Protein AF-A0A9D5KCS6-F1 (afdb_monomer)

Mean predicted aligned error: 9.79 Å

Radius of gyration: 29.75 Å; Cα contacts (8 Å, |Δi|>4): 1281; chains: 1; bounding box: 69×56×108 Å

Foldseek 3Di:
DDQDPPPRDDDDDDPCVQADLAAFHWDWDWDDPPPDIWIDTPTDKHKHFFWDKDKADALDKFKDAGQFAAPFQFPLQQCVQFDDDDRDDDDVQFKWKWFQDQDPPPPDPQGRIDTDDPVCRVVRGHDHFAIMIMHGNHIGIGTRGIGMGDDQPFWDWDKDAEQDKGKTAHNHQAKAQLVLQLVQLPPQSLQKWKWWWAWWDDPPDSDIWIAIGGCAHCPAFPRSWSQDMQGNDHRRRMMMMGRHHNHMRIGTGHSDHPVDFDRTPPPGRDHRDDDGDDKKWKWKWKDFPTTYQIEIEIEHQADADKDFAADDDTGDQKHKFWADLVQRDGGRYMYGGNDDQFWDKTKMKIFGQAQAKTKMFIDIDMDDCQDPQKDKFKAALQQLGTADADVGGIDIAGHRFMGMIMTIIGHPVSVVCVSVVRHQWDWDFPDWPPFQDAFKIKTKTAHGRTFWPWKKKFKADPVRHTFDMDTDDRDDRGTIDIDMDGCHGPVRHRDDFAKMKIKIWTDGPPDPDIDIDIDIGGYHD

Nearest PDB structures (foldseek):
  8jmw-assembly1_A  TM=3.642E-01  e=7.645E-06  Bacillus amyloliquefaciens
  6z2o-assembly1_A  TM=6.376E-01  e=2.045E-02  Akkermansia muciniphila ATCC BAA-835
  6byg-assembly1_A  TM=3.959E-01  e=8.910E-03  Xanthomonas citri pv. citri str. 306
  8u01-assembly1_A  TM=2.953E-01  e=1.060E-03  Phocaeicola plebeius
  4kkq-assembly1_B  TM=3.156E-01  e=3.098E-02  Vibrio cholerae MJ-1236

Secondary structure (DSSP, 8-state):
----TTT-----PPPGGGSBTTTBB--EEEEE-SS-EEEEE--B--EESS---EEEPBT-EEEE---EEES---HHHHTTTS--SSS----TTTEEEEEE---TT-SSTT--EEE--GGGGGG----TTB-EEEEESS-EEE----EEEPPSSSPEEEEEPTTEEEEE--SSSS-EEHHHHHHHH-TTGGG-EEEEEEEE--TT-S--EEEEEEEE-TTSTTTSS---EE---TTT--EEEEE-SSS-EEEEE---BTTS--SSSSS-PPP------S-EEEEEEEESSSBPPPEEEEEESSSSEEEEEPPPP-S-SEEEEEEPTTT--EESEEEEES--TTEEEEEEEEEE-SSS-EEEEEEEEEESS--TT-EEEEEETTTTEEPP-SSSEEEEE-TTEEEEEEEEEE-HHHHHHHHHHT----SEEEEEESSSBSS-EEEEEEE-SS-EEEEEEEEEETTS-EEEEEE--S-PPSEEEEEEE-SB-TTSPBPPSEEEEEEEEEEETT-SS-EEEEEEEEE--

Solvent-accessible surface area (backbone atoms only — not comparable to full-atom values): 28736 Å² total; per-residue (Å²): 131,75,67,37,91,85,79,70,49,74,86,82,90,76,65,66,90,70,46,44,69,67,63,18,31,86,45,68,49,76,49,68,80,89,87,56,72,50,59,46,81,64,44,43,67,33,70,23,76,67,35,64,82,43,74,46,53,56,48,30,73,34,51,43,67,28,45,33,53,45,78,55,34,46,58,69,64,29,47,59,65,53,84,46,88,74,69,85,53,95,42,74,83,45,36,43,46,37,37,66,46,92,51,94,84,50,91,46,92,89,55,37,74,39,67,73,44,86,92,47,46,88,79,58,52,56,40,52,29,39,46,40,37,37,31,27,62,53,65,47,65,41,44,40,36,42,30,31,21,44,68,69,84,52,57,49,75,42,83,32,51,41,69,30,67,34,52,29,28,57,38,48,96,50,31,29,42,39,33,47,29,28,62,63,35,36,87,66,28,73,59,37,30,37,28,35,50,38,83,28,75,68,100,86,58,80,65,54,38,43,25,44,44,80,52,24,35,57,87,39,52,91,27,55,31,39,61,45,62,50,50,55,45,92,67,64,40,39,31,38,35,37,30,79,41,92,52,71,45,62,45,22,45,53,70,52,42,72,93,48,84,48,76,42,95,83,54,61,65,63,66,57,51,82,68,89,64,74,32,18,25,30,41,38,42,33,33,59,101,43,66,42,50,54,26,43,46,25,38,32,71,60,73,72,60,68,52,72,38,75,60,72,79,71,57,67,57,60,49,59,26,32,44,40,90,88,80,65,49,69,18,24,27,40,30,34,18,42,59,61,96,45,43,53,74,43,45,30,39,36,41,24,67,39,90,53,63,47,64,35,40,36,42,80,45,77,38,68,74,57,62,86,72,44,49,78,47,48,30,30,41,66,76,37,41,70,58,68,75,68,104,34,35,76,46,74,22,46,42,64,32,59,31,51,35,27,48,36,39,20,28,67,67,43,52,53,50,50,43,66,75,45,52,43,32,43,81,43,74,73,47,62,46,53,66,67,22,60,58,52,33,36,38,33,31,30,29,30,57,56,62,67,70,41,40,35,41,35,32,21,42,88,86,68,49,74,43,30,72,48,75,60,67,97,82,70,64,57,34,79,46,78,47,79,46,65,53,45,28,78,84,71,44,75,51,78,52,44,62,30,42,39,35,41,39,37,24,46,60,95,54,93,65,68,48,77,41,76,49,82,41,38,35,70,88

Sequence (525 aa):
SVLDSTTGDVKRTIPASYVSASSGLRAALVVCDGGKCDTVNVSRRVAIDQADDFATPVRRWIPLRVTAELHDTTVDSCLAGLPSSGDWKYDPLQFRMFRWYPYDGNKDTSSKWVEYSKSSADLFSFVPGRVVWLKTAVSRKFHLGEGVSMSLKEPHAIKLKPEEWTDIAVPFRFSIRLADILAATGPEGDSLQFCKWEKTGGDKRDSVSYYVEDIYVPGVPGYDTASDTIAYSALNDAYCVWNPFDTTVVLQVPPNSVDLPPLAPDTGPMAKKRGGAGGWVVDMVSECAGRINTVKLGAAPSGSGVSYYPKRPHFGALDVGVVDPSTRAIHGHAVARAPGQNGVGYEVVFANDHERPREVTVRLTPAGPFPDEYGVQLFNPETGRYEHRGAGYTVGVPARGRAYRFVVAGNEDYRNDFKTSRFAYRFALVGVYPNPFDSRVIVHYSLPYREVAELHFSIFDLRGRRVWSAELGKTMRPGYSRLA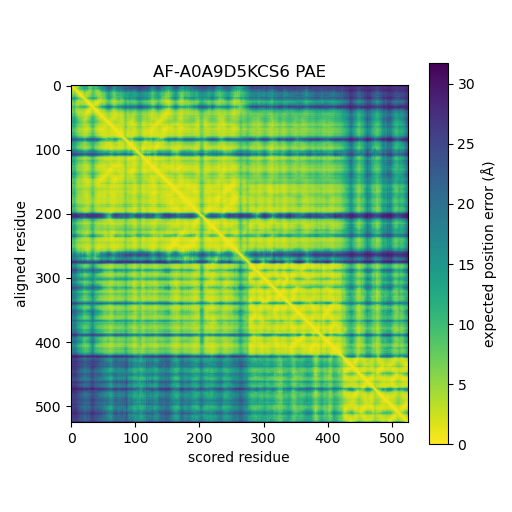WDGRDSRGRVVAAGVYLLRMRARAVGSSKPVMFETRLTRLQ

pLDDT: mean 86.95, std 10.51, range [47.09, 98.12]

Structure (mmCIF, N/CA/C/O backbone):
data_AF-A0A9D5KCS6-F1
#
_entry.id   AF-A0A9D5KCS6-F1
#
loop_
_atom_site.group_PDB
_atom_site.id
_atom_site.type_symbol
_atom_site.label_atom_id
_atom_site.label_alt_id
_atom_site.label_comp_id
_atom_site.label_asym_id
_atom_site.label_entity_id
_atom_site.label_seq_id
_atom_site.pdbx_PDB_ins_code
_atom_site.Cartn_x
_atom_site.Cartn_y
_atom_site.Cartn_z
_atom_site.occupancy
_atom_site.B_iso_or_equiv
_atom_site.auth_seq_id
_atom_site.auth_comp_id
_atom_site.auth_asym_id
_atom_site.auth_atom_id
_atom_site.pdbx_PDB_model_num
ATOM 1 N N . SER A 1 1 ? 9.068 12.763 -48.844 1.00 55.72 1 SER A N 1
ATOM 2 C CA . SER A 1 1 ? 9.671 12.133 -50.031 1.00 55.72 1 SER A CA 1
ATOM 3 C C . SER A 1 1 ? 8.599 12.014 -51.087 1.00 55.72 1 SER A C 1
ATOM 5 O O . SER A 1 1 ? 7.446 11.871 -50.701 1.00 55.72 1 SER A O 1
ATOM 7 N N . VAL A 1 2 ? 8.952 12.112 -52.367 1.00 60.00 2 VAL A N 1
ATOM 8 C CA . VAL A 1 2 ? 8.009 11.888 -53.473 1.00 60.00 2 VAL A CA 1
ATOM 9 C C . VAL A 1 2 ? 7.960 10.384 -53.744 1.00 60.00 2 VAL A C 1
ATOM 11 O O . VAL A 1 2 ? 9.009 9.740 -53.726 1.00 60.00 2 VAL A O 1
ATOM 14 N N . LEU A 1 3 ? 6.757 9.832 -53.898 1.00 65.56 3 LEU A N 1
ATOM 15 C CA . LEU A 1 3 ? 6.544 8.436 -54.274 1.00 65.56 3 LEU A CA 1
ATOM 16 C C . LEU A 1 3 ? 7.034 8.246 -55.714 1.00 65.56 3 LEU A C 1
ATOM 18 O O . LEU A 1 3 ? 6.656 9.032 -56.584 1.00 65.56 3 LEU A O 1
ATOM 22 N N . ASP A 1 4 ? 7.883 7.253 -55.973 1.00 72.31 4 ASP A N 1
ATOM 23 C CA . ASP A 1 4 ? 8.232 6.905 -57.350 1.00 72.31 4 ASP A CA 1
ATOM 24 C C . ASP A 1 4 ? 6.977 6.362 -58.047 1.00 72.31 4 ASP A C 1
ATOM 26 O O . ASP A 1 4 ? 6.445 5.318 -57.676 1.00 72.31 4 ASP A O 1
ATOM 30 N N . SER A 1 5 ? 6.486 7.087 -59.051 1.00 67.38 5 SER A N 1
ATOM 31 C CA . SER A 1 5 ? 5.257 6.757 -59.779 1.00 67.38 5 SER A CA 1
ATOM 32 C C . SER A 1 5 ? 5.357 5.490 -60.635 1.00 67.38 5 SER A C 1
ATOM 34 O O . SER A 1 5 ? 4.345 5.027 -61.151 1.00 67.38 5 SER A O 1
ATOM 36 N N . THR A 1 6 ? 6.560 4.948 -60.816 1.00 73.12 6 THR A N 1
ATOM 37 C CA . THR A 1 6 ? 6.842 3.789 -61.674 1.00 73.12 6 THR A CA 1
ATOM 38 C C . THR A 1 6 ? 7.010 2.522 -60.846 1.00 73.12 6 THR A C 1
ATOM 40 O O . THR A 1 6 ? 6.536 1.459 -61.236 1.00 73.12 6 THR A O 1
ATOM 43 N N . THR A 1 7 ? 7.689 2.632 -59.703 1.00 81.12 7 THR A N 1
ATOM 44 C CA . THR A 1 7 ? 7.997 1.489 -58.827 1.00 81.12 7 THR A CA 1
ATOM 45 C C . THR A 1 7 ? 7.096 1.410 -57.597 1.00 81.12 7 THR A C 1
ATOM 47 O O . THR A 1 7 ? 6.973 0.343 -57.005 1.00 81.12 7 THR A O 1
ATOM 50 N N . GLY A 1 8 ? 6.461 2.519 -57.205 1.00 73.25 8 GLY A N 1
ATOM 51 C CA . GLY A 1 8 ? 5.731 2.645 -55.941 1.00 73.25 8 GLY A CA 1
ATOM 52 C C . GLY A 1 8 ? 6.638 2.802 -54.714 1.00 73.25 8 GLY A C 1
ATOM 53 O O . GLY A 1 8 ? 6.135 2.891 -53.594 1.00 73.25 8 GLY A O 1
ATOM 54 N N . ASP A 1 9 ? 7.961 2.860 -54.897 1.00 77.44 9 ASP A N 1
ATOM 55 C CA . ASP A 1 9 ? 8.916 2.909 -53.793 1.00 77.44 9 ASP A CA 1
ATOM 56 C C . ASP A 1 9 ? 9.071 4.320 -53.207 1.00 77.44 9 ASP A C 1
ATOM 58 O O . ASP A 1 9 ? 9.114 5.339 -53.903 1.00 77.44 9 ASP A O 1
ATOM 62 N N . VAL A 1 10 ? 9.280 4.364 -51.889 1.00 73.75 10 VAL A N 1
ATOM 63 C CA . VAL A 1 10 ? 9.772 5.546 -51.174 1.00 73.75 10 VAL A CA 1
ATOM 64 C C . VAL A 1 10 ? 11.053 5.176 -50.441 1.00 73.75 10 VAL A C 1
ATOM 66 O O . VAL A 1 10 ? 11.031 4.467 -49.436 1.00 73.75 10 VAL A O 1
ATOM 69 N N . LYS A 1 11 ? 12.189 5.700 -50.908 1.00 77.62 11 LYS A N 1
ATOM 70 C CA . LYS A 1 11 ? 13.489 5.538 -50.240 1.00 77.62 11 LYS A CA 1
ATOM 71 C C . LYS A 1 11 ? 13.862 6.814 -49.496 1.00 77.62 11 LYS A C 1
ATOM 73 O O . LYS A 1 11 ? 13.731 7.922 -50.016 1.00 77.62 11 LYS A O 1
ATOM 78 N N . ARG A 1 12 ? 14.330 6.668 -48.255 1.00 76.88 12 ARG A N 1
ATOM 79 C CA . ARG A 1 12 ? 14.857 7.780 -47.461 1.00 76.88 12 ARG A CA 1
ATOM 80 C C . ARG A 1 12 ? 15.999 7.304 -46.578 1.00 76.88 12 ARG A C 1
ATOM 82 O O . ARG A 1 12 ? 15.826 6.392 -45.777 1.00 76.88 12 ARG A O 1
ATOM 89 N N . THR A 1 13 ? 17.142 7.964 -46.701 1.00 81.81 13 THR A N 1
ATOM 90 C CA . THR A 1 13 ? 18.279 7.768 -45.801 1.00 81.81 13 THR A CA 1
ATOM 91 C C . THR A 1 13 ? 18.064 8.611 -44.553 1.00 81.81 13 THR A C 1
ATOM 93 O O . THR A 1 13 ? 17.830 9.818 -44.651 1.00 81.81 13 THR A O 1
ATOM 96 N N . ILE A 1 14 ? 18.123 7.982 -43.381 1.00 78.81 14 ILE A N 1
ATOM 97 C CA . ILE A 1 14 ? 18.059 8.687 -42.101 1.00 78.81 14 ILE A CA 1
ATOM 98 C C . ILE A 1 14 ? 19.490 8.923 -41.613 1.00 78.81 14 ILE A C 1
ATOM 100 O O . ILE A 1 14 ? 20.258 7.962 -41.551 1.00 78.81 14 ILE A O 1
ATOM 104 N N . PRO A 1 15 ? 19.876 10.171 -41.288 1.00 81.19 15 PRO A N 1
ATOM 105 C CA . PRO A 1 15 ? 21.200 10.443 -40.745 1.00 81.19 15 PRO A CA 1
ATOM 106 C C . PRO A 1 15 ? 21.444 9.649 -39.460 1.00 81.19 15 PRO A C 1
ATOM 108 O O . PRO A 1 15 ? 20.567 9.573 -38.599 1.00 81.19 15 PRO A O 1
ATOM 111 N N . ALA A 1 16 ? 22.652 9.102 -39.314 1.00 78.19 16 ALA A N 1
ATOM 112 C CA . ALA A 1 16 ? 23.024 8.283 -38.160 1.00 78.19 16 ALA A CA 1
ATOM 113 C C . ALA A 1 16 ? 22.851 9.019 -36.819 1.00 78.19 16 ALA A C 1
ATOM 115 O O . ALA A 1 16 ? 22.561 8.387 -35.813 1.00 78.19 16 ALA A O 1
ATOM 116 N N . SER A 1 17 ? 22.935 10.354 -36.807 1.00 79.88 17 SER A N 1
ATOM 117 C CA . SER A 1 17 ? 22.697 11.182 -35.618 1.00 79.88 17 SER A CA 1
ATOM 118 C C . SER A 1 17 ? 21.277 11.080 -35.043 1.00 79.88 17 SER A C 1
ATOM 120 O O . SER A 1 17 ? 21.078 11.409 -33.878 1.00 79.88 17 SER A O 1
ATOM 122 N N . TYR A 1 18 ? 20.294 10.623 -35.828 1.00 74.31 18 TYR A N 1
ATOM 123 C CA . TYR A 1 18 ? 18.924 10.374 -35.360 1.00 74.31 18 TYR A CA 1
ATOM 124 C C . TYR A 1 18 ? 18.706 8.944 -34.851 1.00 74.31 18 TYR A C 1
ATOM 126 O O . TYR A 1 18 ? 17.627 8.634 -34.347 1.00 74.31 18 TYR A O 1
ATOM 134 N N . VAL A 1 19 ? 19.703 8.067 -34.990 1.00 74.25 19 VAL A N 1
ATOM 135 C CA . VAL A 1 19 ? 19.651 6.687 -34.510 1.00 74.25 19 VAL A CA 1
ATOM 136 C C . VAL A 1 19 ? 20.501 6.599 -33.251 1.00 74.25 19 VAL A C 1
ATOM 138 O O . VAL A 1 19 ? 21.726 6.659 -33.298 1.00 74.25 19 VAL A O 1
ATOM 141 N N . SER A 1 20 ? 19.846 6.470 -32.101 1.00 72.88 20 SER A N 1
ATOM 142 C CA . SER A 1 20 ? 20.564 6.245 -30.849 1.00 72.88 20 SER A CA 1
ATOM 143 C C . SER A 1 20 ? 21.053 4.803 -30.795 1.00 72.88 20 SER A C 1
ATOM 145 O O . SER A 1 20 ? 20.254 3.883 -30.971 1.00 72.88 20 SER A O 1
ATOM 147 N N . ALA A 1 21 ? 22.328 4.609 -30.447 1.00 70.56 21 ALA A N 1
ATOM 148 C CA . ALA A 1 21 ? 22.911 3.287 -30.214 1.00 70.56 21 ALA A CA 1
ATOM 149 C C . ALA A 1 21 ? 22.230 2.504 -29.073 1.00 70.56 21 ALA A C 1
ATOM 151 O O . ALA A 1 21 ? 22.430 1.305 -28.966 1.00 70.56 21 ALA A O 1
ATOM 152 N N . SER A 1 22 ? 21.415 3.154 -28.230 1.00 71.62 22 SER A N 1
ATOM 153 C CA . SER A 1 22 ? 20.760 2.518 -27.073 1.00 71.62 22 SER A CA 1
ATOM 154 C C . SER A 1 22 ? 19.230 2.524 -27.114 1.00 71.62 22 SER A C 1
ATOM 156 O O . SER A 1 22 ? 18.601 1.849 -26.306 1.00 71.62 22 SER A O 1
ATOM 158 N N . SER A 1 23 ? 18.603 3.285 -28.018 1.00 73.44 23 SER A N 1
ATOM 159 C CA . SER A 1 23 ? 17.132 3.450 -28.048 1.00 73.44 23 SER A CA 1
ATOM 160 C C . SER A 1 23 ? 16.488 3.084 -29.387 1.00 73.44 23 SER A C 1
ATOM 162 O O . SER A 1 23 ? 15.263 3.068 -29.490 1.00 73.44 23 SER A O 1
ATOM 164 N N . GLY A 1 24 ? 17.291 2.795 -30.412 1.00 84.31 24 GLY A N 1
ATOM 165 C CA . GLY A 1 24 ? 16.805 2.540 -31.763 1.00 84.31 24 GLY A CA 1
ATOM 166 C C . GLY A 1 24 ? 16.321 3.803 -32.476 1.00 84.31 24 GLY A C 1
ATOM 167 O O . GLY A 1 24 ? 16.767 4.917 -32.193 1.00 84.31 24 GLY A O 1
ATOM 168 N N . LEU A 1 25 ? 15.418 3.609 -33.436 1.00 85.44 25 LEU A N 1
ATOM 169 C CA . LEU A 1 25 ? 14.834 4.649 -34.278 1.00 85.44 25 LEU A CA 1
ATOM 170 C C . LEU A 1 25 ? 13.309 4.572 -34.208 1.00 85.44 25 LEU A C 1
ATOM 172 O O . LEU A 1 25 ? 12.716 3.578 -34.636 1.00 85.44 25 LEU A O 1
ATOM 176 N N . ARG A 1 26 ? 12.672 5.659 -33.763 1.00 83.38 26 ARG A N 1
ATOM 177 C CA . ARG A 1 26 ? 11.225 5.848 -33.908 1.00 83.38 26 ARG A CA 1
ATOM 178 C C . ARG A 1 26 ? 10.934 6.557 -35.227 1.00 83.38 26 ARG A C 1
ATOM 180 O O . ARG A 1 26 ? 11.432 7.657 -35.445 1.00 83.38 26 ARG A O 1
ATOM 187 N N . ALA A 1 27 ? 10.133 5.948 -36.096 1.00 82.38 27 ALA A N 1
ATOM 188 C CA . ALA A 1 27 ? 9.784 6.531 -37.389 1.00 82.38 27 ALA A CA 1
ATOM 189 C C . ALA A 1 27 ? 8.383 6.109 -37.855 1.00 82.38 27 ALA A C 1
ATOM 191 O O . ALA A 1 27 ? 7.984 4.955 -37.695 1.00 82.38 27 ALA A O 1
ATOM 192 N N . ALA A 1 28 ? 7.662 7.045 -38.474 1.00 81.12 28 ALA A N 1
ATOM 193 C CA . ALA A 1 28 ? 6.378 6.822 -39.132 1.00 81.12 28 ALA A CA 1
ATOM 194 C C . ALA A 1 28 ? 6.425 7.312 -40.581 1.00 81.12 28 ALA A C 1
ATOM 196 O O . ALA A 1 28 ? 7.043 8.334 -40.885 1.00 81.12 28 ALA A O 1
ATOM 197 N N . LEU A 1 29 ? 5.744 6.581 -41.459 1.00 81.94 29 LEU A N 1
ATOM 198 C CA . LEU A 1 29 ? 5.467 6.970 -42.833 1.00 81.94 29 LEU A CA 1
ATOM 199 C C . LEU A 1 29 ? 3.987 7.333 -42.934 1.00 81.94 29 LEU A C 1
ATOM 201 O O . LEU A 1 29 ? 3.143 6.457 -42.784 1.00 81.94 29 LEU A O 1
ATOM 205 N N . VAL A 1 30 ? 3.690 8.604 -43.194 1.00 79.69 30 VAL A N 1
ATOM 206 C CA . VAL A 1 30 ? 2.322 9.074 -43.447 1.00 79.69 30 VAL A CA 1
ATOM 207 C C . VAL A 1 30 ? 2.093 9.127 -44.955 1.00 79.69 30 VAL A C 1
ATOM 209 O O . VAL A 1 30 ? 2.878 9.758 -45.668 1.00 79.69 30 VAL A O 1
ATOM 212 N N . VAL A 1 31 ? 1.045 8.465 -45.438 1.00 78.56 31 VAL A N 1
ATOM 213 C CA . VAL A 1 31 ? 0.645 8.421 -46.851 1.00 78.56 31 VAL A CA 1
ATOM 214 C C . VAL A 1 31 ? -0.709 9.105 -46.982 1.00 78.56 31 VAL A C 1
ATOM 216 O O . VAL A 1 31 ? -1.638 8.722 -46.282 1.00 78.56 31 VAL A O 1
ATOM 219 N N . CYS A 1 32 ? -0.826 10.104 -47.860 1.00 79.88 32 CYS A N 1
ATOM 220 C CA . CYS A 1 32 ? -2.067 10.852 -48.071 1.00 79.88 32 CYS A CA 1
ATOM 221 C C . CYS A 1 32 ? -2.451 10.885 -49.557 1.00 79.88 32 CYS A C 1
ATOM 223 O O . CYS A 1 32 ? -1.580 11.096 -50.401 1.00 79.88 32 CYS A O 1
ATOM 225 N N . ASP A 1 33 ? -3.741 10.739 -49.867 1.00 79.06 33 ASP A N 1
ATOM 226 C CA . ASP A 1 33 ? -4.290 10.740 -51.238 1.00 79.06 33 ASP A CA 1
ATOM 227 C C . ASP A 1 33 ? -5.042 12.035 -51.615 1.00 79.06 33 ASP A C 1
ATOM 229 O O . ASP A 1 33 ? -5.721 12.100 -52.637 1.00 79.06 33 ASP A O 1
ATOM 233 N N . GLY A 1 34 ? -4.915 13.085 -50.796 1.00 73.00 34 GLY A N 1
ATOM 234 C CA . GLY A 1 34 ? -5.598 14.372 -50.983 1.00 73.00 34 GLY A CA 1
ATOM 235 C C . GLY A 1 34 ? -6.882 14.535 -50.162 1.00 73.00 34 GLY A C 1
ATOM 236 O O . GLY A 1 34 ? -7.375 15.655 -50.055 1.00 73.00 34 GLY A O 1
ATOM 237 N N . GLY A 1 35 ? -7.380 13.470 -49.520 1.00 74.94 35 GLY A N 1
ATOM 238 C CA . GLY A 1 35 ? -8.482 13.550 -48.549 1.00 74.94 35 GLY A CA 1
ATOM 239 C C . GLY A 1 35 ? -8.337 12.607 -47.353 1.00 74.94 35 GLY A C 1
ATOM 240 O O . GLY A 1 35 ? -8.774 12.940 -46.251 1.00 74.94 35 GLY A O 1
ATOM 241 N N . LYS A 1 36 ? -7.684 11.458 -47.538 1.00 78.69 36 LYS A N 1
ATOM 242 C CA . LYS A 1 36 ? -7.436 10.450 -46.511 1.00 78.69 36 LYS A CA 1
ATOM 243 C C . LYS A 1 36 ? -5.933 10.308 -46.288 1.00 78.69 36 LYS A C 1
ATOM 245 O O . LYS A 1 36 ? -5.159 10.280 -47.242 1.00 78.69 36 LYS A O 1
ATOM 250 N N . CYS A 1 37 ? -5.526 10.219 -45.027 1.00 79.69 37 CYS A N 1
ATOM 251 C CA . CYS A 1 37 ? -4.157 9.900 -44.643 1.00 79.69 37 CYS A CA 1
ATOM 252 C C . CYS A 1 37 ? -4.140 8.606 -43.829 1.00 79.69 37 CYS A C 1
ATOM 254 O O . CYS A 1 37 ? -5.040 8.374 -43.023 1.00 79.69 37 CYS A O 1
ATOM 256 N N . ASP A 1 38 ? -3.106 7.799 -44.024 1.00 80.06 38 ASP A N 1
ATOM 257 C CA . ASP A 1 38 ? -2.798 6.616 -43.224 1.00 80.06 38 ASP A CA 1
ATOM 258 C C . ASP A 1 38 ? -1.354 6.707 -42.712 1.00 80.06 38 ASP A C 1
ATOM 260 O O . ASP A 1 38 ? -0.507 7.331 -43.360 1.00 80.06 38 ASP A O 1
ATOM 264 N N . THR A 1 39 ? -1.059 6.096 -41.564 1.00 81.38 39 THR A N 1
ATOM 265 C CA . THR A 1 39 ? 0.286 6.102 -40.981 1.00 81.38 39 THR A CA 1
ATOM 266 C C . THR A 1 39 ? 0.808 4.697 -40.715 1.00 81.38 39 THR A C 1
ATOM 268 O O . THR A 1 39 ? 0.278 3.950 -39.899 1.00 81.38 39 THR A O 1
ATOM 271 N N . VAL A 1 40 ? 1.959 4.383 -41.308 1.00 82.88 40 VAL A N 1
ATOM 272 C CA . VAL A 1 40 ? 2.684 3.128 -41.103 1.00 82.88 40 VAL A CA 1
ATOM 273 C C . VAL A 1 40 ? 3.851 3.339 -40.136 1.00 82.88 40 VAL A C 1
ATOM 275 O O . VAL A 1 40 ? 4.753 4.140 -40.389 1.00 82.88 40 VAL A O 1
ATOM 278 N N . ASN A 1 41 ? 3.889 2.582 -39.036 1.00 85.06 41 ASN A N 1
ATOM 279 C CA . ASN A 1 41 ? 5.019 2.595 -38.104 1.00 85.06 41 ASN A CA 1
ATOM 280 C C . ASN A 1 41 ? 6.217 1.805 -38.673 1.00 85.06 41 ASN A C 1
ATOM 282 O O . ASN A 1 41 ? 6.246 0.570 -38.687 1.00 85.06 41 ASN A O 1
ATOM 286 N N . VAL A 1 42 ? 7.247 2.533 -39.103 1.00 87.44 42 VAL A N 1
ATOM 287 C CA . VAL A 1 42 ? 8.476 1.996 -39.712 1.00 87.44 42 VAL A CA 1
ATOM 288 C C . VAL A 1 42 ? 9.673 2.017 -38.755 1.00 87.44 42 VAL A C 1
ATOM 290 O O . VAL A 1 42 ? 10.816 1.900 -39.194 1.00 87.44 42 VAL A O 1
ATOM 293 N N . SER A 1 43 ? 9.422 2.123 -37.446 1.00 88.00 43 SER A N 1
ATOM 294 C CA . SER A 1 43 ? 10.459 2.123 -36.407 1.00 88.00 43 SER A CA 1
ATOM 295 C C . SER A 1 43 ? 11.393 0.906 -36.505 1.00 88.00 43 SER A C 1
ATOM 297 O O . SER A 1 43 ? 10.991 -0.188 -36.932 1.00 88.00 43 SER A O 1
ATOM 299 N N . ARG A 1 44 ? 12.657 1.096 -36.114 1.00 89.12 44 ARG A N 1
ATOM 300 C CA . ARG A 1 44 ? 13.722 0.085 -36.180 1.00 89.12 44 ARG A CA 1
ATOM 301 C C . ARG A 1 44 ? 14.431 -0.053 -34.840 1.00 89.12 44 ARG A C 1
ATOM 303 O O . ARG A 1 44 ? 14.690 0.937 -34.160 1.00 89.12 44 ARG A O 1
ATOM 310 N N . ARG A 1 45 ? 14.745 -1.299 -34.494 1.00 92.19 45 ARG A N 1
ATOM 311 C CA . ARG A 1 45 ? 15.543 -1.665 -33.321 1.00 92.19 45 ARG A CA 1
ATOM 312 C C . ARG A 1 45 ? 17.027 -1.662 -33.692 1.00 92.19 45 ARG A C 1
ATOM 314 O O . ARG A 1 45 ? 17.354 -1.783 -34.873 1.00 92.19 45 ARG A O 1
ATOM 321 N N . VAL A 1 46 ? 17.899 -1.537 -32.700 1.00 91.62 46 VAL A N 1
ATOM 322 C CA . VAL A 1 46 ? 19.360 -1.599 -32.872 1.00 91.62 46 VAL A CA 1
ATOM 323 C C . VAL A 1 46 ? 19.963 -2.618 -31.914 1.00 91.62 46 VAL A C 1
ATOM 325 O O . VAL A 1 46 ? 19.431 -2.816 -30.820 1.00 91.62 46 VAL A O 1
ATOM 328 N N . ALA A 1 47 ? 21.054 -3.258 -32.336 1.00 93.25 47 ALA A N 1
ATOM 329 C CA . ALA A 1 47 ? 21.896 -4.043 -31.442 1.00 93.25 47 ALA A CA 1
ATOM 330 C C . ALA A 1 47 ? 22.573 -3.114 -30.423 1.00 93.25 47 ALA A C 1
ATOM 332 O O . ALA A 1 47 ? 22.894 -1.967 -30.743 1.00 93.25 47 ALA A O 1
ATOM 333 N N . ILE A 1 48 ? 22.739 -3.610 -29.204 1.00 91.62 48 ILE A N 1
ATOM 334 C CA . ILE A 1 48 ? 23.318 -2.903 -28.068 1.00 91.62 48 ILE A CA 1
ATOM 335 C C . ILE A 1 48 ? 24.434 -3.777 -27.505 1.00 91.62 48 ILE A C 1
ATOM 337 O O . ILE A 1 48 ? 24.163 -4.872 -27.021 1.00 91.62 48 ILE A O 1
ATOM 341 N N . ASP A 1 49 ? 25.660 -3.265 -27.503 1.00 90.00 49 ASP A N 1
ATOM 342 C CA . ASP A 1 49 ? 26.806 -3.986 -26.934 1.00 90.00 49 ASP A CA 1
ATOM 343 C C . ASP A 1 49 ? 26.814 -3.910 -25.394 1.00 90.00 49 ASP A C 1
ATOM 345 O O . ASP A 1 49 ? 27.229 -4.835 -24.701 1.00 90.00 49 ASP A O 1
ATOM 349 N N . GLN A 1 50 ? 26.338 -2.790 -24.836 1.00 90.44 50 GLN A N 1
ATOM 350 C CA . GLN A 1 50 ? 26.283 -2.538 -23.394 1.00 90.44 50 GLN A CA 1
ATOM 351 C C . GLN A 1 50 ? 24.955 -1.881 -23.011 1.00 90.44 50 GLN A C 1
ATOM 353 O O . GLN A 1 50 ? 24.742 -0.680 -23.188 1.00 90.44 50 GLN A O 1
ATOM 358 N N . ALA A 1 51 ? 24.033 -2.690 -22.503 1.00 90.81 51 ALA A N 1
ATOM 359 C CA . ALA A 1 51 ? 22.747 -2.237 -22.012 1.00 90.81 51 ALA A CA 1
ATOM 360 C C . ALA A 1 51 ? 22.864 -1.690 -20.586 1.00 90.81 51 ALA A C 1
ATOM 362 O O . ALA A 1 51 ? 23.397 -2.353 -19.698 1.00 90.81 51 ALA A O 1
ATOM 363 N N . ASP A 1 52 ? 22.288 -0.502 -20.388 1.00 88.81 52 ASP A N 1
ATOM 364 C CA . ASP A 1 52 ? 22.065 0.144 -19.093 1.00 88.81 52 ASP A CA 1
ATOM 365 C C . ASP A 1 52 ? 23.314 0.294 -18.208 1.00 88.81 52 ASP A C 1
ATOM 367 O O . ASP A 1 52 ? 23.633 -0.556 -17.380 1.00 88.81 52 ASP A O 1
ATOM 371 N N . ASP A 1 53 ? 23.984 1.442 -18.326 1.00 88.62 53 ASP A N 1
ATOM 372 C CA . ASP A 1 53 ? 25.085 1.808 -17.437 1.00 88.62 53 ASP A CA 1
ATOM 373 C C . ASP A 1 53 ? 24.591 2.228 -16.050 1.00 88.62 53 ASP A C 1
ATOM 375 O O . ASP A 1 53 ? 23.792 3.160 -15.891 1.00 88.62 53 ASP A O 1
ATOM 379 N N . PHE A 1 54 ? 25.158 1.605 -15.023 1.00 88.94 54 PHE A N 1
ATOM 380 C CA . PHE A 1 54 ? 24.881 1.919 -13.630 1.00 88.94 54 PHE A CA 1
ATOM 381 C C . PHE A 1 54 ? 26.126 2.391 -12.896 1.00 88.94 54 PHE A C 1
ATOM 383 O O . PHE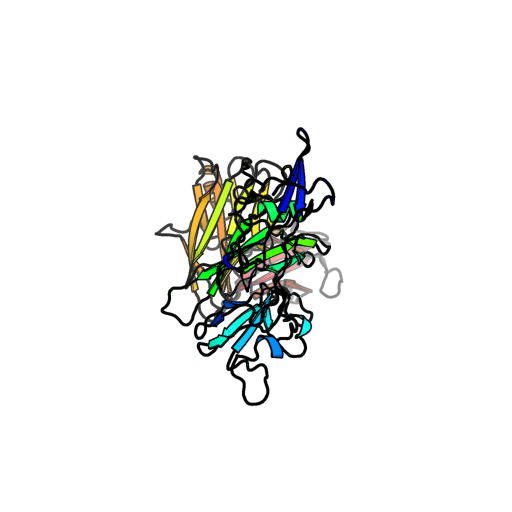 A 1 54 ? 27.232 1.911 -13.125 1.00 88.94 54 PHE A O 1
ATOM 390 N N . ALA A 1 55 ? 25.924 3.301 -11.944 1.00 89.62 55 ALA A N 1
ATOM 391 C CA . ALA A 1 55 ? 26.914 3.677 -10.943 1.00 89.62 55 ALA A CA 1
ATOM 392 C C . ALA A 1 55 ? 26.295 3.493 -9.553 1.00 89.62 55 ALA A C 1
ATOM 394 O O . ALA A 1 55 ? 25.455 4.287 -9.127 1.00 89.62 55 ALA A O 1
ATOM 395 N N . THR A 1 56 ? 26.678 2.429 -8.845 1.00 88.75 56 THR A N 1
ATOM 396 C CA . THR A 1 56 ? 26.094 2.121 -7.538 1.00 88.75 56 THR A CA 1
ATOM 397 C C . THR A 1 56 ? 26.696 3.017 -6.464 1.00 88.75 56 THR A C 1
ATOM 399 O O . THR A 1 56 ? 27.913 3.006 -6.285 1.00 88.75 56 THR A O 1
ATOM 402 N N . PRO A 1 57 ? 25.896 3.734 -5.674 1.00 86.25 57 PRO A N 1
ATOM 403 C CA . PRO A 1 57 ? 26.390 4.359 -4.457 1.00 86.25 57 PRO A CA 1
ATOM 404 C C . PRO A 1 57 ? 26.745 3.324 -3.374 1.00 86.25 57 PRO A C 1
ATOM 406 O O . PRO A 1 57 ? 26.093 2.291 -3.239 1.00 86.25 57 PRO A O 1
ATOM 409 N N . VAL A 1 58 ? 27.737 3.646 -2.538 1.00 87.25 58 VAL A N 1
ATOM 410 C CA . VAL A 1 58 ? 28.140 2.822 -1.384 1.00 87.25 58 VAL A CA 1
ATOM 411 C C . VAL A 1 58 ? 26.972 2.665 -0.410 1.00 87.25 58 VAL A C 1
ATOM 413 O O . VAL A 1 58 ? 26.435 3.661 0.073 1.00 87.25 58 VAL A O 1
ATOM 416 N N . ARG A 1 59 ? 26.606 1.420 -0.084 1.00 86.00 59 ARG A N 1
ATOM 417 C CA . ARG A 1 59 ? 25.643 1.047 0.967 1.00 86.00 59 ARG A CA 1
ATOM 418 C C . ARG A 1 59 ? 24.291 1.754 0.865 1.00 86.00 59 ARG A C 1
ATOM 420 O O . ARG A 1 59 ? 23.628 1.974 1.881 1.00 86.00 59 ARG A O 1
ATOM 427 N N . ARG A 1 60 ? 23.816 2.031 -0.347 1.00 84.88 60 ARG A N 1
ATOM 428 C CA . ARG A 1 60 ? 22.463 2.555 -0.580 1.00 84.88 60 ARG A CA 1
ATOM 429 C C . ARG A 1 60 ? 21.695 1.613 -1.496 1.00 84.88 60 ARG A C 1
ATOM 431 O O . ARG A 1 60 ? 22.266 1.058 -2.429 1.00 84.88 60 ARG A O 1
ATOM 438 N N . TRP A 1 61 ? 20.414 1.431 -1.193 1.00 87.94 61 TRP A N 1
ATOM 439 C CA . TRP A 1 61 ? 19.502 0.720 -2.081 1.00 87.94 61 TRP A CA 1
ATOM 440 C C . TRP A 1 61 ? 19.297 1.536 -3.355 1.00 87.94 61 TRP A C 1
ATOM 442 O O . TRP A 1 61 ? 19.115 2.756 -3.283 1.00 87.94 61 TRP A O 1
ATOM 452 N N . ILE A 1 62 ? 19.320 0.866 -4.499 1.00 89.50 62 ILE A N 1
ATOM 453 C CA . ILE A 1 62 ? 18.943 1.421 -5.796 1.00 89.50 62 ILE A CA 1
ATOM 454 C C . ILE A 1 62 ? 17.990 0.452 -6.502 1.00 89.50 62 ILE A C 1
ATOM 456 O O . ILE A 1 62 ? 18.197 -0.763 -6.421 1.00 89.50 62 ILE A O 1
ATOM 460 N N . PRO A 1 63 ? 16.965 0.956 -7.198 1.00 92.44 63 PRO A N 1
ATOM 461 C CA . PRO A 1 63 ? 16.196 0.149 -8.124 1.00 92.44 63 PRO A CA 1
ATOM 462 C C . PRO A 1 63 ? 16.996 -0.043 -9.417 1.00 92.44 63 PRO A C 1
ATOM 464 O O . PRO A 1 63 ? 17.270 0.911 -10.148 1.00 92.44 63 PRO A O 1
ATOM 467 N N . LEU A 1 64 ? 17.381 -1.284 -9.702 1.00 92.94 64 LEU A N 1
ATOM 468 C CA . LEU A 1 64 ? 17.842 -1.677 -11.027 1.00 92.94 64 LEU A CA 1
ATOM 469 C C . LEU A 1 64 ? 16.645 -1.959 -11.923 1.00 92.94 64 LEU A C 1
ATOM 471 O O . LEU A 1 64 ? 15.635 -2.513 -11.485 1.00 92.94 64 LEU A O 1
ATOM 475 N N . ARG A 1 65 ? 16.804 -1.603 -13.192 1.00 90.81 65 ARG A N 1
ATOM 476 C CA . ARG A 1 65 ? 15.832 -1.810 -14.264 1.00 90.81 65 ARG A CA 1
ATOM 477 C C . ARG A 1 65 ? 16.562 -2.207 -15.537 1.00 90.81 65 ARG A C 1
ATOM 479 O O . ARG A 1 65 ? 17.778 -2.077 -15.602 1.00 90.81 65 ARG A O 1
ATOM 486 N N . VAL A 1 66 ? 15.809 -2.616 -16.547 1.00 92.25 66 VAL A N 1
ATOM 487 C CA . VAL A 1 66 ? 16.347 -2.956 -17.866 1.00 92.25 66 VAL A CA 1
ATOM 488 C C . VAL A 1 66 ? 15.560 -2.201 -18.929 1.00 92.25 66 VAL A C 1
ATOM 490 O O . VAL A 1 66 ? 14.329 -2.164 -18.861 1.00 92.25 66 VAL A O 1
ATOM 493 N N . THR A 1 67 ? 16.254 -1.596 -19.893 1.00 92.50 67 THR A N 1
ATOM 494 C CA . THR A 1 67 ? 15.655 -0.873 -21.030 1.00 92.50 67 THR A CA 1
ATOM 495 C C . THR A 1 67 ? 16.026 -1.463 -22.394 1.00 92.50 67 THR A C 1
ATOM 497 O O . THR A 1 67 ? 15.925 -0.798 -23.428 1.00 92.50 67 THR A O 1
ATOM 500 N N . ALA A 1 68 ? 16.435 -2.733 -22.400 1.00 94.06 68 ALA A N 1
ATOM 501 C CA . ALA A 1 68 ? 16.771 -3.522 -23.578 1.00 94.06 68 ALA A CA 1
ATOM 502 C C . ALA A 1 68 ? 16.343 -4.989 -23.407 1.00 94.06 68 ALA A C 1
ATOM 504 O O . ALA A 1 68 ? 16.254 -5.504 -22.293 1.00 94.06 68 ALA A O 1
ATOM 505 N N . GLU A 1 69 ? 16.117 -5.684 -24.517 1.00 95.38 69 GLU A N 1
ATOM 506 C CA . GLU A 1 69 ? 15.985 -7.141 -24.519 1.00 95.38 69 GLU A CA 1
ATOM 507 C C . GLU A 1 69 ? 17.392 -7.748 -24.526 1.00 95.38 69 GLU A C 1
ATOM 509 O O . GLU A 1 69 ? 18.051 -7.781 -25.565 1.00 95.38 69 GLU A O 1
ATOM 514 N N . LEU A 1 70 ? 17.869 -8.157 -23.347 1.00 96.50 70 LEU A N 1
ATOM 515 C CA . LEU A 1 70 ? 19.198 -8.746 -23.170 1.00 96.50 70 LEU A CA 1
ATOM 516 C C . LEU A 1 70 ? 19.272 -10.143 -23.793 1.00 96.50 70 LEU A C 1
ATOM 518 O O . LEU A 1 70 ? 18.303 -10.903 -23.732 1.00 96.50 70 LEU A O 1
ATOM 522 N N . HIS A 1 71 ? 20.436 -10.499 -24.339 1.00 96.75 71 HIS A N 1
ATOM 523 C CA . HIS A 1 71 ? 20.689 -11.855 -24.844 1.00 96.75 71 HIS A CA 1
ATOM 524 C C . HIS A 1 71 ? 20.728 -12.893 -23.714 1.00 96.75 71 HIS A C 1
ATOM 526 O O . HIS A 1 71 ? 20.257 -14.016 -23.886 1.00 96.75 71 HIS A O 1
ATOM 532 N N . ASP A 1 72 ? 21.247 -12.501 -22.550 1.00 96.19 72 ASP A N 1
ATOM 533 C CA . ASP A 1 72 ? 21.246 -13.290 -21.323 1.00 96.19 72 ASP A CA 1
ATOM 534 C C . ASP A 1 72 ? 20.683 -12.433 -20.184 1.00 96.19 72 ASP A C 1
ATOM 536 O O . ASP A 1 72 ? 21.114 -11.305 -19.961 1.00 96.19 72 ASP A O 1
ATOM 540 N N . THR A 1 73 ? 19.674 -12.962 -19.495 1.00 96.31 73 THR A N 1
ATOM 541 C CA . THR A 1 73 ? 18.937 -12.254 -18.435 1.00 96.31 73 THR A CA 1
ATOM 542 C C . THR A 1 73 ? 19.267 -12.789 -17.043 1.00 96.31 73 THR A C 1
ATOM 544 O O . THR A 1 73 ? 18.650 -12.373 -16.057 1.00 96.31 73 THR A O 1
ATOM 547 N N . THR A 1 74 ? 20.189 -13.749 -16.943 1.00 94.88 74 THR A N 1
ATOM 548 C CA . THR A 1 74 ? 20.570 -14.375 -15.677 1.00 94.88 74 THR A CA 1
ATOM 549 C C . THR A 1 74 ? 21.347 -13.407 -14.793 1.00 94.88 74 THR A C 1
ATOM 551 O O . THR A 1 74 ? 22.028 -12.495 -15.259 1.00 94.88 74 THR A O 1
ATOM 554 N N . VAL A 1 75 ? 21.248 -13.606 -13.478 1.00 93.38 75 VAL A N 1
ATOM 555 C CA . VAL A 1 75 ? 21.931 -12.740 -12.510 1.00 93.38 75 VAL A CA 1
ATOM 556 C C . VAL A 1 75 ? 23.447 -12.790 -12.691 1.00 93.38 75 VAL A C 1
ATOM 558 O O . VAL A 1 75 ? 24.090 -11.744 -12.663 1.00 93.38 75 VAL A O 1
ATOM 561 N N . ASP A 1 76 ? 23.992 -13.985 -12.910 1.00 91.12 76 ASP A N 1
ATOM 562 C CA . ASP A 1 76 ? 25.428 -14.221 -13.043 1.00 91.12 76 ASP A CA 1
ATOM 563 C C . ASP A 1 76 ? 26.012 -13.448 -14.239 1.00 91.12 76 ASP A C 1
ATOM 565 O O . ASP A 1 76 ? 27.074 -12.836 -14.126 1.00 91.12 76 ASP A O 1
ATOM 569 N N . SER A 1 77 ? 25.278 -13.407 -15.355 1.00 92.31 77 SER A N 1
ATOM 570 C CA . SER A 1 77 ? 25.656 -12.670 -16.563 1.00 92.31 77 SER A CA 1
ATOM 571 C C . SER A 1 77 ? 25.500 -11.158 -16.383 1.00 92.31 77 SER A C 1
ATOM 573 O O . SER A 1 77 ? 26.460 -10.398 -16.529 1.00 92.31 77 SER A O 1
ATOM 575 N N . CYS A 1 78 ? 24.319 -10.706 -15.951 1.00 93.44 78 CYS A N 1
ATOM 576 C CA . CYS A 1 78 ? 24.012 -9.278 -15.849 1.00 93.44 78 CYS A CA 1
ATOM 577 C C . CYS A 1 78 ? 24.788 -8.545 -14.748 1.00 93.44 78 CYS A C 1
ATOM 579 O O . CYS A 1 78 ? 24.948 -7.327 -14.811 1.00 93.44 78 CYS A O 1
ATOM 581 N N . LEU A 1 79 ? 25.252 -9.256 -13.717 1.00 92.25 79 LEU A N 1
ATOM 582 C CA . LEU A 1 79 ? 26.020 -8.681 -12.611 1.00 92.25 79 LEU A CA 1
ATOM 583 C C . LEU A 1 79 ? 27.489 -9.116 -12.613 1.00 92.25 79 LEU A C 1
ATOM 585 O O . LEU A 1 79 ? 28.173 -8.918 -11.605 1.00 92.25 79 LEU A O 1
ATOM 589 N N . ALA A 1 80 ? 28.003 -9.637 -13.731 1.00 87.94 80 ALA A N 1
ATOM 590 C CA . ALA A 1 80 ? 29.399 -10.055 -13.873 1.00 87.94 80 ALA A CA 1
ATOM 591 C C . ALA A 1 80 ? 30.409 -8.940 -13.524 1.00 87.94 80 ALA A C 1
ATOM 593 O O . ALA A 1 80 ? 31.506 -9.214 -13.041 1.00 87.94 80 ALA A O 1
ATOM 594 N N . GLY A 1 81 ? 30.026 -7.669 -13.710 1.00 85.00 81 GLY A N 1
ATOM 595 C CA . GLY A 1 81 ? 30.838 -6.500 -13.348 1.00 85.00 81 GLY A CA 1
ATOM 596 C C . GLY A 1 81 ? 30.921 -6.193 -11.844 1.00 85.00 81 GLY A C 1
ATOM 597 O O . GLY A 1 81 ? 31.687 -5.313 -11.439 1.00 85.00 81 GLY A O 1
ATOM 598 N N . LEU A 1 82 ? 30.147 -6.879 -10.996 1.00 86.44 82 LEU A N 1
ATOM 599 C CA . LEU A 1 82 ? 30.232 -6.745 -9.541 1.00 86.44 82 LEU A CA 1
ATOM 600 C C . LEU A 1 82 ? 31.292 -7.698 -8.959 1.00 86.44 82 LEU A C 1
ATOM 602 O O . LEU A 1 82 ? 31.433 -8.830 -9.418 1.00 86.44 82 LEU A O 1
ATOM 606 N N . PRO A 1 83 ? 32.051 -7.264 -7.934 1.00 73.50 83 PRO A N 1
ATOM 607 C CA . PRO A 1 83 ? 33.118 -8.074 -7.362 1.00 73.50 83 PRO A CA 1
ATOM 608 C C . PRO A 1 83 ? 32.566 -9.344 -6.708 1.00 73.50 83 PRO A C 1
ATOM 610 O O . PRO A 1 83 ? 31.627 -9.289 -5.913 1.00 73.50 83 PRO A O 1
ATOM 613 N N . SER A 1 84 ? 33.220 -10.467 -6.984 1.00 66.88 84 SER A N 1
ATOM 614 C CA . SER A 1 84 ? 33.000 -11.751 -6.323 1.00 66.88 84 SER A CA 1
ATOM 615 C C . SER A 1 84 ? 34.350 -12.401 -6.000 1.00 66.88 84 SER A C 1
ATOM 617 O O . SER A 1 84 ? 35.388 -12.028 -6.550 1.00 66.88 84 SER A O 1
ATOM 619 N N . SER A 1 85 ? 34.370 -13.334 -5.047 1.00 58.84 85 SER A N 1
ATOM 620 C CA . SER A 1 85 ? 35.581 -14.092 -4.718 1.00 58.84 85 SER A CA 1
ATOM 621 C C . SER A 1 85 ? 35.699 -15.338 -5.605 1.00 58.84 85 SER A C 1
ATOM 623 O O . SER A 1 85 ? 35.099 -16.370 -5.285 1.00 58.84 85 SER A O 1
ATOM 625 N N . GLY A 1 86 ? 36.502 -15.238 -6.672 1.00 69.69 86 GLY A N 1
ATOM 626 C CA . GLY A 1 86 ? 36.754 -16.312 -7.643 1.00 69.69 86 GLY A CA 1
ATOM 627 C C . GLY A 1 86 ? 35.789 -16.262 -8.829 1.00 69.69 86 GLY A C 1
ATOM 628 O O . GLY A 1 86 ? 35.549 -15.182 -9.365 1.00 69.69 86 GLY A O 1
ATOM 629 N N . ASP A 1 87 ? 35.243 -17.418 -9.216 1.00 77.31 87 ASP A N 1
ATOM 630 C CA . ASP A 1 87 ? 34.112 -17.489 -10.148 1.00 77.31 87 ASP A CA 1
ATOM 631 C C . ASP A 1 87 ? 32.933 -16.670 -9.618 1.00 77.31 87 ASP A C 1
ATOM 633 O O . ASP A 1 87 ? 32.721 -16.578 -8.398 1.00 77.31 87 ASP A O 1
ATOM 637 N N . TRP A 1 88 ? 32.149 -16.097 -10.536 1.00 83.12 88 TRP A N 1
ATOM 638 C CA . TRP A 1 88 ? 31.032 -15.255 -10.140 1.00 83.12 88 TRP A CA 1
ATOM 639 C C . TRP A 1 88 ? 30.071 -16.018 -9.229 1.00 83.12 88 TRP A C 1
ATOM 641 O O . TRP A 1 88 ? 29.590 -17.110 -9.541 1.00 83.12 88 TRP A O 1
ATOM 651 N N . LYS A 1 89 ? 29.788 -15.426 -8.069 1.00 86.50 89 LYS A N 1
ATOM 652 C CA . LYS A 1 89 ? 28.801 -15.927 -7.118 1.00 86.50 89 LYS A CA 1
ATOM 653 C C . LYS A 1 89 ? 28.148 -14.771 -6.387 1.00 86.50 89 LYS A C 1
ATOM 655 O O . LYS A 1 89 ? 28.783 -13.752 -6.112 1.00 86.50 89 LYS A O 1
ATOM 660 N N . TYR A 1 90 ? 26.900 -14.985 -5.990 1.00 90.00 90 TYR A N 1
ATOM 661 C CA . TYR A 1 90 ? 26.219 -14.078 -5.082 1.00 90.00 90 TYR A CA 1
ATOM 662 C C . TYR A 1 90 ? 26.943 -14.024 -3.736 1.00 90.00 90 TYR A C 1
ATOM 664 O O . TYR A 1 90 ? 27.066 -15.039 -3.045 1.00 90.00 90 TYR A O 1
ATOM 672 N N . ASP A 1 91 ? 27.418 -12.833 -3.380 1.00 89.38 91 ASP A N 1
ATOM 673 C CA . ASP A 1 91 ? 28.120 -12.564 -2.131 1.00 89.38 91 ASP A CA 1
ATOM 674 C C . ASP A 1 91 ? 27.363 -11.481 -1.342 1.00 89.38 91 ASP A C 1
ATOM 676 O O . ASP A 1 91 ? 27.557 -10.289 -1.605 1.00 89.38 91 ASP A O 1
ATOM 680 N N . PRO A 1 92 ? 26.530 -11.861 -0.350 1.00 90.19 92 PRO A N 1
ATOM 681 C CA . PRO A 1 92 ? 25.727 -10.916 0.425 1.00 90.19 92 PRO A CA 1
ATOM 682 C C . PRO A 1 92 ? 26.564 -9.933 1.259 1.00 90.19 92 PRO A C 1
AT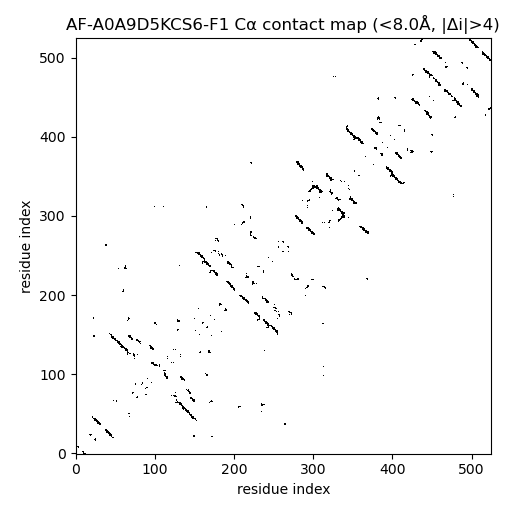OM 684 O O . PRO A 1 92 ? 26.018 -8.946 1.762 1.00 90.19 92 PRO A O 1
ATOM 687 N N . LEU A 1 93 ? 27.876 -10.171 1.416 1.00 89.44 93 LEU A N 1
ATOM 688 C CA . LEU A 1 93 ? 28.795 -9.225 2.052 1.00 89.44 93 LEU A CA 1
ATOM 689 C C . LEU A 1 93 ? 29.236 -8.115 1.089 1.00 89.44 93 LEU A C 1
ATOM 691 O O . LEU A 1 93 ? 29.538 -7.011 1.543 1.00 89.44 93 LEU A O 1
ATOM 695 N N . GLN A 1 94 ? 29.261 -8.383 -0.221 1.00 88.94 94 GLN A N 1
ATOM 696 C CA . GLN A 1 94 ? 29.627 -7.408 -1.253 1.00 88.94 94 GLN A CA 1
ATOM 697 C C . GLN A 1 94 ? 28.412 -6.724 -1.870 1.00 88.94 94 GLN A C 1
ATOM 699 O O . GLN A 1 94 ? 28.463 -5.525 -2.150 1.00 88.94 94 GLN A O 1
ATOM 704 N N . PHE A 1 95 ? 27.319 -7.448 -2.086 1.00 91.38 95 PHE A N 1
ATOM 705 C CA . PHE A 1 95 ? 26.087 -6.881 -2.610 1.00 91.38 95 PHE A CA 1
ATOM 706 C C . PHE A 1 95 ? 24.876 -7.731 -2.246 1.00 91.38 95 PHE A C 1
ATOM 708 O O . PHE A 1 95 ? 24.963 -8.943 -2.105 1.00 91.38 95 PHE A O 1
ATOM 715 N N . ARG A 1 96 ? 23.721 -7.085 -2.100 1.00 92.81 96 ARG A N 1
ATOM 716 C CA . ARG A 1 96 ? 22.459 -7.751 -1.778 1.00 92.81 96 ARG A CA 1
ATOM 717 C C . ARG A 1 96 ? 21.383 -7.384 -2.774 1.00 92.81 96 ARG A C 1
ATOM 719 O O . ARG A 1 96 ? 21.309 -6.227 -3.192 1.00 92.81 96 ARG A O 1
ATOM 726 N N . MET A 1 97 ? 20.547 -8.359 -3.107 1.00 94.12 97 MET A N 1
ATOM 727 C CA . MET A 1 97 ? 19.480 -8.219 -4.091 1.00 94.12 97 MET A CA 1
ATOM 728 C C . MET A 1 97 ? 18.135 -8.605 -3.501 1.00 94.12 97 MET A C 1
ATOM 730 O O . MET A 1 97 ? 18.004 -9.677 -2.914 1.00 94.12 97 MET A O 1
ATOM 734 N N . PHE A 1 98 ? 17.135 -7.751 -3.698 1.00 93.50 98 PHE A N 1
ATOM 735 C CA . PHE A 1 98 ? 15.786 -7.953 -3.187 1.00 93.50 98 PHE A CA 1
ATOM 736 C C . PHE A 1 98 ? 14.719 -7.694 -4.245 1.00 93.50 98 PHE A C 1
ATOM 738 O O . PHE A 1 98 ? 14.876 -6.845 -5.124 1.00 93.50 98 PHE A O 1
ATOM 745 N N . ARG A 1 99 ? 13.597 -8.401 -4.126 1.00 92.88 99 ARG A N 1
ATOM 746 C CA . ARG A 1 99 ? 12.359 -8.109 -4.854 1.00 92.88 99 ARG A CA 1
ATOM 747 C C . ARG A 1 99 ? 11.167 -8.228 -3.923 1.00 92.88 99 ARG A C 1
ATOM 749 O O . ARG A 1 99 ? 11.164 -9.080 -3.037 1.00 92.88 99 ARG A O 1
ATOM 756 N N . TRP A 1 100 ? 10.146 -7.413 -4.160 1.00 89.19 100 TRP A N 1
ATOM 757 C CA . TRP A 1 100 ? 8.824 -7.682 -3.621 1.00 89.19 100 TRP A CA 1
ATOM 758 C C . TRP A 1 100 ? 8.150 -8.736 -4.500 1.00 89.19 100 TRP A C 1
ATOM 760 O O . TRP A 1 100 ? 7.865 -8.483 -5.674 1.00 89.19 100 TRP A O 1
ATOM 770 N N . TYR A 1 101 ? 7.954 -9.939 -3.966 1.00 87.94 101 TYR A N 1
ATOM 771 C CA . TYR A 1 101 ? 7.330 -11.026 -4.708 1.00 87.94 101 TYR A CA 1
ATOM 772 C C . TYR A 1 101 ? 6.718 -12.061 -3.755 1.00 87.94 101 TYR A C 1
ATOM 774 O O . TYR A 1 101 ? 7.444 -12.601 -2.922 1.00 87.94 101 TYR A O 1
ATOM 782 N N . PRO A 1 102 ? 5.420 -12.393 -3.876 1.00 81.19 102 PRO A N 1
ATOM 783 C CA . PRO A 1 102 ? 4.842 -13.504 -3.127 1.00 81.19 102 PRO A CA 1
ATOM 784 C C . PRO A 1 102 ? 5.490 -14.814 -3.575 1.00 81.19 102 PRO A C 1
ATOM 786 O O . PRO A 1 102 ? 5.399 -15.198 -4.749 1.00 81.19 102 PRO A O 1
ATOM 789 N N . TYR A 1 103 ? 6.159 -15.466 -2.633 1.00 78.75 103 TYR A N 1
ATOM 790 C CA . TYR A 1 103 ? 6.901 -16.704 -2.808 1.00 78.75 103 TYR A CA 1
ATOM 791 C C . TYR A 1 103 ? 6.617 -17.641 -1.625 1.00 78.75 103 TYR A C 1
ATOM 793 O O . TYR A 1 103 ? 6.473 -17.190 -0.490 1.00 78.75 103 TYR A O 1
ATOM 801 N N . ASP A 1 104 ? 6.576 -18.953 -1.863 1.00 73.62 104 ASP A N 1
ATOM 802 C CA . ASP A 1 104 ? 6.209 -19.952 -0.840 1.00 73.62 104 ASP A CA 1
ATOM 803 C C . ASP A 1 104 ? 7.134 -19.937 0.392 1.00 73.62 104 ASP A C 1
ATOM 805 O O . ASP A 1 104 ? 6.760 -20.368 1.481 1.00 73.62 104 ASP A O 1
ATOM 809 N N . GLY A 1 105 ? 8.350 -19.400 0.252 1.00 71.12 105 GLY A N 1
ATOM 810 C CA . GLY A 1 105 ? 9.285 -19.208 1.362 1.00 71.12 105 GLY A CA 1
ATOM 811 C C . GLY A 1 105 ? 8.974 -18.023 2.288 1.00 71.12 105 GLY A C 1
ATOM 812 O O . GLY A 1 105 ? 9.646 -17.877 3.314 1.00 71.12 105 GLY A O 1
ATOM 813 N N . ASN A 1 106 ? 8.002 -17.162 1.969 1.00 74.88 106 ASN A N 1
ATOM 814 C CA . ASN A 1 106 ? 7.607 -16.054 2.839 1.00 74.88 106 ASN A CA 1
ATOM 815 C C . ASN A 1 106 ? 6.864 -16.593 4.075 1.00 74.88 106 ASN A C 1
ATOM 817 O O . ASN A 1 106 ? 5.719 -17.024 3.998 1.00 74.88 106 ASN A O 1
ATOM 821 N N . LYS A 1 107 ? 7.517 -16.549 5.247 1.00 55.78 107 LYS A N 1
ATOM 822 C CA . LYS A 1 107 ? 6.950 -17.040 6.522 1.00 55.78 107 LYS A CA 1
ATOM 823 C C . LYS A 1 107 ? 5.808 -16.177 7.076 1.00 55.78 107 LYS A C 1
ATOM 825 O O . LYS A 1 107 ? 5.036 -16.658 7.899 1.00 55.78 107 LYS A O 1
ATOM 830 N N . ASP A 1 108 ? 5.740 -14.911 6.670 1.00 56.53 108 ASP A N 1
ATOM 831 C CA . ASP A 1 108 ? 4.689 -13.961 7.033 1.00 56.53 108 ASP A CA 1
ATOM 832 C C . ASP A 1 108 ? 4.090 -13.379 5.749 1.00 56.53 108 ASP A C 1
ATOM 834 O O . ASP A 1 108 ? 4.809 -12.884 4.884 1.00 56.53 108 ASP A O 1
ATOM 838 N N . THR A 1 109 ? 2.765 -13.416 5.640 1.00 55.31 109 THR A N 1
ATOM 839 C CA . THR A 1 109 ? 2.013 -12.829 4.525 1.00 55.31 109 THR A CA 1
ATOM 840 C C . THR A 1 109 ? 2.136 -11.304 4.439 1.00 55.31 109 THR A C 1
ATOM 842 O O . THR A 1 109 ? 1.831 -10.733 3.393 1.00 55.31 109 THR A O 1
ATOM 845 N N . SER A 1 110 ? 2.565 -10.631 5.517 1.00 61.41 110 SER A N 1
ATOM 846 C CA . SER A 1 110 ? 2.635 -9.167 5.584 1.00 61.41 110 SER A CA 1
ATOM 847 C C . SER A 1 110 ? 3.878 -8.563 4.911 1.00 61.41 110 SER A C 1
ATOM 849 O O . SER A 1 110 ? 3.820 -7.426 4.441 1.00 61.41 110 SER A O 1
ATOM 851 N N . SER A 1 111 ? 4.977 -9.324 4.812 1.00 74.38 111 SER A N 1
ATOM 852 C CA . SER A 1 111 ? 6.234 -8.896 4.185 1.00 74.38 111 SER A CA 1
ATOM 853 C C . SER A 1 111 ? 6.675 -9.897 3.121 1.00 74.38 111 SER A C 1
ATOM 855 O O . SER A 1 111 ? 7.104 -11.013 3.420 1.00 74.38 111 SER A O 1
ATOM 857 N N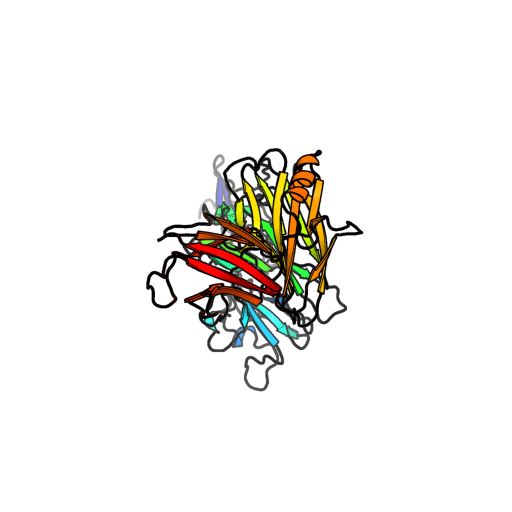 . LYS A 1 112 ? 6.592 -9.474 1.856 1.00 86.50 112 LYS A N 1
ATOM 858 C CA . LYS A 1 112 ? 6.862 -10.318 0.680 1.00 86.50 112 LYS A CA 1
ATOM 859 C C . LYS A 1 112 ? 8.217 -10.011 0.042 1.00 86.50 112 LYS A C 1
ATOM 861 O O . LYS A 1 112 ? 8.430 -10.245 -1.142 1.00 86.50 112 LYS A O 1
ATOM 866 N N . TRP A 1 113 ? 9.142 -9.460 0.826 1.00 88.62 113 TRP A N 1
ATOM 867 C CA . TRP A 1 113 ? 10.518 -9.259 0.392 1.00 88.62 113 TRP A CA 1
ATOM 868 C C . TRP A 1 113 ? 11.233 -10.605 0.274 1.00 88.62 113 TRP A C 1
ATOM 870 O O . TRP A 1 113 ? 11.322 -11.361 1.241 1.00 88.62 113 TRP A O 1
ATOM 880 N N . VAL A 1 114 ? 11.764 -10.883 -0.911 1.00 91.62 114 VAL A N 1
ATOM 881 C CA . VAL A 1 114 ? 12.582 -12.059 -1.205 1.00 91.62 114 VAL A CA 1
ATOM 882 C C . VAL A 1 114 ? 14.003 -11.582 -1.464 1.00 91.62 114 VAL A C 1
ATOM 884 O O . VAL A 1 114 ? 14.206 -10.682 -2.278 1.00 91.62 114 VAL A O 1
ATOM 887 N N . GLU A 1 115 ? 14.975 -12.170 -0.769 1.00 93.38 115 GLU A N 1
ATOM 888 C CA . GLU A 1 115 ? 16.397 -12.004 -1.080 1.00 93.38 115 GLU A CA 1
ATOM 889 C C . GLU A 1 115 ? 16.819 -13.026 -2.144 1.00 93.38 115 GLU A C 1
ATOM 891 O O . GLU A 1 115 ? 16.315 -14.155 -2.171 1.00 93.38 115 GLU A O 1
ATOM 896 N N . TYR A 1 116 ? 17.737 -12.638 -3.030 1.00 93.25 116 TYR A N 1
ATOM 897 C CA . TYR A 1 116 ? 18.260 -13.554 -4.039 1.00 93.25 116 TYR A CA 1
ATOM 898 C C . TYR A 1 116 ? 18.968 -14.753 -3.403 1.00 93.25 116 TYR A C 1
ATOM 900 O O . TYR A 1 116 ? 19.743 -14.640 -2.452 1.00 93.25 116 TYR A O 1
ATOM 908 N N . SER A 1 117 ? 18.729 -15.912 -3.999 1.00 90.44 117 SER A N 1
ATOM 909 C CA . SER A 1 117 ? 19.448 -17.154 -3.769 1.00 90.44 117 SER A CA 1
ATOM 910 C C . SER A 1 117 ? 19.363 -17.993 -5.044 1.00 90.44 117 SER A C 1
ATOM 912 O O . SER A 1 117 ? 18.496 -17.754 -5.884 1.00 90.44 117 SER A O 1
ATOM 914 N N . LYS A 1 118 ? 20.208 -19.019 -5.185 1.00 87.31 118 LYS A N 1
ATOM 915 C CA . LYS A 1 118 ? 20.145 -19.911 -6.356 1.00 87.31 118 LYS A CA 1
ATOM 916 C C . LYS A 1 118 ? 18.782 -20.596 -6.517 1.00 87.31 118 LYS A C 1
ATOM 918 O O . LYS A 1 118 ? 18.361 -20.829 -7.640 1.00 87.31 118 LYS A O 1
ATOM 923 N N . SER A 1 119 ? 18.073 -20.883 -5.423 1.00 87.25 119 SER A N 1
ATOM 924 C CA . SER A 1 119 ? 16.733 -21.482 -5.483 1.00 87.25 119 SER A CA 1
ATOM 925 C C . SER A 1 119 ? 15.632 -20.488 -5.860 1.00 87.25 119 SER A C 1
ATOM 927 O O . SER A 1 119 ? 14.548 -20.912 -6.240 1.00 87.25 119 SER A O 1
ATOM 929 N N . SER A 1 120 ? 15.891 -19.180 -5.771 1.00 90.44 120 SER A N 1
ATOM 930 C CA . SER A 1 120 ? 14.964 -18.122 -6.184 1.00 90.44 120 SER A CA 1
ATOM 931 C C . SER A 1 120 ? 15.386 -17.433 -7.487 1.00 90.44 120 SER A C 1
ATOM 933 O O . SER A 1 120 ? 14.839 -16.382 -7.814 1.00 90.44 120 SER A O 1
ATOM 935 N N . ALA A 1 121 ? 16.330 -18.007 -8.245 1.00 90.50 121 ALA A N 1
ATOM 936 C CA . ALA A 1 121 ? 16.957 -17.363 -9.401 1.00 90.50 121 ALA A CA 1
ATOM 937 C C . ALA A 1 121 ? 15.964 -16.927 -10.492 1.00 90.50 121 ALA A C 1
ATOM 939 O O . ALA A 1 121 ? 16.085 -15.820 -11.018 1.00 90.50 121 ALA A O 1
ATOM 940 N N . ASP A 1 122 ? 14.920 -17.721 -10.744 1.00 89.25 122 ASP A N 1
ATOM 941 C CA . ASP A 1 122 ? 13.871 -17.412 -11.729 1.00 89.25 122 ASP A CA 1
ATOM 942 C C . ASP A 1 122 ? 13.105 -16.119 -11.407 1.00 89.25 122 ASP A C 1
ATOM 944 O O . ASP A 1 122 ? 12.539 -15.465 -12.288 1.00 89.25 122 ASP A O 1
ATOM 948 N N . LEU A 1 123 ? 13.115 -15.702 -10.137 1.00 91.00 123 LEU A N 1
ATOM 949 C CA . LEU A 1 123 ? 12.513 -14.448 -9.712 1.00 91.00 123 LEU A CA 1
ATOM 950 C C . LEU A 1 123 ? 13.398 -13.244 -10.050 1.00 91.00 123 LEU A C 1
ATOM 952 O O . LEU A 1 123 ? 12.900 -12.129 -10.049 1.00 91.00 123 LEU A O 1
ATOM 956 N N . PHE A 1 124 ? 14.687 -13.398 -10.332 1.00 94.44 124 PHE A N 1
ATOM 957 C CA . PHE A 1 124 ? 15.618 -12.267 -10.429 1.00 94.44 124 PHE A CA 1
ATOM 958 C C . PHE A 1 124 ? 16.151 -12.006 -11.836 1.00 94.44 124 PHE A C 1
ATOM 960 O O . PHE A 1 124 ? 17.062 -11.196 -11.979 1.00 94.44 124 PHE A O 1
ATOM 967 N N . SER A 1 125 ? 15.567 -12.613 -12.876 1.00 93.69 125 SER A N 1
ATOM 968 C CA . SER A 1 125 ? 16.005 -12.318 -14.243 1.00 93.69 125 SER A CA 1
ATOM 969 C C . SER A 1 125 ? 15.833 -10.838 -14.605 1.00 93.69 125 SER A C 1
ATOM 971 O O . SER A 1 125 ? 14.843 -10.197 -14.232 1.00 93.69 125 SER A O 1
ATOM 973 N N . PHE A 1 126 ? 16.812 -10.297 -15.321 1.00 95.00 126 PHE A N 1
ATOM 974 C CA . PHE A 1 126 ? 16.877 -8.905 -15.747 1.00 95.00 126 PHE A CA 1
ATOM 975 C C . PHE A 1 126 ? 16.116 -8.741 -17.062 1.00 95.00 126 PHE A C 1
ATOM 977 O O . PHE A 1 126 ? 16.655 -8.935 -18.145 1.00 95.00 126 PHE A O 1
ATOM 984 N N . VAL A 1 127 ? 14.835 -8.387 -16.956 1.00 95.25 127 VAL A N 1
ATOM 985 C CA . VAL A 1 127 ? 13.944 -8.176 -18.106 1.00 95.25 127 VAL A CA 1
ATOM 986 C C . VAL A 1 127 ? 13.294 -6.792 -18.056 1.00 95.25 127 VAL A C 1
ATOM 988 O O . VAL A 1 127 ? 13.049 -6.279 -16.956 1.00 95.25 127 VAL A O 1
ATOM 991 N N . PRO A 1 128 ? 12.967 -6.185 -19.212 1.00 95.31 128 PRO A N 1
ATOM 992 C CA . PRO A 1 128 ? 12.321 -4.881 -19.252 1.00 95.31 128 PRO A CA 1
ATOM 993 C C . PRO A 1 128 ? 11.033 -4.825 -18.433 1.00 95.31 128 PRO A C 1
ATOM 995 O O . PRO A 1 128 ? 10.214 -5.748 -18.444 1.00 95.31 128 PRO A O 1
ATOM 998 N N . GLY A 1 129 ? 10.859 -3.725 -17.705 1.00 93.06 129 GLY A N 1
ATOM 999 C CA . GLY A 1 129 ? 9.698 -3.496 -16.848 1.00 93.06 129 GLY A CA 1
ATOM 1000 C C . GLY A 1 129 ? 9.810 -4.071 -15.435 1.00 93.06 129 GLY A C 1
ATOM 1001 O O . GLY A 1 129 ? 9.023 -3.692 -14.572 1.00 93.06 129 GLY A O 1
ATOM 1002 N N . ARG A 1 130 ? 10.789 -4.940 -15.157 1.00 93.75 130 ARG A N 1
ATOM 1003 C CA . ARG A 1 130 ? 11.015 -5.506 -13.822 1.00 93.75 130 ARG A CA 1
ATOM 1004 C C . ARG A 1 130 ? 11.999 -4.666 -13.013 1.00 93.75 130 ARG A C 1
ATOM 1006 O O . ARG A 1 130 ? 13.032 -4.250 -13.529 1.00 93.75 130 ARG A O 1
ATOM 1013 N N . VAL A 1 131 ? 11.712 -4.514 -11.721 1.00 94.56 131 VAL A N 1
ATOM 1014 C CA . VAL A 1 131 ? 12.639 -3.918 -10.749 1.00 94.56 131 VAL A CA 1
ATOM 1015 C C . VAL A 1 131 ? 13.321 -4.993 -9.908 1.00 94.56 131 VAL A C 1
ATOM 1017 O O . VAL A 1 131 ? 12.681 -5.942 -9.434 1.00 94.56 131 VAL A O 1
ATOM 1020 N N . VAL A 1 132 ? 14.625 -4.807 -9.704 1.00 94.56 132 VAL A N 1
ATOM 1021 C CA . VAL A 1 132 ? 15.440 -5.531 -8.722 1.00 94.56 132 VAL A CA 1
ATOM 1022 C C . VAL A 1 132 ? 16.136 -4.515 -7.827 1.00 94.56 132 VAL A C 1
ATOM 1024 O O . VAL A 1 132 ? 16.854 -3.643 -8.305 1.00 94.56 132 VAL A O 1
ATOM 1027 N N . TRP A 1 133 ? 15.953 -4.622 -6.517 1.00 94.06 133 TRP A N 1
ATOM 1028 C CA . TRP A 1 133 ? 16.601 -3.736 -5.557 1.00 94.06 133 TRP A CA 1
ATOM 1029 C C . TRP A 1 133 ? 18.015 -4.223 -5.272 1.00 94.06 133 TRP A C 1
ATOM 1031 O O . TRP A 1 133 ? 18.185 -5.311 -4.730 1.00 94.06 133 TRP A O 1
ATOM 1041 N N . LEU A 1 134 ? 19.023 -3.420 -5.608 1.00 93.19 134 LEU A N 1
ATOM 1042 C CA . LEU A 1 134 ? 20.433 -3.723 -5.367 1.00 93.19 134 LEU A CA 1
ATOM 1043 C C . LEU A 1 134 ? 20.993 -2.810 -4.274 1.00 93.19 134 LEU A C 1
ATOM 1045 O O . LEU A 1 134 ? 20.708 -1.614 -4.232 1.00 93.19 134 LEU A O 1
ATOM 1049 N N . LYS A 1 135 ? 21.847 -3.358 -3.413 1.00 90.81 135 LYS A N 1
ATOM 1050 C CA . LYS A 1 135 ? 22.694 -2.589 -2.496 1.00 90.81 135 LYS A CA 1
ATOM 1051 C C . LYS A 1 135 ? 24.102 -3.146 -2.533 1.00 90.81 135 LYS A C 1
ATOM 1053 O O . LYS A 1 135 ? 24.280 -4.326 -2.265 1.00 90.81 135 LYS A O 1
ATOM 1058 N N . THR A 1 136 ? 25.094 -2.307 -2.802 1.00 90.88 136 THR A N 1
ATOM 1059 C CA . THR A 1 136 ? 26.502 -2.718 -2.858 1.00 90.88 136 THR A CA 1
ATOM 1060 C C . THR A 1 136 ? 27.281 -2.207 -1.646 1.00 90.88 136 THR A C 1
ATOM 1062 O O . THR A 1 136 ? 26.974 -1.163 -1.068 1.00 90.88 136 THR A O 1
ATOM 1065 N N . ALA A 1 137 ? 28.308 -2.945 -1.234 1.00 89.81 137 ALA A N 1
ATOM 1066 C CA . ALA A 1 137 ? 29.208 -2.571 -0.150 1.00 89.81 137 ALA A CA 1
ATOM 1067 C C . ALA A 1 137 ? 30.185 -1.461 -0.561 1.00 89.81 137 ALA A C 1
ATOM 1069 O O . ALA A 1 137 ? 30.644 -0.710 0.298 1.00 89.81 137 ALA A O 1
ATOM 1070 N N . VAL A 1 138 ? 30.477 -1.345 -1.861 1.00 87.38 138 VAL A N 1
ATOM 1071 C CA . VAL A 1 138 ? 31.382 -0.355 -2.457 1.00 87.38 138 VAL A CA 1
ATOM 1072 C C . VAL A 1 138 ? 30.777 0.241 -3.727 1.00 87.38 138 VAL A C 1
ATOM 1074 O O . VAL A 1 138 ? 29.928 -0.375 -4.370 1.00 87.38 138 VAL A O 1
ATOM 1077 N N . SER A 1 139 ? 31.235 1.435 -4.105 1.00 89.50 139 SER A N 1
ATOM 1078 C CA . SER A 1 139 ? 30.819 2.055 -5.361 1.00 89.50 139 SER A CA 1
ATOM 1079 C C . SER A 1 139 ? 31.386 1.285 -6.548 1.00 89.50 139 SER A C 1
ATOM 1081 O O . SER A 1 139 ? 32.565 0.920 -6.543 1.00 89.50 139 SER A O 1
ATOM 1083 N N . ARG A 1 140 ? 30.551 1.021 -7.553 1.00 89.25 140 ARG A N 1
ATOM 1084 C CA . ARG A 1 140 ? 30.900 0.263 -8.755 1.00 89.25 140 ARG A CA 1
ATOM 1085 C C . ARG A 1 140 ? 30.159 0.820 -9.954 1.00 89.25 140 ARG A C 1
ATOM 1087 O O . ARG A 1 140 ? 29.006 1.227 -9.837 1.00 89.25 140 ARG A O 1
ATOM 1094 N N . LYS A 1 141 ? 30.835 0.811 -11.100 1.00 91.19 141 LYS A N 1
ATOM 1095 C CA . LYS A 1 141 ? 30.203 0.998 -12.401 1.00 91.19 141 LYS A CA 1
ATOM 1096 C C . LYS A 1 141 ? 30.098 -0.352 -13.092 1.00 91.19 141 LYS A C 1
ATOM 1098 O O . LYS A 1 141 ? 31.055 -1.119 -13.015 1.00 91.19 141 LYS A O 1
ATOM 1103 N N . PHE A 1 142 ? 28.965 -0.633 -13.717 1.00 91.94 142 PHE A N 1
ATOM 1104 C CA . PHE A 1 142 ? 28.737 -1.857 -14.485 1.00 91.94 142 PHE A CA 1
ATOM 1105 C C . PHE A 1 142 ? 27.594 -1.646 -15.489 1.00 91.94 142 PHE A C 1
ATOM 1107 O O . PHE A 1 142 ? 26.846 -0.676 -15.362 1.00 91.94 142 PHE A O 1
ATOM 1114 N N . HIS A 1 143 ? 27.471 -2.558 -16.451 1.00 92.44 143 HIS A N 1
ATOM 1115 C CA . HIS A 1 143 ? 26.370 -2.656 -17.414 1.00 92.44 143 HIS A CA 1
ATOM 1116 C C . HIS A 1 143 ? 25.758 -4.065 -17.349 1.00 92.44 143 HIS A C 1
ATOM 1118 O O . HIS A 1 143 ? 26.385 -4.972 -16.798 1.00 92.44 143 HIS A O 1
ATOM 1124 N N . LEU A 1 144 ? 24.563 -4.265 -17.910 1.00 92.56 144 LEU A N 1
ATOM 1125 C CA . LEU A 1 144 ? 23.841 -5.549 -17.842 1.00 92.56 144 LEU A CA 1
ATOM 1126 C C . LEU A 1 144 ? 24.188 -6.536 -18.963 1.00 92.56 144 LEU A C 1
ATOM 1128 O O . LEU A 1 144 ? 23.791 -7.693 -18.877 1.00 92.56 144 LEU A O 1
ATOM 1132 N N . GLY A 1 145 ? 24.921 -6.094 -19.989 1.00 92.38 145 GLY A N 1
ATOM 1133 C CA . GLY A 1 145 ? 25.419 -6.952 -21.073 1.00 92.38 145 GLY A CA 1
ATOM 1134 C C . GLY A 1 145 ? 24.892 -6.557 -22.450 1.00 92.38 145 GLY A C 1
ATOM 1135 O O . GLY A 1 145 ? 24.393 -5.447 -22.627 1.00 92.38 145 GLY A O 1
ATOM 1136 N N . GLU A 1 146 ? 25.024 -7.463 -23.414 1.00 94.94 146 GLU A N 1
ATOM 1137 C CA . GLU A 1 146 ? 24.582 -7.267 -24.797 1.00 94.94 146 GLU A CA 1
ATOM 1138 C C . GLU A 1 146 ? 23.076 -7.519 -24.966 1.00 94.94 146 GLU A C 1
ATOM 1140 O O . GLU A 1 146 ? 22.455 -8.295 -24.230 1.00 94.94 146 GLU A O 1
ATOM 1145 N N . GLY A 1 147 ? 22.476 -6.895 -25.977 1.00 95.31 147 GLY A N 1
ATOM 1146 C CA . GLY A 1 147 ? 21.069 -7.088 -26.297 1.00 95.31 147 GLY A CA 1
ATOM 1147 C C . GLY A 1 147 ? 20.593 -6.298 -27.508 1.00 95.31 147 GLY A C 1
ATOM 1148 O O . GLY A 1 147 ? 21.364 -5.875 -28.368 1.00 95.31 147 GLY A O 1
ATOM 1149 N N . VAL A 1 148 ? 19.284 -6.068 -27.559 1.00 95.19 148 VAL A N 1
ATOM 1150 C CA . VAL A 1 148 ? 18.623 -5.290 -28.611 1.00 95.19 148 VAL A CA 1
ATOM 1151 C C . VAL A 1 148 ? 17.691 -4.259 -27.975 1.00 95.19 148 VAL A C 1
ATOM 1153 O O . VAL A 1 148 ? 16.956 -4.566 -27.036 1.00 95.19 148 VAL A O 1
ATOM 1156 N N . SER A 1 149 ? 17.669 -3.030 -28.499 1.00 93.94 149 SER A N 1
ATOM 1157 C CA . SER A 1 149 ? 16.787 -1.959 -28.004 1.00 93.94 149 SER A CA 1
ATOM 1158 C C . SER A 1 149 ? 15.318 -2.392 -27.980 1.00 93.94 149 SER A C 1
ATOM 1160 O O . SER A 1 149 ? 14.910 -3.184 -28.829 1.00 93.94 149 SER A O 1
ATOM 1162 N N . MET A 1 150 ? 14.494 -1.838 -27.087 1.00 93.62 150 MET A N 1
ATOM 1163 C CA . MET A 1 150 ? 13.055 -2.143 -27.048 1.00 93.62 150 MET A CA 1
ATOM 1164 C C . MET A 1 150 ? 12.350 -1.919 -28.394 1.00 93.62 150 MET A C 1
ATOM 1166 O O . MET A 1 150 ? 12.723 -1.043 -29.181 1.00 93.62 150 MET A O 1
ATOM 1170 N N . SER A 1 151 ? 11.289 -2.691 -28.647 1.00 91.31 151 SER A N 1
ATOM 1171 C CA . SER A 1 151 ? 10.374 -2.416 -29.757 1.00 91.31 151 SER A CA 1
ATOM 1172 C C . SER A 1 151 ? 9.642 -1.091 -29.535 1.00 91.31 151 SER A C 1
ATOM 1174 O O . SER A 1 151 ? 9.037 -0.874 -28.492 1.00 91.31 151 SER A O 1
ATOM 1176 N N . LEU A 1 152 ? 9.654 -0.212 -30.539 1.00 90.06 152 LEU A N 1
ATOM 1177 C CA . LEU A 1 152 ? 8.856 1.026 -30.557 1.00 90.06 152 LEU A CA 1
ATOM 1178 C C . LEU A 1 152 ? 7.598 0.892 -31.430 1.00 90.06 152 LEU A C 1
ATOM 1180 O O . LEU A 1 152 ? 7.004 1.889 -31.853 1.00 90.06 152 LEU A O 1
ATOM 1184 N N . LYS A 1 153 ? 7.230 -0.352 -31.755 1.00 87.75 153 LYS A N 1
ATOM 1185 C CA . LYS A 1 153 ? 6.050 -0.681 -32.558 1.00 87.75 153 LYS A CA 1
ATOM 1186 C C . LYS A 1 153 ? 4.862 -1.115 -31.723 1.00 87.75 153 LYS A C 1
ATOM 1188 O O . LYS A 1 153 ? 3.741 -0.747 -32.047 1.00 87.75 153 LYS A O 1
ATOM 1193 N N . GLU A 1 154 ? 5.130 -1.867 -30.667 1.00 87.38 154 GLU A N 1
ATOM 1194 C CA . GLU A 1 154 ? 4.120 -2.543 -29.865 1.00 87.38 154 GLU A CA 1
ATOM 1195 C C . GLU A 1 154 ? 4.291 -2.161 -28.392 1.00 87.38 154 GLU A C 1
ATOM 1197 O O . GLU A 1 154 ? 5.415 -1.870 -27.965 1.00 87.38 154 GLU A O 1
ATOM 1202 N N . PRO A 1 155 ? 3.200 -2.131 -27.610 1.00 92.81 155 PRO A N 1
ATOM 1203 C CA . PRO A 1 155 ? 3.288 -2.011 -26.163 1.00 92.81 155 PRO A CA 1
ATOM 1204 C C . PRO A 1 155 ? 4.107 -3.143 -25.536 1.00 92.81 155 PRO A C 1
ATOM 1206 O O . PRO A 1 155 ? 4.059 -4.289 -25.981 1.00 92.81 155 PRO A O 1
ATOM 1209 N N . HIS A 1 156 ? 4.837 -2.822 -24.469 1.00 96.44 156 HIS A N 1
ATOM 1210 C CA . HIS A 1 156 ? 5.529 -3.817 -23.655 1.00 96.44 156 HIS A CA 1
ATOM 1211 C C . HIS A 1 156 ? 4.606 -4.347 -22.559 1.00 96.44 156 HIS A C 1
ATOM 1213 O O . HIS A 1 156 ? 4.036 -3.565 -21.796 1.00 96.44 156 HIS A O 1
ATOM 1219 N N . ALA A 1 157 ? 4.500 -5.668 -22.455 1.00 97.56 157 ALA A N 1
ATOM 1220 C CA . ALA A 1 157 ? 3.623 -6.339 -21.505 1.00 97.56 157 ALA A CA 1
ATOM 1221 C C . ALA A 1 157 ? 4.334 -6.636 -20.172 1.00 97.56 157 ALA A C 1
ATOM 1223 O O . ALA A 1 157 ? 5.379 -7.288 -20.139 1.00 97.56 157 ALA A O 1
ATOM 1224 N N . ILE A 1 158 ? 3.726 -6.236 -19.052 1.00 97.06 158 ILE A N 1
ATOM 1225 C CA . ILE A 1 158 ? 4.178 -6.576 -17.695 1.00 97.06 158 ILE A CA 1
ATOM 1226 C C . ILE A 1 158 ? 3.060 -7.338 -16.978 1.00 97.06 158 ILE A C 1
ATOM 1228 O O . ILE A 1 158 ? 1.950 -6.839 -16.823 1.00 97.06 158 ILE A O 1
ATOM 1232 N N . LYS A 1 159 ? 3.342 -8.563 -16.522 1.00 96.06 159 LYS A N 1
ATOM 1233 C CA . LYS A 1 159 ? 2.364 -9.383 -15.789 1.00 96.06 159 LYS A CA 1
ATOM 1234 C C . LYS A 1 159 ? 2.269 -8.932 -14.332 1.00 96.06 159 LYS A C 1
ATOM 1236 O O . LYS A 1 159 ? 3.266 -8.988 -13.612 1.00 96.06 159 LYS A O 1
ATOM 1241 N N . LEU A 1 160 ? 1.070 -8.557 -13.902 1.00 96.56 160 LEU A N 1
ATOM 1242 C CA . LEU A 1 160 ? 0.736 -8.209 -12.525 1.00 96.56 160 LEU A CA 1
ATOM 1243 C C . LEU A 1 160 ? 0.014 -9.389 -11.875 1.00 96.56 160 LEU A C 1
ATOM 1245 O O . LEU A 1 160 ? -1.023 -9.839 -12.366 1.00 96.56 160 LEU A O 1
ATOM 1249 N N . LYS A 1 161 ? 0.565 -9.915 -10.780 1.00 93.50 161 LYS A N 1
ATOM 1250 C CA . LYS A 1 161 ? -0.037 -11.055 -10.073 1.00 93.50 161 LYS A CA 1
ATOM 1251 C C . LYS A 1 161 ? -1.405 -10.694 -9.478 1.00 93.50 161 LYS A C 1
ATOM 1253 O O . LYS A 1 161 ? -1.574 -9.537 -9.116 1.00 93.50 161 LYS A O 1
ATOM 1258 N N . PRO A 1 162 ? -2.349 -11.645 -9.375 1.00 95.25 162 PRO A N 1
ATOM 1259 C CA . PRO A 1 162 ? -3.621 -11.432 -8.687 1.00 95.25 162 PRO A CA 1
ATOM 1260 C C . PRO A 1 162 ? -3.435 -10.936 -7.260 1.00 95.25 162 PRO A C 1
ATOM 1262 O O . PRO A 1 162 ? -2.559 -11.473 -6.594 1.00 95.25 162 PRO A O 1
ATOM 1265 N N . GLU A 1 163 ? -4.251 -9.986 -6.804 1.00 94.06 163 GLU A N 1
ATOM 1266 C CA . GLU A 1 163 ? -4.293 -9.486 -5.416 1.00 94.06 163 GLU A CA 1
ATOM 1267 C C . GLU A 1 163 ? -2.909 -9.176 -4.815 1.00 94.06 163 GLU A C 1
ATOM 1269 O O . GLU A 1 163 ? -2.620 -9.453 -3.644 1.00 94.06 163 GLU A O 1
ATOM 1274 N N . GLU A 1 164 ? -2.012 -8.625 -5.635 1.00 93.69 164 GLU A N 1
ATOM 1275 C CA . GLU A 1 164 ? -0.614 -8.432 -5.270 1.00 93.69 164 GLU A CA 1
ATOM 1276 C C . GLU A 1 164 ? -0.029 -7.128 -5.798 1.00 93.69 164 GLU A C 1
ATOM 1278 O O . GLU A 1 164 ? -0.384 -6.609 -6.860 1.00 93.69 164 GLU A O 1
ATOM 1283 N N . TRP A 1 165 ? 0.948 -6.628 -5.045 1.00 94.62 165 TRP A N 1
ATOM 1284 C CA . TRP A 1 165 ? 1.821 -5.551 -5.491 1.00 94.62 165 TRP A CA 1
ATOM 1285 C C . TRP A 1 165 ? 2.923 -6.098 -6.394 1.00 94.62 165 TRP A C 1
ATOM 1287 O O . TRP A 1 165 ? 3.525 -7.133 -6.105 1.00 94.62 165 TRP A O 1
ATOM 1297 N N . THR A 1 166 ? 3.226 -5.373 -7.466 1.00 94.88 166 THR A N 1
ATOM 1298 C CA . THR A 1 166 ? 4.332 -5.668 -8.378 1.00 94.88 166 THR A CA 1
ATOM 1299 C C . THR A 1 166 ? 5.174 -4.414 -8.575 1.00 94.88 166 THR A C 1
ATOM 1301 O O . THR A 1 166 ? 4.668 -3.399 -9.053 1.00 94.88 166 THR A O 1
ATOM 1304 N N . ASP A 1 167 ? 6.463 -4.481 -8.230 1.00 95.25 167 ASP A N 1
ATOM 1305 C CA . ASP A 1 167 ? 7.401 -3.410 -8.571 1.00 95.25 167 ASP A CA 1
ATOM 1306 C C . ASP A 1 167 ? 7.671 -3.403 -10.079 1.00 95.25 167 ASP A C 1
ATOM 1308 O O . ASP A 1 167 ? 8.042 -4.431 -10.661 1.00 95.25 167 ASP A O 1
ATOM 1312 N N . ILE A 1 168 ? 7.531 -2.228 -10.689 1.00 95.44 168 ILE A N 1
ATOM 1313 C CA . ILE A 1 168 ? 7.759 -2.001 -12.112 1.00 95.44 168 ILE A CA 1
ATOM 1314 C C . ILE A 1 168 ? 8.671 -0.798 -12.345 1.00 95.44 168 ILE A C 1
ATOM 1316 O O . ILE A 1 168 ? 8.745 0.129 -11.539 1.00 95.44 168 ILE A O 1
ATOM 1320 N N . ALA A 1 169 ? 9.335 -0.796 -13.491 1.00 94.62 169 ALA A N 1
ATOM 1321 C CA . ALA A 1 169 ? 10.000 0.378 -14.038 1.00 94.62 169 ALA A CA 1
ATOM 1322 C C . ALA A 1 169 ? 9.487 0.621 -15.455 1.00 94.62 169 ALA A C 1
ATOM 1324 O O . ALA A 1 169 ? 8.947 -0.282 -16.095 1.00 94.62 169 ALA A O 1
ATOM 1325 N N . VAL A 1 170 ? 9.669 1.836 -15.968 1.00 93.25 170 VAL A N 1
ATOM 1326 C CA . VAL A 1 170 ? 9.413 2.082 -17.386 1.00 93.25 170 VAL A CA 1
ATOM 1327 C C . VAL A 1 170 ? 10.427 1.277 -18.220 1.00 93.25 170 VAL A C 1
ATOM 1329 O O . VAL A 1 170 ? 11.628 1.368 -17.963 1.00 93.25 170 VAL A O 1
ATOM 1332 N N . PRO A 1 171 ? 9.986 0.459 -19.194 1.00 94.19 171 PRO A N 1
ATOM 1333 C CA . PRO A 1 171 ? 10.890 -0.375 -19.988 1.00 94.19 171 PRO A CA 1
ATOM 1334 C C . PRO A 1 171 ? 11.627 0.427 -21.072 1.00 94.19 171 PRO A C 1
ATOM 1336 O O . PRO A 1 171 ? 12.517 -0.096 -21.730 1.00 94.19 171 PRO A O 1
ATOM 1339 N N . PHE A 1 172 ? 11.271 1.697 -21.268 1.00 92.00 172 PHE A N 1
ATOM 1340 C CA . PHE A 1 172 ? 11.842 2.575 -22.284 1.00 92.00 172 PHE A CA 1
ATOM 1341 C C . PHE A 1 172 ? 12.752 3.637 -21.668 1.00 92.00 172 PHE A C 1
ATOM 1343 O O . PHE A 1 172 ? 12.621 3.998 -20.501 1.00 92.00 172 PHE A O 1
ATOM 1350 N N . ARG A 1 173 ? 13.633 4.215 -22.490 1.00 89.75 173 ARG A N 1
ATOM 1351 C CA . ARG A 1 173 ? 14.550 5.301 -22.097 1.00 89.75 173 ARG A CA 1
ATOM 1352 C C . ARG A 1 173 ? 13.905 6.693 -22.151 1.00 89.75 173 ARG A C 1
ATOM 1354 O O . ARG A 1 173 ? 14.580 7.689 -22.391 1.00 89.75 173 ARG A O 1
ATOM 1361 N N . PHE A 1 174 ? 12.589 6.757 -21.972 1.00 90.50 174 PHE A N 1
ATOM 1362 C CA . PHE A 1 174 ? 11.794 7.982 -21.960 1.00 90.50 174 PHE A CA 1
ATOM 1363 C C . PHE A 1 174 ? 10.552 7.802 -21.085 1.00 90.50 174 PHE A C 1
ATOM 1365 O O . PHE A 1 174 ? 10.109 6.686 -20.820 1.00 90.50 174 PHE A O 1
ATOM 1372 N N . SER A 1 175 ? 9.990 8.922 -20.645 1.00 93.19 175 SER A N 1
ATOM 1373 C CA . SER A 1 175 ? 8.835 8.960 -19.749 1.00 93.19 175 SER A CA 1
ATOM 1374 C C . SER A 1 175 ? 7.515 8.739 -20.498 1.00 93.19 175 SER A C 1
ATOM 1376 O O . SER A 1 175 ? 7.375 9.178 -21.641 1.00 93.19 175 SER A O 1
ATOM 1378 N N . ILE A 1 176 ? 6.529 8.114 -19.843 1.00 92.38 176 ILE A N 1
ATOM 1379 C CA . ILE A 1 176 ? 5.208 7.794 -20.423 1.00 92.38 176 ILE A CA 1
ATOM 1380 C C . ILE A 1 176 ? 4.092 8.306 -19.507 1.00 92.38 176 ILE A C 1
ATOM 1382 O O . ILE A 1 176 ? 4.180 8.175 -18.284 1.00 92.38 176 ILE A O 1
ATOM 1386 N N . ARG A 1 177 ? 3.030 8.895 -20.075 1.00 93.00 177 ARG A N 1
ATOM 1387 C CA . ARG A 1 177 ? 1.873 9.352 -19.283 1.00 93.00 177 ARG A CA 1
ATOM 1388 C C . ARG A 1 177 ? 1.192 8.148 -18.646 1.00 93.00 177 ARG A C 1
ATOM 1390 O O . ARG A 1 177 ? 0.945 7.155 -19.324 1.00 93.00 177 ARG A O 1
ATOM 1397 N N . LEU A 1 178 ? 0.808 8.257 -17.376 1.00 94.00 178 LEU A N 1
ATOM 1398 C CA . LEU A 1 178 ? 0.079 7.173 -16.722 1.00 94.00 178 LEU A CA 1
ATOM 1399 C C . LEU A 1 178 ? -1.240 6.876 -17.447 1.00 94.00 178 LEU A C 1
ATOM 1401 O O . LEU A 1 178 ? -1.558 5.714 -17.669 1.00 94.00 178 LEU A O 1
ATOM 1405 N N . ALA A 1 179 ? -1.948 7.915 -17.905 1.00 91.75 179 ALA A N 1
ATOM 1406 C CA . ALA A 1 179 ? -3.151 7.758 -18.718 1.00 91.75 179 ALA A CA 1
ATOM 1407 C C . ALA A 1 179 ? -2.927 6.823 -19.922 1.00 91.75 179 ALA A C 1
ATOM 1409 O O . ALA A 1 179 ? -3.721 5.905 -20.100 1.00 91.75 179 ALA A O 1
ATOM 1410 N N . ASP A 1 180 ? -1.834 7.006 -20.685 1.00 92.19 180 ASP A N 1
ATOM 1411 C CA . ASP A 1 180 ? -1.488 6.185 -21.862 1.00 92.19 180 ASP A CA 1
ATOM 1412 C C . ASP A 1 180 ? -1.373 4.694 -21.502 1.00 92.19 180 ASP A C 1
ATOM 1414 O O . ASP A 1 180 ? -1.859 3.838 -22.238 1.00 92.19 180 ASP A O 1
ATOM 1418 N N . ILE A 1 181 ? -0.794 4.387 -20.340 1.00 94.69 181 ILE A N 1
ATOM 1419 C CA . ILE A 1 181 ? -0.662 3.019 -19.824 1.00 94.69 181 ILE A CA 1
ATOM 1420 C C . ILE A 1 181 ? -2.028 2.444 -19.432 1.00 94.69 181 ILE A C 1
ATOM 1422 O O . ILE A 1 181 ? -2.329 1.301 -19.779 1.00 94.69 181 ILE A O 1
ATOM 1426 N N . LEU A 1 182 ? -2.869 3.217 -18.735 1.00 94.44 182 LEU A N 1
ATOM 1427 C CA . LEU A 1 182 ? -4.178 2.732 -18.285 1.00 94.44 182 LEU A CA 1
ATOM 1428 C C . LEU A 1 182 ? -5.078 2.358 -19.466 1.00 94.44 182 LEU A C 1
ATOM 1430 O O . LEU A 1 182 ? -5.607 1.251 -19.479 1.00 94.44 182 LEU A O 1
ATOM 1434 N N . ALA A 1 183 ? -5.216 3.214 -20.490 1.00 91.69 183 ALA A N 1
ATOM 1435 C CA . ALA A 1 183 ? -6.086 2.843 -21.613 1.00 91.69 183 ALA A CA 1
ATOM 1436 C C . ALA A 1 183 ? -5.473 1.787 -22.532 1.00 91.69 183 ALA A C 1
ATOM 1438 O O . ALA A 1 183 ? -6.223 0.985 -23.077 1.00 91.69 183 ALA A O 1
ATOM 1439 N N . ALA A 1 184 ? -4.143 1.741 -22.689 1.00 93.12 184 ALA A N 1
ATOM 1440 C CA . ALA A 1 184 ? -3.505 0.643 -23.419 1.00 93.12 184 ALA A CA 1
ATOM 1441 C C . ALA A 1 184 ? -3.723 -0.706 -22.717 1.00 93.12 184 ALA A C 1
ATOM 1443 O O . ALA A 1 184 ? -3.810 -1.734 -23.382 1.00 93.12 184 ALA A O 1
ATOM 1444 N N . THR A 1 185 ? -3.814 -0.701 -21.383 1.00 96.25 185 THR A N 1
ATOM 1445 C CA . THR A 1 185 ? -4.116 -1.895 -20.579 1.00 96.25 185 THR A CA 1
ATOM 1446 C C . THR A 1 185 ? -5.572 -2.331 -20.738 1.00 96.25 185 THR A C 1
ATOM 1448 O O . THR A 1 185 ? -5.852 -3.521 -20.657 1.00 96.25 185 THR A O 1
ATOM 1451 N N . GLY A 1 186 ? -6.482 -1.398 -21.031 1.00 93.12 186 GLY A N 1
ATOM 1452 C CA . GLY A 1 186 ? -7.894 -1.684 -21.264 1.00 93.12 186 GLY A CA 1
ATOM 1453 C C . GLY A 1 186 ? -8.758 -1.507 -20.008 1.00 93.12 186 GLY A C 1
ATOM 1454 O O . GLY A 1 186 ? -8.402 -0.716 -19.130 1.00 93.12 186 GLY A O 1
ATOM 1455 N N . PRO A 1 187 ? -9.914 -2.194 -19.920 1.00 92.25 187 PRO A N 1
ATOM 1456 C CA . PRO A 1 187 ? -10.889 -2.023 -18.836 1.00 92.25 187 PRO A CA 1
ATOM 1457 C C . PRO A 1 187 ? -10.315 -2.208 -17.424 1.00 92.25 187 PRO A C 1
ATOM 1459 O O . PRO A 1 187 ? -10.732 -1.527 -16.489 1.00 92.25 187 PRO A O 1
ATOM 1462 N N . GLU A 1 188 ? -9.339 -3.099 -17.264 1.00 95.75 188 GLU A N 1
ATOM 1463 C CA . GLU A 1 188 ? -8.678 -3.384 -15.991 1.00 95.75 188 GLU A CA 1
ATOM 1464 C C . GLU A 1 188 ? -7.806 -2.214 -15.515 1.00 95.75 188 GLU A C 1
ATOM 1466 O O . GLU A 1 188 ? -7.620 -2.037 -14.309 1.00 95.75 188 GLU A O 1
ATOM 1471 N N . GLY A 1 189 ? -7.294 -1.394 -16.443 1.00 93.00 189 GLY A N 1
ATOM 1472 C CA . GLY A 1 189 ? -6.357 -0.307 -16.161 1.00 93.00 189 GLY A CA 1
ATOM 1473 C C . GLY A 1 189 ? -6.895 0.707 -15.151 1.00 93.00 189 GLY A C 1
ATOM 1474 O O . GLY A 1 189 ? -6.205 1.033 -14.188 1.00 93.00 189 GLY A O 1
ATOM 1475 N N . ASP A 1 190 ? -8.150 1.138 -15.300 1.00 89.75 190 ASP A N 1
ATOM 1476 C CA . ASP A 1 190 ? -8.785 2.129 -14.411 1.00 89.75 190 ASP A CA 1
ATOM 1477 C C . ASP A 1 190 ? -9.015 1.596 -12.967 1.00 89.75 190 ASP A C 1
ATOM 1479 O O . ASP A 1 190 ? -9.415 2.352 -12.082 1.00 89.75 190 ASP A O 1
ATOM 1483 N N . SER A 1 191 ? -8.754 0.307 -12.699 1.00 94.44 191 SER A N 1
ATOM 1484 C CA . SER A 1 191 ? -8.837 -0.302 -11.357 1.00 94.44 191 SER A CA 1
ATOM 1485 C C . SER A 1 191 ? -7.474 -0.579 -10.711 1.00 94.44 191 SER A C 1
ATOM 1487 O O . SER A 1 191 ? -7.411 -0.943 -9.537 1.00 94.44 191 SER A O 1
ATOM 1489 N N . LEU A 1 192 ? -6.369 -0.399 -11.435 1.00 96.94 192 LEU A N 1
ATOM 1490 C CA . LEU A 1 192 ? -5.025 -0.595 -10.894 1.00 96.94 192 LEU A CA 1
ATOM 1491 C C . LEU A 1 192 ? -4.615 0.591 -10.011 1.00 96.94 192 LEU A C 1
ATOM 1493 O O . LEU A 1 192 ? -4.834 1.742 -10.374 1.00 96.94 192 LEU A O 1
ATOM 1497 N N . GLN A 1 193 ? -3.960 0.340 -8.876 1.00 96.44 193 GLN A N 1
ATOM 1498 C CA . GLN A 1 193 ? -3.356 1.415 -8.074 1.00 96.44 193 GLN A CA 1
ATOM 1499 C C . GLN A 1 193 ? -1.880 1.552 -8.438 1.00 96.44 193 GLN A C 1
ATOM 1501 O O . GLN A 1 193 ? -1.160 0.557 -8.454 1.00 96.44 193 GLN A O 1
ATOM 1506 N N . PHE A 1 194 ? -1.423 2.781 -8.683 1.00 96.88 194 PHE A N 1
ATOM 1507 C CA . PHE A 1 194 ? -0.027 3.091 -8.964 1.00 96.88 194 PHE A CA 1
ATOM 1508 C C . PHE A 1 194 ? 0.568 3.967 -7.880 1.00 96.88 194 PHE A C 1
ATOM 1510 O O . PHE A 1 194 ? 0.021 5.003 -7.482 1.00 96.88 194 PHE A O 1
ATOM 1517 N N . CYS A 1 195 ? 1.773 3.592 -7.490 1.00 95.06 195 CYS A N 1
ATOM 1518 C CA . CYS A 1 195 ? 2.580 4.371 -6.588 1.00 95.06 195 CYS A CA 1
ATOM 1519 C C . CYS A 1 195 ? 4.009 4.498 -7.115 1.00 95.06 195 CYS A C 1
ATOM 1521 O O . CYS A 1 195 ? 4.496 3.642 -7.854 1.00 95.06 195 CYS A O 1
ATOM 1523 N N . LYS A 1 196 ? 4.695 5.559 -6.708 1.00 94.38 196 LYS A N 1
ATOM 1524 C CA . LYS A 1 196 ? 6.096 5.822 -7.010 1.00 94.38 196 LYS A CA 1
ATOM 1525 C C . LYS A 1 196 ? 6.949 5.556 -5.776 1.00 94.38 196 LYS A C 1
ATOM 1527 O O . LYS A 1 196 ? 6.604 5.973 -4.671 1.00 94.38 196 LYS A O 1
ATOM 1532 N N . TRP A 1 197 ? 8.070 4.875 -5.963 1.00 92.44 197 TRP A N 1
ATOM 1533 C CA . TRP A 1 197 ? 9.084 4.746 -4.929 1.00 92.44 197 TRP A CA 1
ATOM 1534 C C . TRP A 1 197 ? 9.882 6.041 -4.822 1.00 92.44 197 TRP A C 1
ATOM 1536 O O . TRP A 1 197 ? 10.476 6.507 -5.790 1.00 92.44 197 TRP A O 1
ATOM 1546 N N . GLU A 1 198 ? 9.926 6.593 -3.618 1.00 88.06 198 GLU A N 1
ATOM 1547 C CA . GLU A 1 198 ? 10.603 7.839 -3.307 1.00 88.06 198 GLU A CA 1
ATOM 1548 C C . GLU A 1 198 ? 11.709 7.614 -2.283 1.00 88.06 198 GLU A C 1
ATOM 1550 O O . GLU A 1 198 ? 11.582 6.880 -1.295 1.00 88.06 198 GLU A O 1
ATOM 1555 N N . LYS A 1 199 ? 12.833 8.277 -2.526 1.00 82.81 199 LYS A N 1
ATOM 1556 C CA . LYS A 1 199 ? 14.024 8.147 -1.698 1.00 82.81 199 LYS A CA 1
ATOM 1557 C C . LYS A 1 199 ? 13.922 9.070 -0.486 1.00 82.81 199 LYS A C 1
ATOM 1559 O O . LYS A 1 199 ? 13.630 10.255 -0.611 1.00 82.81 199 LYS A O 1
ATOM 1564 N N . THR A 1 200 ? 14.243 8.555 0.698 1.00 73.38 200 THR A N 1
ATOM 1565 C CA . THR A 1 200 ? 14.368 9.356 1.928 1.00 73.38 200 THR A CA 1
ATOM 1566 C C . THR A 1 200 ? 15.825 9.483 2.361 1.00 73.38 200 THR A C 1
ATOM 1568 O O . THR A 1 200 ? 16.550 8.492 2.441 1.00 73.38 200 THR A O 1
ATOM 1571 N N . GLY A 1 201 ? 16.243 10.717 2.669 1.00 62.31 201 GLY A N 1
ATOM 1572 C CA . GLY A 1 201 ? 17.554 11.040 3.241 1.00 62.31 201 GLY A CA 1
ATOM 1573 C C . GLY A 1 201 ? 18.491 11.806 2.297 1.00 62.31 201 GLY A C 1
ATOM 1574 O O . GLY A 1 201 ? 18.536 11.552 1.097 1.00 62.31 201 GLY A O 1
ATOM 1575 N N . GLY A 1 202 ? 19.253 12.750 2.862 1.00 51.56 202 GLY A N 1
ATOM 1576 C CA . GLY A 1 202 ? 20.327 13.474 2.170 1.00 51.56 202 GLY A CA 1
ATOM 1577 C C . GLY A 1 202 ? 21.657 12.712 2.169 1.00 51.56 202 GLY A C 1
ATOM 1578 O O . GLY A 1 202 ? 21.826 11.731 2.893 1.00 51.56 202 GLY A O 1
ATOM 1579 N N . ASP A 1 203 ? 22.632 13.199 1.398 1.00 47.09 203 ASP A N 1
ATOM 1580 C CA . ASP A 1 203 ? 23.899 12.523 1.061 1.00 47.09 203 ASP A CA 1
ATOM 1581 C C . ASP A 1 203 ? 24.826 12.107 2.222 1.00 47.09 203 ASP A C 1
ATOM 1583 O O . ASP A 1 203 ? 25.871 11.505 1.979 1.00 47.09 203 ASP A O 1
ATOM 1587 N N . LYS A 1 204 ? 24.464 12.371 3.481 1.00 48.16 204 LYS A N 1
ATOM 1588 C CA . LYS A 1 204 ? 25.343 12.224 4.653 1.00 48.16 204 LYS A CA 1
ATOM 1589 C C . LYS A 1 204 ? 25.048 11.023 5.572 1.00 48.16 204 LYS A C 1
ATOM 1591 O O . LYS A 1 204 ? 25.628 10.962 6.651 1.00 48.16 204 LYS A O 1
ATOM 1596 N N . ARG A 1 205 ? 24.181 10.063 5.207 1.00 48.16 205 ARG A N 1
ATOM 1597 C CA . ARG A 1 205 ? 23.966 8.830 6.009 1.00 48.16 205 ARG A CA 1
ATOM 1598 C C . ARG A 1 205 ? 23.961 7.544 5.172 1.00 48.16 205 ARG A C 1
ATOM 1600 O O . ARG A 1 205 ? 23.412 7.517 4.075 1.00 48.16 205 ARG A O 1
ATOM 1607 N N . ASP A 1 206 ? 24.462 6.460 5.772 1.00 49.47 206 ASP A N 1
ATOM 1608 C CA . ASP A 1 206 ? 24.355 5.048 5.333 1.00 49.47 206 ASP A CA 1
ATOM 1609 C C . ASP A 1 206 ? 22.898 4.505 5.360 1.00 49.47 206 ASP A C 1
ATOM 1611 O O . ASP A 1 206 ? 22.649 3.320 5.126 1.00 49.47 206 ASP A O 1
ATOM 1615 N N . SER A 1 207 ? 21.914 5.362 5.658 1.00 51.97 207 SER A N 1
ATOM 1616 C CA . SER A 1 207 ? 20.500 5.031 5.856 1.00 51.97 207 SER A CA 1
ATOM 1617 C C . SER A 1 207 ? 19.614 5.716 4.811 1.00 51.97 207 SER A C 1
ATOM 1619 O O . SER A 1 207 ? 18.812 6.588 5.142 1.00 51.97 207 SER A O 1
ATOM 1621 N N . VAL A 1 208 ? 19.773 5.355 3.538 1.00 62.41 208 VAL A N 1
ATOM 1622 C CA . VAL A 1 208 ? 18.730 5.640 2.544 1.00 62.41 208 VAL A CA 1
ATOM 1623 C C . VAL A 1 208 ? 17.626 4.606 2.715 1.00 62.41 208 VAL A C 1
ATOM 1625 O O . VAL A 1 208 ? 17.859 3.415 2.498 1.00 62.41 208 VAL A O 1
ATOM 1628 N N . SER A 1 209 ? 16.443 5.066 3.108 1.00 71.50 209 SER A N 1
ATOM 1629 C CA . SER A 1 209 ? 15.202 4.291 3.050 1.00 71.50 209 SER A CA 1
ATOM 1630 C C . SER A 1 209 ? 14.379 4.716 1.837 1.00 71.50 209 SER A C 1
ATOM 1632 O O . SER A 1 209 ? 14.572 5.802 1.283 1.00 71.50 209 SER A O 1
ATOM 1634 N N . TYR A 1 210 ? 13.453 3.860 1.430 1.00 82.81 210 TYR A N 1
ATOM 1635 C CA . TYR A 1 210 ? 12.468 4.187 0.410 1.00 82.81 210 TYR A CA 1
ATOM 1636 C C . TYR A 1 210 ? 11.076 4.120 1.021 1.00 82.81 210 TYR A C 1
ATOM 1638 O O . TYR A 1 210 ? 10.765 3.195 1.778 1.00 82.81 210 TYR A O 1
ATOM 1646 N N . TYR A 1 211 ? 10.262 5.110 0.681 1.00 84.62 211 TYR A N 1
ATOM 1647 C CA . TYR A 1 211 ? 8.830 5.110 0.941 1.00 84.62 211 TYR A CA 1
ATOM 1648 C C . TYR A 1 211 ? 8.093 5.145 -0.389 1.00 84.62 211 TYR A C 1
ATOM 1650 O O . TYR A 1 211 ? 8.691 5.351 -1.443 1.00 84.62 211 TYR A O 1
ATOM 1658 N N . VAL A 1 212 ? 6.793 4.918 -0.329 1.00 88.69 212 VAL A N 1
ATOM 1659 C CA . VAL A 1 212 ? 5.938 4.898 -1.501 1.00 88.69 212 VAL A CA 1
ATOM 1660 C C . VAL A 1 212 ? 4.989 6.094 -1.445 1.00 88.69 212 VAL A C 1
ATOM 1662 O O . VAL A 1 212 ? 4.325 6.328 -0.430 1.00 88.69 212 VAL A O 1
ATOM 1665 N N . GLU A 1 213 ? 4.943 6.855 -2.534 1.00 90.94 213 GLU A N 1
ATOM 1666 C CA . GLU A 1 213 ? 4.023 7.970 -2.751 1.00 90.94 213 GLU A CA 1
ATOM 1667 C C . GLU A 1 213 ? 2.964 7.575 -3.783 1.00 90.94 213 GLU A C 1
ATOM 1669 O O . GLU A 1 213 ? 3.271 6.970 -4.808 1.00 90.94 213 GLU A O 1
ATOM 1674 N N . ASP A 1 214 ? 1.699 7.872 -3.502 1.00 92.00 214 ASP A N 1
ATOM 1675 C CA . ASP A 1 214 ? 0.613 7.534 -4.419 1.00 92.00 214 ASP A CA 1
ATOM 1676 C C . ASP A 1 214 ? 0.567 8.518 -5.577 1.00 92.00 214 ASP A C 1
ATOM 1678 O O . ASP A 1 214 ? 0.532 9.728 -5.359 1.00 92.00 214 ASP A O 1
ATOM 1682 N N . ILE A 1 215 ? 0.498 7.979 -6.790 1.00 93.31 215 ILE A N 1
ATOM 1683 C CA . ILE A 1 215 ? 0.325 8.771 -8.013 1.00 93.31 215 ILE A CA 1
ATOM 1684 C C . ILE A 1 215 ? -1.030 8.502 -8.671 1.00 93.31 215 ILE A C 1
ATOM 1686 O O . ILE A 1 215 ? -1.530 9.339 -9.417 1.00 93.31 215 ILE A O 1
ATOM 1690 N N . TYR A 1 216 ? -1.640 7.347 -8.383 1.00 94.19 216 TYR A N 1
ATOM 1691 C CA . TYR A 1 216 ? -3.000 7.026 -8.791 1.00 94.19 216 TYR A CA 1
ATOM 1692 C C . TYR A 1 216 ? -3.614 5.965 -7.877 1.00 94.19 216 TYR A C 1
ATOM 1694 O O . TYR A 1 216 ? -3.075 4.866 -7.751 1.00 94.19 216 TYR A O 1
ATOM 1702 N N . VAL A 1 217 ? -4.743 6.276 -7.246 1.00 93.19 217 VAL A N 1
ATOM 1703 C CA . VAL A 1 217 ? -5.510 5.345 -6.414 1.00 93.19 217 VAL A CA 1
ATOM 1704 C C . VAL A 1 217 ? -6.980 5.409 -6.828 1.00 93.19 217 VAL A C 1
ATOM 1706 O O . VAL A 1 217 ? -7.656 6.390 -6.502 1.00 93.19 217 VAL A O 1
ATOM 1709 N N . PRO A 1 218 ? -7.492 4.384 -7.534 1.00 90.56 218 PRO A N 1
ATOM 1710 C CA . PRO A 1 218 ? -8.878 4.347 -7.981 1.00 90.56 218 PRO A CA 1
ATOM 1711 C C . PRO A 1 218 ? -9.851 4.612 -6.837 1.00 90.56 218 PRO A C 1
ATOM 1713 O O . PRO A 1 218 ? -9.770 3.987 -5.785 1.00 90.56 218 PRO A O 1
ATOM 1716 N N . GLY A 1 219 ? -10.772 5.554 -7.029 1.00 87.88 219 GLY A N 1
ATOM 1717 C CA . GLY A 1 219 ? -11.816 5.867 -6.057 1.00 87.88 219 GLY A CA 1
ATOM 1718 C C . GLY A 1 219 ? -11.362 6.601 -4.789 1.00 87.88 219 GLY A C 1
ATOM 1719 O O . GLY A 1 219 ? -12.189 6.725 -3.876 1.00 87.88 219 GLY A O 1
ATOM 1720 N N . VAL A 1 220 ? -10.112 7.076 -4.705 1.00 90.50 220 VAL A N 1
ATOM 1721 C CA . VAL A 1 220 ? -9.655 8.027 -3.676 1.00 90.50 220 VAL A CA 1
ATOM 1722 C C . VAL A 1 220 ? -9.718 9.452 -4.241 1.00 90.50 220 VAL A C 1
ATOM 1724 O O . VAL A 1 220 ? -8.968 9.753 -5.171 1.00 90.50 220 VAL A O 1
ATOM 1727 N N . PRO A 1 221 ? -10.550 10.351 -3.675 1.00 87.19 221 PRO A N 1
ATOM 1728 C CA . PRO A 1 221 ? -10.693 11.716 -4.178 1.00 87.19 221 PRO A CA 1
ATOM 1729 C C . PRO A 1 221 ? -9.352 12.447 -4.319 1.00 87.19 221 PRO A C 1
ATOM 1731 O O . PRO A 1 221 ? -8.555 12.481 -3.379 1.00 87.19 221 PRO A O 1
ATOM 1734 N N . GLY A 1 222 ? -9.108 13.030 -5.496 1.00 85.38 222 GLY A N 1
ATOM 1735 C CA . GLY A 1 222 ? -7.884 13.780 -5.810 1.00 85.38 222 GLY A CA 1
ATOM 1736 C C . GLY A 1 222 ? -6.696 12.918 -6.252 1.00 85.38 222 GLY A C 1
ATOM 1737 O O . GLY A 1 222 ? -5.698 13.466 -6.710 1.00 85.38 222 GLY A O 1
ATOM 1738 N N . TYR A 1 223 ? -6.814 11.591 -6.160 1.00 88.81 223 TYR A N 1
ATOM 1739 C CA . TYR A 1 223 ? -5.798 10.622 -6.584 1.00 88.81 223 TYR A CA 1
ATOM 1740 C C . TYR A 1 223 ? -6.348 9.593 -7.579 1.00 88.81 223 TYR A C 1
ATOM 1742 O O . TYR A 1 223 ? -5.600 8.789 -8.112 1.00 88.81 223 TYR A O 1
ATOM 1750 N N . ASP A 1 224 ? -7.635 9.626 -7.891 1.00 87.19 224 ASP A N 1
ATOM 1751 C CA . ASP A 1 224 ? -8.326 8.778 -8.867 1.00 87.19 224 ASP A CA 1
ATOM 1752 C C . ASP A 1 224 ? -8.234 9.315 -10.304 1.00 87.19 224 ASP A C 1
ATOM 1754 O O . ASP A 1 224 ? -8.961 8.897 -11.205 1.00 87.19 224 ASP A O 1
ATOM 1758 N N . THR A 1 225 ? -7.302 10.238 -10.531 1.00 86.44 225 THR A N 1
ATOM 1759 C CA . THR A 1 225 ? -7.052 10.879 -11.814 1.00 86.44 225 THR A CA 1
ATOM 1760 C C . THR A 1 225 ? -5.637 10.559 -12.286 1.00 86.44 225 THR A C 1
ATOM 1762 O O . THR A 1 225 ? -4.661 10.883 -11.616 1.00 86.44 225 THR A O 1
ATOM 1765 N N . ALA A 1 226 ? -5.503 9.961 -13.472 1.00 88.62 226 ALA A N 1
ATOM 1766 C CA . ALA A 1 226 ? -4.217 9.562 -14.053 1.00 88.62 226 ALA A CA 1
ATOM 1767 C C . ALA A 1 226 ? -3.437 10.749 -14.660 1.00 88.62 226 ALA A C 1
ATOM 1769 O O . ALA A 1 226 ? -3.069 10.745 -15.838 1.00 88.62 226 ALA A O 1
ATOM 1770 N N . SER A 1 227 ? -3.215 11.800 -13.866 1.00 87.19 227 SER A N 1
ATOM 1771 C CA . SER A 1 227 ? -2.516 13.016 -14.293 1.00 87.19 227 SER A CA 1
ATOM 1772 C C . SER A 1 227 ? -0.996 12.928 -14.193 1.00 87.19 227 SER A C 1
ATOM 1774 O O . SER A 1 227 ? -0.309 13.880 -14.564 1.00 87.19 227 SER A O 1
ATOM 1776 N N . ASP A 1 228 ? -0.456 11.829 -13.685 1.00 91.06 228 ASP A N 1
ATOM 1777 C CA . ASP A 1 228 ? 0.978 11.671 -13.486 1.00 91.06 228 ASP A CA 1
ATOM 1778 C C . ASP A 1 228 ? 1.696 11.038 -14.686 1.00 91.06 228 ASP A C 1
ATOM 1780 O O . ASP A 1 228 ? 1.092 10.673 -15.702 1.00 91.06 228 ASP A O 1
ATOM 1784 N N . THR A 1 229 ? 3.016 10.937 -14.570 1.00 92.44 229 THR A N 1
ATOM 1785 C CA . THR A 1 229 ? 3.890 10.319 -15.567 1.00 92.44 229 THR A CA 1
ATOM 1786 C C . THR A 1 229 ? 4.724 9.227 -14.904 1.00 92.44 229 THR A C 1
ATOM 1788 O O . THR A 1 229 ? 5.331 9.456 -13.861 1.00 92.44 229 THR A O 1
ATOM 1791 N N . ILE A 1 230 ? 4.837 8.066 -15.550 1.00 93.50 230 ILE A N 1
ATOM 1792 C CA . ILE A 1 230 ? 5.879 7.093 -15.219 1.00 93.50 230 ILE A CA 1
ATOM 1793 C C . ILE A 1 230 ? 7.169 7.577 -15.886 1.00 93.50 230 ILE A C 1
ATOM 1795 O O . ILE A 1 230 ? 7.392 7.401 -17.086 1.00 93.50 230 ILE A O 1
ATOM 1799 N N . ALA A 1 231 ? 7.969 8.297 -15.106 1.00 91.81 231 ALA A N 1
ATOM 1800 C CA . ALA A 1 231 ? 9.203 8.922 -15.547 1.00 91.81 231 ALA A CA 1
ATOM 1801 C C . ALA A 1 231 ? 10.320 7.903 -15.785 1.00 91.81 231 ALA A C 1
ATOM 1803 O O . ALA A 1 231 ? 10.474 6.969 -15.001 1.00 91.81 231 ALA A O 1
ATOM 1804 N N . TYR A 1 232 ? 11.141 8.159 -16.804 1.00 90.25 232 TYR A N 1
ATOM 1805 C CA . TYR A 1 232 ? 12.468 7.563 -16.936 1.00 90.25 232 TYR A CA 1
ATOM 1806 C C . TYR A 1 232 ? 13.496 8.465 -16.239 1.00 90.25 232 TYR A C 1
ATOM 1808 O O . TYR A 1 232 ? 13.723 9.602 -16.652 1.00 90.25 232 TYR A O 1
ATOM 1816 N N . SER A 1 233 ? 14.116 7.970 -15.169 1.00 85.25 233 SER A N 1
ATOM 1817 C CA . SER A 1 233 ? 15.126 8.680 -14.376 1.00 85.25 233 SER A CA 1
ATOM 1818 C C . SER A 1 233 ? 16.131 7.688 -13.801 1.00 85.25 233 SER A C 1
ATOM 1820 O O . SER A 1 233 ? 15.801 6.898 -12.924 1.00 85.25 233 SER A O 1
ATOM 1822 N N . ALA A 1 234 ? 17.366 7.685 -14.315 1.00 74.62 234 ALA A N 1
ATOM 1823 C CA . ALA A 1 234 ? 18.438 6.766 -13.902 1.00 74.62 234 ALA A CA 1
ATOM 1824 C C . ALA A 1 234 ? 18.489 6.555 -12.377 1.00 74.62 234 ALA A C 1
ATOM 1826 O O . ALA A 1 234 ? 18.689 7.505 -11.623 1.00 74.62 234 ALA A O 1
ATOM 1827 N N . LEU A 1 235 ? 18.303 5.298 -11.952 1.00 79.06 235 LEU A N 1
ATOM 1828 C CA . LEU A 1 235 ? 18.342 4.829 -10.559 1.00 79.06 235 LEU A CA 1
ATOM 1829 C C . LEU A 1 235 ? 17.318 5.456 -9.592 1.00 79.06 235 LEU A C 1
ATOM 1831 O O . LEU A 1 235 ? 17.424 5.234 -8.388 1.00 79.06 235 LEU A O 1
ATOM 1835 N N . ASN A 1 236 ? 16.339 6.222 -10.080 1.00 78.94 236 ASN A N 1
ATOM 1836 C CA . ASN A 1 236 ? 15.344 6.908 -9.242 1.00 78.94 236 ASN A CA 1
ATOM 1837 C C . ASN A 1 236 ? 13.892 6.659 -9.693 1.00 78.94 236 ASN A C 1
ATOM 1839 O O . ASN A 1 236 ? 12.968 7.280 -9.177 1.00 78.94 236 ASN A O 1
ATOM 1843 N N . ASP A 1 237 ? 13.681 5.780 -10.668 1.00 83.62 237 ASP A N 1
ATOM 1844 C CA . ASP A 1 237 ? 12.400 5.482 -11.306 1.00 83.62 237 ASP A CA 1
ATOM 1845 C C . ASP A 1 237 ? 11.967 4.032 -11.059 1.00 83.62 237 ASP A C 1
ATOM 1847 O O . ASP A 1 237 ? 12.018 3.167 -11.933 1.00 83.62 237 ASP A O 1
ATOM 1851 N N . ALA A 1 238 ? 11.485 3.776 -9.847 1.00 93.38 238 ALA A N 1
ATOM 1852 C CA . ALA A 1 238 ? 10.721 2.574 -9.553 1.00 93.38 238 ALA A CA 1
ATOM 1853 C C . ALA A 1 238 ? 9.299 2.948 -9.155 1.00 93.38 238 ALA A C 1
ATOM 1855 O O . ALA A 1 238 ? 9.053 3.948 -8.481 1.00 93.38 238 ALA A O 1
ATOM 1856 N N . TYR A 1 239 ? 8.366 2.103 -9.557 1.00 95.75 239 TYR A N 1
ATOM 1857 C CA . TYR A 1 239 ? 6.949 2.225 -9.269 1.00 95.75 239 TYR A CA 1
ATOM 1858 C C . TYR A 1 239 ? 6.456 0.903 -8.705 1.00 95.75 239 TYR A C 1
ATOM 1860 O O . TYR A 1 239 ? 7.114 -0.128 -8.836 1.00 95.75 239 TYR A O 1
ATOM 1868 N N . CYS A 1 240 ? 5.294 0.932 -8.078 1.00 95.06 240 CYS A N 1
ATOM 1869 C CA . CYS A 1 240 ? 4.626 -0.253 -7.581 1.00 95.06 240 CYS A CA 1
ATOM 1870 C C . CYS A 1 240 ? 3.174 -0.218 -8.034 1.00 95.06 240 CYS A C 1
ATOM 1872 O O . CYS A 1 240 ? 2.512 0.814 -7.894 1.00 95.06 240 CYS A O 1
ATOM 1874 N N . VAL A 1 241 ? 2.697 -1.331 -8.586 1.00 97.38 241 VAL A N 1
ATOM 1875 C CA . VAL A 1 241 ? 1.328 -1.456 -9.085 1.00 97.38 241 VAL A CA 1
ATOM 1876 C C . VAL A 1 241 ? 0.601 -2.537 -8.316 1.00 97.38 241 VAL A C 1
ATOM 1878 O O . VAL A 1 241 ? 1.092 -3.661 -8.216 1.00 97.38 241 VAL A O 1
ATOM 1881 N N . TRP A 1 242 ? -0.562 -2.196 -7.778 1.00 96.94 242 TRP A N 1
ATOM 1882 C CA . TRP A 1 242 ? -1.479 -3.158 -7.188 1.00 96.94 242 TRP A CA 1
ATOM 1883 C C . TRP A 1 242 ? -2.464 -3.642 -8.238 1.00 96.94 242 TRP A C 1
ATOM 1885 O O . TRP A 1 242 ? -3.140 -2.837 -8.886 1.00 96.94 242 TRP A O 1
ATOM 1895 N N . ASN A 1 243 ? -2.580 -4.957 -8.343 1.00 97.19 243 ASN A N 1
ATOM 1896 C CA . ASN A 1 243 ? -3.650 -5.609 -9.069 1.00 97.19 243 ASN A CA 1
ATOM 1897 C C . ASN A 1 243 ? -4.741 -6.044 -8.071 1.00 97.19 243 ASN A C 1
ATOM 1899 O O . ASN A 1 243 ? -4.472 -6.925 -7.256 1.00 97.19 243 ASN A O 1
ATOM 1903 N N . PRO A 1 244 ? -5.951 -5.455 -8.107 1.00 96.06 244 PRO A N 1
ATOM 1904 C CA . PRO A 1 244 ? -7.039 -5.831 -7.205 1.00 96.06 244 PRO A CA 1
ATOM 1905 C C . PRO A 1 244 ? -7.812 -7.077 -7.650 1.00 96.06 244 PRO A C 1
ATOM 1907 O O . PRO A 1 244 ? -8.707 -7.504 -6.929 1.00 96.06 244 PRO A O 1
ATOM 1910 N N . PHE A 1 245 ? -7.537 -7.610 -8.841 1.00 96.88 245 PHE A N 1
ATOM 1911 C CA . PHE A 1 245 ? -8.269 -8.739 -9.401 1.00 96.88 245 PHE A CA 1
ATOM 1912 C C . PHE A 1 245 ? -7.706 -10.066 -8.883 1.00 96.88 245 PHE A C 1
ATOM 1914 O O . PHE A 1 245 ? -6.515 -10.178 -8.593 1.00 96.88 245 PHE A O 1
ATOM 1921 N N . ASP A 1 246 ? -8.555 -11.090 -8.838 1.00 96.38 246 ASP A N 1
ATOM 1922 C CA . ASP A 1 246 ? -8.190 -12.483 -8.547 1.00 96.38 246 ASP A CA 1
ATOM 1923 C C . ASP A 1 246 ? -7.531 -13.194 -9.750 1.00 96.38 246 ASP A C 1
ATOM 1925 O O . ASP A 1 246 ? -7.047 -14.324 -9.644 1.00 96.38 246 ASP A O 1
ATOM 1929 N N . THR A 1 247 ? -7.412 -12.497 -10.881 1.00 96.81 247 THR A N 1
ATOM 1930 C CA . THR A 1 247 ? -6.698 -12.934 -12.081 1.00 96.81 247 THR A CA 1
ATOM 1931 C C . THR A 1 247 ? -5.457 -12.091 -12.370 1.00 96.81 247 THR A C 1
ATOM 1933 O O . THR A 1 247 ? -5.307 -10.956 -11.921 1.00 96.81 247 THR A O 1
ATOM 1936 N N . THR A 1 248 ? -4.533 -12.652 -13.155 1.00 97.38 248 THR A N 1
ATOM 1937 C CA . THR A 1 248 ? -3.360 -11.903 -13.631 1.00 97.38 248 THR A CA 1
ATOM 1938 C C . THR A 1 248 ? -3.808 -10.817 -14.604 1.00 97.38 248 THR A C 1
ATOM 1940 O O . THR A 1 248 ? -4.446 -11.134 -15.604 1.00 97.38 248 THR A O 1
ATOM 1943 N N . VAL A 1 249 ? -3.413 -9.568 -14.356 1.00 98.12 249 VAL A N 1
ATOM 1944 C CA . VAL A 1 249 ? -3.583 -8.464 -15.314 1.00 98.12 249 VAL A CA 1
ATOM 1945 C C . VAL A 1 249 ? -2.296 -8.282 -16.109 1.00 98.12 249 VAL A C 1
ATOM 1947 O O . VAL A 1 249 ? -1.195 -8.337 -15.557 1.00 98.12 249 VAL A O 1
ATOM 1950 N N . VAL A 1 250 ? -2.415 -8.063 -17.418 1.00 98.06 250 VAL A N 1
ATOM 1951 C CA . VAL A 1 250 ? -1.272 -7.739 -18.278 1.00 98.06 250 VAL A CA 1
ATOM 1952 C C . VAL A 1 250 ? -1.244 -6.235 -18.503 1.00 98.06 250 VAL A C 1
ATOM 1954 O O . VAL A 1 250 ? -1.978 -5.708 -19.331 1.00 98.06 250 VAL A O 1
ATOM 1957 N N . LEU A 1 251 ? -0.376 -5.552 -17.765 1.00 98.06 251 LEU A N 1
ATOM 1958 C CA . LEU A 1 251 ? -0.146 -4.125 -17.921 1.00 98.06 251 LEU A CA 1
ATOM 1959 C C . LEU A 1 251 ? 0.521 -3.851 -19.270 1.00 98.06 251 LEU A C 1
ATOM 1961 O O . LEU A 1 251 ? 1.600 -4.383 -19.539 1.00 98.06 251 LEU A O 1
ATOM 1965 N N . GLN A 1 252 ? -0.094 -3.004 -20.090 1.00 97.12 252 GLN A N 1
ATOM 1966 C CA . GLN A 1 252 ? 0.430 -2.629 -21.402 1.00 97.12 252 GLN A CA 1
ATOM 1967 C C . GLN A 1 252 ? 1.102 -1.263 -21.318 1.00 97.12 252 GLN A C 1
ATOM 1969 O O . GLN A 1 252 ? 0.452 -0.251 -21.062 1.00 97.12 252 GLN A O 1
ATOM 1974 N N . VAL A 1 253 ? 2.413 -1.220 -21.549 1.00 95.56 253 VAL A N 1
ATOM 1975 C CA . VAL A 1 253 ? 3.194 0.019 -21.528 1.00 95.56 253 VAL A CA 1
ATOM 1976 C C . VAL A 1 253 ? 3.507 0.430 -22.971 1.00 95.56 253 VAL A C 1
ATOM 1978 O O . VAL A 1 253 ? 4.430 -0.125 -23.572 1.00 95.56 253 VAL A O 1
ATOM 1981 N N . PRO A 1 254 ? 2.748 1.363 -23.577 1.00 92.44 254 PRO A N 1
ATOM 1982 C CA . PRO A 1 254 ? 2.950 1.749 -24.971 1.00 92.44 254 PRO A CA 1
ATOM 1983 C C . PRO A 1 254 ? 4.217 2.605 -25.139 1.00 92.44 254 PRO A C 1
ATOM 1985 O O . PRO A 1 254 ? 4.512 3.419 -24.266 1.00 92.44 254 PRO A O 1
ATOM 1988 N N . PRO A 1 255 ? 4.937 2.529 -26.276 1.00 90.31 255 PRO A N 1
ATOM 1989 C CA . PRO A 1 255 ? 6.119 3.355 -26.560 1.00 90.31 255 PRO A CA 1
ATOM 1990 C C . PRO A 1 255 ? 5.759 4.816 -26.917 1.00 90.31 255 PRO A C 1
ATOM 1992 O O . PRO A 1 255 ? 6.271 5.396 -27.879 1.00 90.31 255 PRO A O 1
ATOM 1995 N N . ASN A 1 256 ? 4.862 5.432 -26.144 1.00 87.81 256 ASN A N 1
ATOM 1996 C CA . ASN A 1 256 ? 4.363 6.790 -26.332 1.00 87.81 256 ASN A CA 1
ATOM 1997 C C . ASN A 1 256 ? 5.075 7.755 -25.382 1.00 87.81 256 ASN A C 1
ATOM 1999 O O . ASN A 1 256 ? 4.621 8.009 -24.269 1.00 87.81 256 ASN A O 1
ATOM 2003 N N . SER A 1 257 ? 6.206 8.298 -25.843 1.00 88.00 257 SER A N 1
ATOM 2004 C CA . SER A 1 257 ? 6.925 9.338 -25.100 1.00 88.00 257 SER A CA 1
ATOM 2005 C C . SER A 1 257 ? 6.038 10.556 -24.827 1.00 88.00 257 SER A C 1
ATOM 2007 O O . SER A 1 257 ? 5.302 11.009 -25.706 1.00 88.00 257 SER A O 1
ATOM 2009 N N . VAL A 1 258 ? 6.159 11.125 -23.625 1.00 87.88 258 VAL A N 1
ATOM 2010 C CA . VAL A 1 258 ? 5.530 12.407 -23.267 1.00 87.88 258 VAL A CA 1
ATOM 2011 C C . VAL A 1 258 ? 5.966 13.560 -24.174 1.00 87.88 258 VAL A C 1
ATOM 2013 O O . VAL A 1 258 ? 5.172 14.473 -24.399 1.00 87.88 258 VAL A O 1
ATOM 2016 N N . ASP A 1 259 ? 7.181 13.486 -24.718 1.00 82.88 259 ASP A N 1
ATOM 2017 C CA . ASP A 1 259 ? 7.810 14.547 -25.513 1.00 82.88 259 ASP A CA 1
ATOM 2018 C C . ASP A 1 259 ? 7.486 14.451 -27.008 1.00 82.88 259 ASP A C 1
ATOM 2020 O O . ASP A 1 259 ? 7.844 15.339 -27.780 1.00 82.88 259 ASP A O 1
ATOM 2024 N N . LEU A 1 260 ? 6.836 13.366 -27.442 1.00 75.12 260 LEU A N 1
ATOM 2025 C CA . LEU A 1 260 ? 6.561 13.118 -28.852 1.00 75.12 260 LEU A CA 1
ATOM 2026 C C . LEU A 1 260 ? 5.057 13.054 -29.130 1.00 75.12 260 LEU A C 1
ATOM 2028 O O . LEU A 1 260 ? 4.302 12.479 -28.340 1.00 75.12 260 LEU A O 1
ATOM 2032 N N . PRO A 1 261 ? 4.615 13.575 -30.287 1.00 66.00 261 PRO A N 1
ATOM 2033 C CA . PRO A 1 261 ? 3.295 13.258 -30.792 1.00 66.00 261 PRO A CA 1
ATOM 2034 C C . PRO A 1 261 ? 3.200 11.751 -31.108 1.00 66.00 261 PRO A C 1
ATOM 2036 O O . PRO A 1 261 ? 4.211 11.088 -31.377 1.00 66.00 261 PRO A O 1
ATOM 2039 N N . PRO A 1 262 ? 1.994 11.181 -31.048 1.00 63.88 262 PRO A N 1
ATOM 2040 C CA . PRO A 1 262 ? 1.731 9.797 -31.404 1.00 63.88 262 PRO A CA 1
ATOM 2041 C C . PRO A 1 262 ? 1.918 9.578 -32.906 1.00 63.88 262 PRO A C 1
ATOM 2043 O O . PRO A 1 262 ? 1.967 10.520 -33.694 1.00 63.88 262 PRO A O 1
ATOM 2046 N N . LEU A 1 263 ? 2.021 8.309 -33.299 1.00 60.78 263 LEU A N 1
ATOM 2047 C CA . LEU A 1 263 ? 2.290 7.945 -34.687 1.00 60.78 263 LEU A CA 1
ATOM 2048 C C . LEU A 1 263 ? 1.022 7.947 -35.558 1.00 60.78 263 LEU A C 1
ATOM 2050 O O . LEU A 1 263 ? 1.139 8.275 -36.731 1.00 60.78 263 LEU A O 1
ATOM 2054 N N . ALA A 1 264 ? -0.168 7.637 -35.031 1.00 58.25 264 ALA A N 1
ATOM 2055 C CA . ALA A 1 264 ? -1.402 7.661 -35.825 1.00 58.25 264 ALA A CA 1
ATOM 2056 C C . ALA A 1 264 ? -2.207 8.964 -35.605 1.00 58.25 264 ALA A C 1
ATOM 2058 O O . ALA A 1 264 ? -2.217 9.488 -34.486 1.00 58.25 264 ALA A O 1
ATOM 2059 N N . PRO A 1 265 ? -2.855 9.509 -36.657 1.00 50.41 265 PRO A N 1
ATOM 2060 C CA . PRO A 1 265 ? -3.591 10.776 -36.595 1.00 50.41 265 PRO A CA 1
ATOM 2061 C C . PRO A 1 265 ? -4.849 10.724 -35.709 1.00 50.41 265 PRO A C 1
ATOM 2063 O O . PRO A 1 265 ? -5.305 11.765 -35.246 1.00 50.41 265 PRO A O 1
ATOM 2066 N N . ASP A 1 266 ? -5.392 9.535 -35.454 1.00 54.56 266 ASP A N 1
ATOM 2067 C CA . ASP A 1 266 ? -6.561 9.270 -34.608 1.00 54.56 266 ASP A CA 1
ATOM 2068 C C . ASP A 1 266 ? -6.192 8.864 -33.171 1.00 54.56 266 ASP A C 1
ATOM 2070 O O . ASP A 1 266 ? -6.935 9.152 -32.232 1.00 54.56 266 ASP A O 1
ATOM 2074 N N . THR A 1 267 ? -5.018 8.269 -32.956 1.00 56.50 267 THR A N 1
ATOM 2075 C CA . THR A 1 267 ? -4.524 7.929 -31.616 1.00 56.50 267 THR A CA 1
ATOM 2076 C C . THR A 1 267 ? -3.696 9.076 -31.040 1.00 56.50 267 THR A C 1
ATOM 2078 O O . THR A 1 267 ? -2.490 8.936 -30.868 1.00 56.50 267 THR A O 1
ATOM 2081 N N . GLY A 1 268 ? -4.323 10.225 -30.764 1.00 60.22 268 GLY A N 1
ATOM 2082 C CA . GLY A 1 268 ? -3.722 11.339 -30.012 1.00 60.22 268 GLY A CA 1
ATOM 2083 C C . GLY A 1 268 ? -2.941 10.858 -28.768 1.00 60.22 268 GLY A C 1
ATOM 2084 O O . GLY A 1 268 ? -3.339 9.854 -28.173 1.00 60.22 268 GLY A O 1
ATOM 2085 N N . PRO A 1 269 ? -1.866 11.547 -28.319 1.00 65.06 269 PRO A N 1
ATOM 2086 C CA . PRO A 1 269 ? -1.306 11.235 -27.011 1.00 65.06 269 PRO A CA 1
ATOM 2087 C C . PRO A 1 269 ? -2.419 11.515 -26.010 1.00 65.06 269 PRO A C 1
ATOM 2089 O O . PRO A 1 269 ? -2.981 12.618 -26.035 1.00 65.06 269 PRO A O 1
ATOM 2092 N N . MET A 1 270 ? -2.793 10.548 -25.174 1.00 71.69 270 MET A N 1
ATOM 2093 C CA . MET A 1 270 ? -3.957 10.790 -24.342 1.00 71.69 270 MET A CA 1
ATOM 2094 C C . MET A 1 270 ? -3.648 11.928 -23.388 1.00 71.69 270 MET A C 1
ATOM 2096 O O . MET A 1 270 ? -2.619 11.962 -22.701 1.00 71.69 270 MET A O 1
ATOM 2100 N N . ALA A 1 271 ? -4.556 12.899 -23.369 1.00 71.25 271 ALA A N 1
ATOM 2101 C CA . ALA A 1 271 ? -4.485 13.952 -22.388 1.00 71.25 271 ALA A CA 1
ATOM 2102 C C . ALA A 1 271 ? -4.518 13.306 -21.002 1.00 71.25 271 ALA A C 1
ATOM 2104 O O . ALA A 1 271 ? -5.253 12.345 -20.760 1.00 71.25 271 ALA A O 1
ATOM 2105 N N . LYS A 1 272 ? -3.728 13.862 -20.079 1.00 78.19 272 LYS A N 1
ATOM 2106 C CA . LYS A 1 272 ? -3.910 13.607 -18.652 1.00 78.19 272 LYS A CA 1
ATOM 2107 C C . LYS A 1 272 ? -5.401 13.784 -18.373 1.00 78.19 272 LYS A C 1
ATOM 2109 O O . LYS A 1 272 ? -5.907 14.895 -18.558 1.00 78.19 272 LYS A O 1
ATOM 2114 N N . LYS A 1 273 ? -6.104 12.706 -17.992 1.00 68.12 273 LYS A N 1
ATOM 2115 C CA . LYS A 1 273 ? -7.491 12.828 -17.528 1.00 68.12 273 LYS A CA 1
ATOM 2116 C C . LYS A 1 273 ? -7.441 13.908 -16.438 1.00 68.12 273 LYS A C 1
ATOM 2118 O O . LYS A 1 273 ? -6.558 13.873 -15.589 1.00 68.12 273 LYS A O 1
ATOM 2123 N N . ARG A 1 274 ? -8.284 14.933 -16.530 1.00 59.44 274 ARG A N 1
ATOM 2124 C CA . ARG A 1 274 ? -8.563 15.853 -15.423 1.00 59.44 274 ARG A CA 1
ATOM 2125 C C . ARG A 1 274 ? -10.001 15.569 -15.054 1.00 59.44 274 ARG A C 1
ATOM 2127 O O . ARG A 1 274 ? -10.872 15.737 -15.901 1.00 59.44 274 ARG A O 1
ATOM 2134 N N . GLY A 1 275 ? -10.245 15.100 -13.841 1.00 50.44 275 GLY A N 1
ATOM 2135 C CA . GLY A 1 275 ? -11.596 14.755 -13.432 1.00 50.44 275 GLY A CA 1
ATOM 2136 C C . GLY A 1 275 ? -11.757 14.873 -11.935 1.00 50.44 275 GLY A C 1
ATOM 2137 O O . GLY A 1 275 ? -11.231 14.059 -11.194 1.00 50.44 275 GLY A O 1
ATOM 2138 N N . GLY A 1 276 ? -12.491 15.899 -11.509 1.00 57.16 276 GLY A N 1
ATOM 2139 C CA . GLY A 1 276 ? -13.028 15.964 -10.162 1.00 57.16 276 GLY A CA 1
ATOM 2140 C C . GLY A 1 276 ? -14.265 15.080 -10.025 1.00 57.16 276 GLY A C 1
ATOM 2141 O O . GLY A 1 276 ? -15.056 14.939 -10.956 1.00 57.16 276 GLY A O 1
ATOM 2142 N N . ALA A 1 277 ? -14.461 14.568 -8.821 1.00 54.91 277 ALA A N 1
ATOM 2143 C CA . ALA A 1 277 ? -15.756 14.214 -8.273 1.00 54.91 277 ALA A CA 1
ATOM 2144 C C . ALA A 1 277 ? -15.744 14.678 -6.815 1.00 54.91 277 ALA A C 1
ATOM 2146 O O . ALA A 1 277 ? -14.687 14.695 -6.182 1.00 54.91 277 ALA A O 1
ATOM 2147 N N . GLY A 1 278 ? -16.898 15.125 -6.315 1.00 74.56 278 GLY A N 1
ATOM 2148 C CA . GLY A 1 278 ? -17.038 15.606 -4.943 1.00 74.56 278 GLY A CA 1
ATOM 2149 C C . GLY A 1 278 ? -16.471 14.615 -3.926 1.00 74.56 278 GLY A C 1
ATOM 2150 O O . GLY A 1 278 ? -16.306 13.429 -4.211 1.00 74.56 278 GLY A O 1
ATOM 2151 N N . GLY A 1 279 ? -16.176 15.111 -2.731 1.00 86.69 279 GLY A N 1
ATOM 2152 C CA . GLY A 1 279 ? -15.445 14.363 -1.717 1.00 86.69 279 GLY A CA 1
ATOM 2153 C C . GLY A 1 279 ? -14.084 14.978 -1.439 1.00 86.69 279 GLY A C 1
ATOM 2154 O O . GLY A 1 279 ? -13.582 15.794 -2.200 1.00 86.69 279 GLY A O 1
ATOM 2155 N N . TRP A 1 280 ? -13.492 14.612 -0.319 1.00 92.44 280 TRP A N 1
ATOM 2156 C CA . TRP A 1 280 ? -12.273 15.232 0.186 1.00 92.44 280 TRP A CA 1
ATOM 2157 C C . TRP A 1 280 ? -11.338 14.165 0.731 1.00 92.44 280 TRP A C 1
ATOM 2159 O O . TRP A 1 280 ? -11.757 13.035 0.987 1.00 92.44 280 TRP A O 1
ATOM 2169 N N . VAL A 1 281 ? -10.069 14.512 0.924 1.00 94.00 281 VAL A N 1
ATOM 2170 C CA . VAL A 1 281 ? -9.076 13.614 1.517 1.00 94.00 281 VAL A CA 1
ATOM 2171 C C . VAL A 1 281 ? -8.248 14.344 2.562 1.00 94.00 281 VAL A C 1
ATOM 2173 O O . VAL A 1 281 ? -7.983 15.534 2.448 1.00 94.00 281 VAL A O 1
ATOM 2176 N N . VAL A 1 282 ? -7.855 13.633 3.609 1.00 96.19 282 VAL A N 1
ATOM 2177 C CA . VAL A 1 282 ? -6.815 14.057 4.540 1.00 96.19 282 VAL A CA 1
ATOM 2178 C C . VAL A 1 282 ? -5.600 13.181 4.285 1.00 96.19 282 VAL A C 1
ATOM 2180 O O . VAL A 1 282 ? -5.647 11.965 4.490 1.00 96.19 282 VAL A O 1
ATOM 2183 N N . ASP A 1 283 ? -4.505 13.808 3.872 1.00 95.38 283 ASP A N 1
ATOM 2184 C CA . ASP A 1 283 ? -3.199 13.171 3.807 1.00 95.38 283 ASP A CA 1
ATOM 2185 C C . ASP A 1 283 ? -2.584 13.147 5.211 1.00 95.38 283 ASP A C 1
ATOM 2187 O O . ASP A 1 283 ? -2.291 14.188 5.806 1.00 95.38 283 ASP A O 1
ATOM 2191 N N . MET A 1 284 ? -2.390 11.945 5.754 1.00 95.62 284 MET A N 1
ATOM 2192 C CA . MET A 1 284 ? -1.643 11.712 6.986 1.00 95.62 284 MET A CA 1
ATOM 2193 C C . MET A 1 284 ? -0.190 11.385 6.639 1.00 95.62 284 MET A C 1
ATOM 2195 O O . MET A 1 284 ? 0.180 10.230 6.401 1.00 95.62 284 MET A O 1
ATOM 2199 N N . VAL A 1 285 ? 0.640 12.425 6.614 1.00 93.19 285 VAL A N 1
ATOM 2200 C CA . VAL A 1 285 ? 2.083 12.311 6.384 1.00 93.19 285 VAL A CA 1
ATOM 2201 C C . VAL A 1 285 ? 2.769 12.050 7.716 1.00 93.19 285 VAL A C 1
ATOM 2203 O O . VAL A 1 285 ? 2.616 12.822 8.662 1.00 93.19 285 VAL A O 1
ATOM 2206 N N . SER A 1 286 ? 3.521 10.955 7.787 1.00 91.62 286 SER A N 1
ATOM 2207 C CA . SER A 1 286 ? 4.220 10.529 9.000 1.00 91.62 286 SER A CA 1
ATOM 2208 C C . SER A 1 286 ? 5.729 10.515 8.776 1.00 91.62 286 SER A C 1
ATOM 2210 O O . SER A 1 286 ? 6.206 10.060 7.737 1.00 91.62 286 SER A O 1
ATOM 2212 N N . GLU A 1 287 ? 6.485 11.004 9.753 1.00 89.12 287 GLU A N 1
ATOM 2213 C CA . GLU A 1 287 ? 7.939 11.143 9.694 1.00 89.12 287 GLU A CA 1
ATOM 2214 C C . GLU A 1 287 ? 8.579 10.715 11.021 1.00 89.12 287 GLU A C 1
ATOM 2216 O O . GLU A 1 287 ? 8.047 10.962 12.100 1.00 89.12 287 GLU A O 1
ATOM 2221 N N . CYS A 1 288 ? 9.753 10.092 10.954 1.00 82.19 288 CYS A N 1
ATOM 2222 C CA . CYS A 1 288 ? 10.602 9.826 12.119 1.00 82.19 288 CYS A CA 1
ATOM 2223 C C . CYS A 1 288 ? 12.063 10.152 11.763 1.00 82.19 288 CYS A C 1
ATOM 2225 O O . CYS A 1 288 ? 12.445 11.316 11.723 1.00 82.19 288 CYS A O 1
ATOM 2227 N N . ALA A 1 289 ? 12.871 9.147 11.402 1.00 71.38 289 ALA A N 1
ATOM 2228 C CA . ALA A 1 289 ? 14.208 9.334 10.816 1.00 71.38 289 ALA A CA 1
ATOM 2229 C C . ALA A 1 289 ? 14.186 9.559 9.283 1.00 71.38 289 ALA A C 1
ATOM 2231 O O . ALA A 1 289 ? 15.238 9.644 8.651 1.00 71.38 289 ALA A O 1
ATOM 2232 N N . GLY A 1 290 ? 12.984 9.631 8.709 1.00 74.81 290 GLY A N 1
ATOM 2233 C CA . GLY A 1 290 ? 12.647 9.770 7.294 1.00 74.81 290 GLY A CA 1
ATOM 2234 C C . GLY A 1 290 ? 11.122 9.736 7.129 1.00 74.81 290 GLY A C 1
ATOM 2235 O O . GLY A 1 290 ? 10.407 9.510 8.111 1.00 74.81 290 GLY A O 1
ATOM 2236 N N . ARG A 1 291 ? 10.631 9.971 5.908 1.00 82.38 291 ARG A N 1
ATOM 2237 C CA . ARG A 1 291 ? 9.201 9.888 5.571 1.00 82.38 291 ARG A CA 1
ATOM 2238 C C . ARG A 1 291 ? 8.750 8.426 5.554 1.00 82.38 291 ARG A C 1
ATOM 2240 O O . ARG A 1 291 ? 9.477 7.552 5.091 1.00 82.38 291 ARG A O 1
ATOM 2247 N N . ILE A 1 292 ? 7.565 8.180 6.094 1.00 86.56 292 ILE A N 1
ATOM 2248 C CA . ILE A 1 292 ? 6.868 6.891 6.080 1.00 86.56 292 ILE A CA 1
ATOM 2249 C C . ILE A 1 292 ? 5.752 6.980 5.027 1.00 86.56 292 ILE A C 1
ATOM 2251 O O . ILE A 1 292 ? 5.351 8.075 4.621 1.00 86.56 292 ILE A O 1
ATOM 2255 N N . ASN A 1 293 ? 5.247 5.831 4.578 1.00 87.69 293 ASN A N 1
ATOM 2256 C CA . ASN A 1 293 ? 4.115 5.742 3.659 1.00 87.69 293 ASN A CA 1
ATOM 2257 C C . ASN A 1 293 ? 2.949 6.641 4.113 1.00 87.69 293 ASN A C 1
ATOM 2259 O O . ASN A 1 293 ? 2.492 6.572 5.253 1.00 87.69 293 ASN A O 1
ATOM 2263 N N . THR A 1 294 ? 2.468 7.497 3.207 1.00 92.06 294 THR A N 1
ATOM 2264 C CA . THR A 1 294 ? 1.409 8.476 3.514 1.00 92.06 294 THR A CA 1
ATOM 2265 C C . THR A 1 294 ? 0.050 7.792 3.522 1.00 92.06 294 THR A C 1
ATOM 2267 O O . THR A 1 294 ? -0.336 7.210 2.515 1.00 92.06 294 THR A O 1
ATOM 2270 N N . VAL A 1 295 ? -0.710 7.864 4.610 1.00 95.19 295 VAL A N 1
ATOM 2271 C CA . VAL A 1 295 ? -2.060 7.277 4.660 1.00 95.19 295 VAL A CA 1
ATOM 2272 C C . VAL A 1 295 ? -3.077 8.311 4.188 1.00 95.19 295 VAL A C 1
ATOM 2274 O O . VAL A 1 295 ? -3.113 9.422 4.708 1.00 95.19 295 VAL A O 1
ATOM 2277 N N . LYS A 1 296 ? -3.917 7.940 3.222 1.00 95.19 296 LYS A N 1
ATOM 2278 C CA . LYS A 1 296 ? -5.000 8.768 2.694 1.00 95.19 296 LYS A CA 1
ATOM 2279 C C . LYS A 1 296 ? -6.321 8.366 3.322 1.00 95.19 296 LYS A C 1
ATOM 2281 O O . LYS A 1 296 ? -6.682 7.187 3.315 1.00 95.19 296 LYS A O 1
ATOM 2286 N N . LEU A 1 297 ? -7.017 9.352 3.873 1.00 96.50 297 LEU A N 1
ATOM 2287 C CA . LEU A 1 297 ? -8.281 9.172 4.576 1.00 96.50 297 LEU A CA 1
ATOM 2288 C C . LEU A 1 297 ? -9.321 10.087 3.947 1.00 96.50 297 LEU A C 1
ATOM 2290 O O . LEU A 1 297 ? -9.290 11.296 4.163 1.00 96.50 297 LEU A O 1
ATOM 2294 N N . GLY A 1 298 ? -10.194 9.521 3.121 1.00 94.12 298 GLY A N 1
ATOM 2295 C CA . GLY A 1 298 ? -11.097 10.301 2.281 1.00 94.12 298 GLY A CA 1
ATOM 2296 C C . GLY A 1 298 ? -12.567 10.113 2.595 1.00 94.12 298 GLY A C 1
ATOM 2297 O O . GLY A 1 298 ? -12.964 9.137 3.214 1.00 94.12 298 GLY A O 1
ATOM 2298 N N . ALA A 1 299 ? -13.396 11.027 2.128 1.00 93.62 299 ALA A N 1
ATOM 2299 C CA . ALA A 1 299 ? -14.837 10.864 2.070 1.00 93.62 299 ALA A CA 1
ATOM 2300 C C . ALA A 1 299 ? -15.277 11.042 0.624 1.00 93.62 299 ALA A C 1
ATOM 2302 O O . ALA A 1 299 ? -14.904 12.026 -0.007 1.00 93.62 299 ALA A O 1
ATOM 2303 N N . ALA A 1 300 ? -16.077 10.114 0.112 1.00 91.12 300 ALA A N 1
ATOM 2304 C CA . ALA A 1 300 ? -16.717 10.239 -1.189 1.00 91.12 300 ALA A CA 1
ATOM 2305 C C . ALA A 1 300 ? -18.237 10.410 -1.011 1.00 91.12 300 ALA A C 1
ATOM 2307 O O . ALA A 1 300 ? -18.803 9.834 -0.083 1.00 91.12 300 ALA A O 1
ATOM 2308 N N . PRO A 1 301 ? -18.916 11.165 -1.888 1.00 87.50 301 PRO A N 1
ATOM 2309 C CA . PRO A 1 301 ? -20.317 11.554 -1.733 1.00 87.50 301 PRO A CA 1
ATOM 2310 C C . PRO A 1 301 ? -21.301 10.423 -2.043 1.00 87.50 301 PRO A C 1
ATOM 2312 O O . PRO A 1 301 ? -22.466 10.515 -1.674 1.00 87.50 301 PRO A O 1
ATOM 2315 N N . SER A 1 302 ? -20.855 9.368 -2.724 1.00 86.38 302 SER A N 1
ATOM 2316 C CA . SER A 1 302 ? -21.690 8.254 -3.169 1.00 86.38 302 SER A CA 1
ATOM 2317 C C . SER A 1 302 ? -21.150 6.904 -2.694 1.00 86.38 302 SER A C 1
ATOM 2319 O O . SER A 1 302 ? -19.979 6.774 -2.324 1.00 86.38 302 SER A O 1
ATOM 2321 N N . GLY A 1 303 ? -22.025 5.895 -2.718 1.00 87.06 303 GLY A N 1
ATOM 2322 C CA . GLY A 1 303 ? -21.762 4.538 -2.236 1.00 87.06 303 GLY A CA 1
ATOM 2323 C C . GLY A 1 303 ? -22.171 4.336 -0.774 1.00 87.06 303 GLY A C 1
ATOM 2324 O O . GLY A 1 303 ? -22.879 5.156 -0.199 1.00 87.06 303 GLY A O 1
ATOM 2325 N N . SER A 1 304 ? -21.725 3.233 -0.171 1.00 88.50 304 SER A N 1
ATOM 2326 C CA . SER A 1 304 ? -22.007 2.891 1.229 1.00 88.50 304 SER A CA 1
ATOM 2327 C C . SER A 1 304 ? -20.813 2.211 1.897 1.00 88.50 304 SER A C 1
ATOM 2329 O O . SER A 1 304 ? -20.092 1.454 1.248 1.00 88.50 304 SER A O 1
ATOM 2331 N N . GLY A 1 305 ? -20.644 2.419 3.204 1.00 91.69 305 GLY A N 1
ATOM 2332 C CA . GLY A 1 305 ? -19.590 1.774 3.992 1.00 91.69 305 GLY A CA 1
ATOM 2333 C C . GLY A 1 305 ? -18.222 2.446 3.841 1.00 91.69 305 GLY A C 1
ATOM 2334 O O . GLY A 1 305 ? -18.131 3.638 3.553 1.00 91.69 305 GLY A O 1
ATOM 2335 N N . VAL A 1 306 ? -17.149 1.688 4.076 1.00 93.50 306 VAL A N 1
ATOM 2336 C CA . VAL A 1 306 ? -15.766 2.175 3.959 1.00 93.50 306 VAL A CA 1
ATOM 2337 C C . VAL A 1 306 ? -15.012 1.292 2.974 1.00 93.50 306 VAL A C 1
ATOM 2339 O O . VAL A 1 306 ? -14.928 0.081 3.160 1.00 93.50 306 VAL A O 1
ATOM 2342 N N . SER A 1 307 ? -14.461 1.901 1.927 1.00 94.19 307 SER A N 1
ATOM 2343 C CA . SER A 1 307 ? -13.520 1.242 1.023 1.00 94.19 307 SER A CA 1
ATOM 2344 C C . SER A 1 307 ? -12.131 1.265 1.654 1.00 94.19 307 SER A C 1
ATOM 2346 O O . SER A 1 307 ? -11.637 2.340 1.994 1.00 94.19 307 SER A O 1
ATOM 2348 N N . TYR A 1 308 ? -11.499 0.102 1.788 1.00 94.75 308 TYR A N 1
ATOM 2349 C CA . TYR A 1 308 ? -10.136 -0.042 2.294 1.00 94.75 308 TYR A CA 1
ATOM 2350 C C . TYR A 1 308 ? -9.189 -0.459 1.172 1.00 94.75 308 TYR A C 1
ATOM 2352 O O . TYR A 1 308 ? -9.526 -1.324 0.370 1.00 94.75 308 TYR A O 1
ATOM 2360 N N . TYR A 1 309 ? -7.996 0.133 1.145 1.00 94.56 309 TYR A N 1
ATOM 2361 C CA . TYR A 1 309 ? -6.986 -0.141 0.119 1.00 94.56 309 TYR A CA 1
ATOM 2362 C C . TYR A 1 309 ? -5.809 -0.917 0.712 1.00 94.56 309 TYR A C 1
ATOM 2364 O O . TYR A 1 309 ? -5.474 -0.733 1.889 1.00 94.56 309 TYR A O 1
ATOM 2372 N N . PRO A 1 310 ? -5.169 -1.797 -0.069 1.00 92.31 310 PRO A N 1
ATOM 2373 C CA . PRO A 1 310 ? -4.062 -2.621 0.397 1.00 92.31 310 PRO A CA 1
ATOM 2374 C C . PRO A 1 310 ? -2.923 -1.775 0.962 1.00 92.31 310 PRO A C 1
ATOM 2376 O O . PRO A 1 310 ? -2.696 -0.615 0.611 1.00 92.31 310 PRO A O 1
ATOM 2379 N N . LYS A 1 311 ? -2.176 -2.385 1.871 1.00 89.56 311 LYS A N 1
ATOM 2380 C CA . LYS A 1 311 ? -0.967 -1.783 2.410 1.00 89.56 311 LYS A CA 1
ATOM 2381 C C . LYS A 1 311 ? 0.167 -1.929 1.400 1.00 89.56 311 LYS A C 1
ATOM 2383 O O . LYS A 1 311 ? 0.398 -3.024 0.897 1.00 89.56 311 LYS A O 1
ATOM 2388 N N . ARG A 1 312 ? 0.851 -0.826 1.100 1.00 87.81 312 ARG A N 1
ATOM 2389 C CA . ARG A 1 312 ? 1.940 -0.780 0.112 1.00 87.81 312 ARG A CA 1
ATOM 2390 C C . ARG A 1 312 ? 3.224 -1.423 0.645 1.00 87.81 312 ARG A C 1
ATOM 2392 O O . ARG A 1 312 ? 3.471 -1.348 1.857 1.00 87.81 312 ARG A O 1
ATOM 2399 N N . PRO A 1 313 ? 4.077 -1.966 -0.241 1.00 86.56 313 PRO A N 1
ATOM 2400 C CA . PRO A 1 313 ? 5.444 -2.328 0.105 1.00 86.56 313 PRO A CA 1
ATOM 2401 C C . PRO A 1 313 ? 6.197 -1.130 0.695 1.00 86.56 313 PRO A C 1
ATOM 2403 O O . PRO A 1 313 ? 5.901 0.026 0.394 1.00 86.56 313 PRO A O 1
ATOM 2406 N N . HIS A 1 314 ? 7.169 -1.394 1.562 1.00 79.88 314 HIS A N 1
ATOM 2407 C CA . HIS A 1 314 ? 8.064 -0.368 2.094 1.00 79.88 314 HIS A CA 1
ATOM 2408 C C . HIS A 1 314 ? 9.379 -0.984 2.575 1.00 79.88 314 HIS A C 1
ATOM 2410 O O . HIS A 1 314 ? 9.466 -2.190 2.818 1.00 79.88 314 HIS A O 1
ATOM 2416 N N . PHE A 1 315 ? 10.394 -0.132 2.739 1.00 71.31 315 PHE A N 1
ATOM 2417 C CA . PHE A 1 315 ? 11.682 -0.479 3.335 1.00 71.31 315 PHE A CA 1
ATOM 2418 C C . PHE A 1 315 ? 11.860 0.268 4.663 1.00 71.31 315 PHE A C 1
ATOM 2420 O O . PHE A 1 315 ? 12.572 1.272 4.738 1.00 71.31 315 PHE A O 1
ATOM 2427 N N . GLY A 1 316 ? 11.203 -0.210 5.721 1.00 72.31 316 GLY A N 1
ATOM 2428 C CA . GLY A 1 316 ? 11.261 0.401 7.049 1.00 72.31 316 GLY A CA 1
ATOM 2429 C C . GLY A 1 316 ? 10.790 -0.545 8.152 1.00 72.31 316 GLY A C 1
ATOM 2430 O O . GLY A 1 316 ? 10.115 -1.525 7.881 1.00 72.31 316 GLY A O 1
ATOM 2431 N N . ALA A 1 317 ? 11.179 -0.251 9.394 1.00 75.94 317 ALA A N 1
ATOM 2432 C CA . ALA A 1 317 ? 10.695 -0.939 10.601 1.00 75.94 317 ALA A CA 1
ATOM 2433 C C . ALA A 1 317 ? 9.642 -0.107 11.361 1.00 75.94 317 ALA A C 1
ATOM 2435 O O . ALA A 1 317 ? 9.221 -0.467 12.458 1.00 75.94 317 ALA A O 1
ATOM 2436 N N . LEU A 1 318 ? 9.270 1.046 10.800 1.00 84.38 318 LEU A N 1
ATOM 2437 C CA . LEU A 1 318 ? 8.156 1.867 11.247 1.00 84.38 318 LEU A CA 1
ATOM 2438 C C . LEU A 1 318 ? 7.116 1.890 10.148 1.00 84.38 318 LEU A C 1
ATOM 2440 O O . LEU A 1 318 ? 7.451 2.068 8.976 1.00 84.38 318 LEU A O 1
ATOM 2444 N N . ASP A 1 319 ? 5.867 1.765 10.558 1.00 86.56 319 ASP A N 1
ATOM 2445 C CA . ASP A 1 319 ? 4.768 1.608 9.630 1.00 86.56 319 ASP A CA 1
ATOM 2446 C C . ASP A 1 319 ? 3.509 2.282 10.148 1.00 86.56 319 ASP A C 1
ATOM 2448 O O . ASP A 1 319 ? 3.280 2.362 11.359 1.00 86.56 319 ASP A O 1
ATOM 2452 N N . VAL A 1 320 ? 2.692 2.769 9.223 1.00 92.31 320 VAL A N 1
ATOM 2453 C CA . VAL A 1 320 ? 1.450 3.467 9.526 1.00 92.31 320 VAL A CA 1
ATOM 2454 C C . VAL A 1 320 ? 0.364 2.973 8.588 1.00 92.31 320 VAL A C 1
ATOM 2456 O O . VAL A 1 320 ? 0.566 2.850 7.381 1.00 92.31 320 VAL A O 1
ATOM 2459 N N . GLY A 1 321 ? -0.811 2.702 9.143 1.00 94.69 321 GLY A N 1
ATOM 2460 C CA . GLY A 1 321 ? -1.968 2.296 8.358 1.00 94.69 321 GLY A CA 1
ATOM 2461 C C . GLY A 1 321 ? -3.281 2.632 9.042 1.00 94.69 321 GLY A C 1
ATOM 2462 O O . GLY A 1 321 ? -3.318 3.020 10.210 1.00 94.69 321 GLY A O 1
ATOM 2463 N N . VAL A 1 322 ? -4.366 2.469 8.297 1.00 96.00 322 VAL A N 1
ATOM 2464 C CA . VAL A 1 322 ? -5.734 2.584 8.801 1.00 96.00 322 VAL A CA 1
ATOM 2465 C C . VAL A 1 322 ? -6.253 1.202 9.173 1.00 96.00 322 VAL A C 1
ATOM 2467 O O . VAL A 1 322 ? -6.001 0.222 8.477 1.00 96.00 322 VAL A O 1
ATOM 2470 N N . VAL A 1 323 ? -6.941 1.107 10.301 1.00 91.88 323 VAL A N 1
ATOM 2471 C CA . VAL A 1 323 ? -7.476 -0.145 10.825 1.00 91.88 323 VAL A CA 1
ATOM 2472 C C . VAL A 1 323 ? -8.915 -0.298 10.356 1.00 91.88 323 VAL A C 1
ATOM 2474 O O . VAL A 1 323 ? -9.744 0.590 10.562 1.00 91.88 323 VAL A O 1
ATOM 2477 N N . ASP A 1 324 ? -9.230 -1.443 9.760 1.00 91.12 324 ASP A N 1
ATOM 2478 C CA . ASP A 1 324 ? -10.615 -1.849 9.557 1.00 91.12 324 ASP A CA 1
ATOM 2479 C C . ASP A 1 324 ? -11.211 -2.266 10.916 1.00 91.12 324 ASP A C 1
ATOM 2481 O O . ASP A 1 324 ? -10.750 -3.235 11.524 1.00 91.12 324 ASP A O 1
ATOM 2485 N N . PRO A 1 325 ? -12.231 -1.573 11.451 1.00 83.00 325 PRO A N 1
ATOM 2486 C CA . PRO A 1 325 ? -12.804 -1.904 12.752 1.00 83.00 325 PRO A CA 1
ATOM 2487 C C . PRO A 1 325 ? -13.514 -3.269 12.759 1.00 83.00 325 PRO A C 1
ATOM 2489 O O . PRO A 1 325 ? -13.708 -3.862 13.828 1.00 83.00 325 PRO A O 1
ATOM 2492 N N . SER A 1 326 ? -13.907 -3.775 11.586 1.00 82.19 326 SER A N 1
ATOM 2493 C CA . SER A 1 326 ? -14.629 -5.031 11.417 1.00 82.19 326 SER A CA 1
ATOM 2494 C C . SER A 1 326 ? -13.701 -6.246 11.379 1.00 82.19 326 SER A C 1
ATOM 2496 O O . SER A 1 326 ? -14.011 -7.246 12.021 1.00 82.19 326 SER A O 1
ATOM 2498 N N . THR A 1 327 ? -12.548 -6.162 10.717 1.00 84.19 327 THR A N 1
ATOM 2499 C CA . THR A 1 327 ? -11.591 -7.280 10.597 1.00 84.19 327 THR A CA 1
ATOM 2500 C C . THR A 1 327 ? -10.333 -7.093 11.444 1.00 84.19 327 THR A C 1
ATOM 2502 O O . THR A 1 327 ? -9.642 -8.065 11.742 1.00 84.19 327 THR A O 1
ATOM 2505 N N . ARG A 1 328 ? -10.048 -5.856 11.875 1.00 85.25 328 ARG A N 1
ATOM 2506 C CA . ARG A 1 328 ? -8.776 -5.400 12.468 1.00 85.25 328 ARG A CA 1
ATOM 2507 C C . ARG A 1 328 ? -7.581 -5.480 11.516 1.00 85.25 328 ARG A C 1
ATOM 2509 O O . ARG A 1 328 ? -6.450 -5.275 11.964 1.00 85.25 328 ARG A O 1
ATOM 2516 N N . ALA A 1 329 ? -7.814 -5.746 10.231 1.00 86.75 329 ALA A N 1
ATOM 2517 C CA . ALA A 1 329 ? -6.781 -5.669 9.213 1.00 86.75 329 ALA A CA 1
ATOM 2518 C C . ALA A 1 329 ? -6.256 -4.230 9.089 1.00 86.75 329 ALA A C 1
ATOM 2520 O O . ALA A 1 329 ? -6.971 -3.258 9.350 1.00 86.75 329 ALA A O 1
ATOM 2521 N N . ILE A 1 330 ? -4.977 -4.105 8.733 1.00 89.81 330 ILE A N 1
ATOM 2522 C CA . ILE A 1 330 ? -4.306 -2.817 8.557 1.00 89.81 330 ILE A CA 1
ATOM 2523 C C . ILE A 1 330 ? -4.160 -2.559 7.064 1.00 89.81 330 ILE A C 1
ATOM 2525 O O . ILE A 1 330 ? -3.540 -3.340 6.345 1.00 89.81 330 ILE A O 1
ATOM 2529 N N . HIS A 1 331 ? -4.689 -1.426 6.634 1.00 93.88 331 HIS A N 1
ATOM 2530 C CA . HIS A 1 331 ? -4.792 -0.996 5.251 1.00 93.88 331 HIS A CA 1
ATOM 2531 C C . HIS A 1 331 ? -3.958 0.263 5.007 1.00 93.88 331 HIS A C 1
ATOM 2533 O O . HIS A 1 331 ? -3.622 1.000 5.938 1.00 93.88 331 HIS A O 1
ATOM 2539 N N . GLY A 1 332 ? -3.606 0.515 3.746 1.00 93.50 332 GLY A N 1
ATOM 2540 C CA . GLY A 1 332 ? -2.833 1.696 3.360 1.00 93.50 332 GLY A CA 1
ATOM 2541 C C . GLY A 1 332 ? -3.672 2.972 3.350 1.00 93.50 332 GLY A C 1
ATOM 2542 O O . GLY A 1 332 ? -3.176 4.034 3.729 1.00 93.50 332 GLY A O 1
ATOM 2543 N N . HIS A 1 333 ? -4.939 2.865 2.941 1.00 96.44 333 HIS A N 1
ATOM 2544 C CA . HIS A 1 333 ? -5.878 3.983 2.806 1.00 96.44 333 HIS A CA 1
ATOM 2545 C C . HIS A 1 333 ? -7.301 3.551 3.149 1.00 96.44 333 HIS A C 1
ATOM 2547 O O . HIS A 1 333 ? -7.621 2.359 3.110 1.00 96.44 333 HIS A O 1
ATOM 2553 N N . ALA A 1 334 ? -8.156 4.529 3.439 1.00 96.94 334 ALA A N 1
ATOM 2554 C CA . ALA A 1 334 ? -9.586 4.316 3.614 1.00 96.94 334 ALA A CA 1
ATOM 2555 C C . ALA A 1 334 ? -10.391 5.477 3.032 1.00 96.94 334 ALA A C 1
ATOM 2557 O O . ALA A 1 334 ? -9.999 6.638 3.151 1.00 96.94 334 ALA A O 1
ATOM 2558 N N . VAL A 1 335 ? -11.542 5.159 2.444 1.00 95.50 335 VAL A N 1
ATOM 2559 C CA . VAL A 1 335 ? -12.513 6.145 1.964 1.00 95.50 335 VAL A CA 1
ATOM 2560 C C . VAL A 1 335 ? -13.898 5.767 2.466 1.00 95.50 335 VAL A C 1
ATOM 2562 O O . VAL A 1 335 ? -14.445 4.744 2.053 1.00 95.50 335 VAL A O 1
ATOM 2565 N N . ALA A 1 336 ? -14.481 6.583 3.340 1.00 94.75 336 ALA A N 1
ATOM 2566 C CA . ALA A 1 336 ? -15.889 6.448 3.693 1.00 94.75 336 ALA A CA 1
ATOM 2567 C C . ALA A 1 336 ? -16.764 6.908 2.526 1.00 94.75 336 ALA A C 1
ATOM 2569 O O . ALA A 1 336 ? -16.513 7.943 1.907 1.00 94.75 336 ALA A O 1
ATOM 2570 N N . ARG A 1 337 ? -17.796 6.127 2.226 1.00 91.69 337 ARG A N 1
ATOM 2571 C CA . ARG A 1 337 ? -18.728 6.351 1.123 1.00 91.69 337 ARG A CA 1
ATOM 2572 C C . ARG A 1 337 ? -20.051 6.863 1.680 1.00 91.69 337 ARG A C 1
ATOM 2574 O O . ARG A 1 337 ? -20.628 6.216 2.552 1.00 91.69 337 ARG A O 1
ATOM 2581 N N . ALA A 1 338 ? -20.476 8.027 1.195 1.00 86.06 338 ALA A N 1
ATOM 2582 C CA . ALA A 1 338 ? -21.604 8.799 1.707 1.00 86.06 338 ALA A CA 1
ATOM 2583 C C . ALA A 1 338 ? -21.614 8.891 3.251 1.00 86.06 338 ALA A C 1
ATOM 2585 O O . ALA A 1 338 ? -22.603 8.506 3.882 1.00 86.06 338 ALA A O 1
ATOM 2586 N N . PRO A 1 339 ? -20.511 9.338 3.896 1.00 82.44 339 PRO A N 1
ATOM 2587 C CA . PRO A 1 339 ? -20.522 9.507 5.342 1.00 82.44 339 PRO A CA 1
ATOM 2588 C C . PRO A 1 339 ? -21.575 10.550 5.741 1.00 82.44 339 PRO A C 1
ATOM 2590 O O . PRO A 1 339 ? -21.913 11.440 4.959 1.00 82.44 339 PRO A O 1
ATOM 2593 N N . GLY A 1 340 ? -22.097 10.439 6.965 1.00 76.00 340 GLY A N 1
ATOM 2594 C CA . GLY A 1 340 ? -23.044 11.418 7.501 1.00 76.00 340 GLY A CA 1
ATOM 2595 C C . GLY A 1 340 ? -22.490 12.848 7.443 1.00 76.00 340 GLY A C 1
ATOM 2596 O O . GLY A 1 340 ? -21.279 13.056 7.483 1.00 76.00 340 GLY A O 1
ATOM 2597 N N . GLN A 1 341 ? -23.384 13.838 7.386 1.00 73.12 341 GLN A N 1
ATOM 2598 C CA . GLN A 1 341 ? -23.035 15.234 7.073 1.00 73.12 341 GLN A CA 1
ATOM 2599 C C . GLN A 1 341 ? -22.131 15.939 8.099 1.00 73.12 341 GLN A C 1
ATOM 2601 O O . GLN A 1 341 ? -21.616 17.015 7.815 1.00 73.12 341 GLN A O 1
ATOM 2606 N N . ASN A 1 342 ? -21.882 15.340 9.266 1.00 87.12 342 ASN A N 1
ATOM 2607 C CA . ASN A 1 342 ? -21.173 16.011 10.358 1.00 87.12 342 ASN A CA 1
ATOM 2608 C C . ASN A 1 342 ? -19.691 15.609 10.465 1.00 87.12 342 ASN A C 1
ATOM 2610 O O . ASN A 1 342 ? -18.921 16.311 11.115 1.00 87.12 342 ASN A O 1
ATOM 2614 N N . GLY A 1 343 ? -19.265 14.515 9.824 1.00 91.81 343 GLY A N 1
ATOM 2615 C CA . GLY A 1 343 ? -17.866 14.090 9.822 1.00 91.81 343 GLY A CA 1
ATOM 2616 C C . GLY A 1 343 ? -17.647 12.581 9.776 1.00 91.81 343 GLY A C 1
ATOM 2617 O O . GLY A 1 343 ? -18.573 11.777 9.689 1.00 91.81 343 GLY A O 1
ATOM 2618 N N . VAL A 1 344 ? -16.377 12.190 9.851 1.00 94.69 344 VAL A N 1
ATOM 2619 C CA . VAL A 1 344 ? -15.903 10.806 9.857 1.00 94.69 344 VAL A CA 1
ATOM 2620 C C . VAL A 1 344 ? -14.648 10.663 10.724 1.00 94.69 344 VAL A C 1
ATOM 2622 O O . VAL A 1 344 ? -13.836 11.578 10.865 1.00 94.69 344 VAL A O 1
ATOM 2625 N N . GLY A 1 345 ? -14.506 9.502 11.362 1.00 94.38 345 GLY A N 1
ATOM 2626 C CA . GLY A 1 345 ? -13.329 9.144 12.148 1.00 94.38 345 GLY A CA 1
ATOM 2627 C C . GLY A 1 345 ? -12.714 7.841 11.655 1.00 94.38 345 GLY A C 1
ATOM 2628 O O . GLY A 1 345 ? -13.423 6.849 11.496 1.00 94.38 345 GLY A O 1
ATOM 2629 N N . TYR A 1 346 ? -11.398 7.837 11.472 1.00 96.00 346 TYR A N 1
ATOM 2630 C CA . TYR A 1 346 ? -10.628 6.678 11.027 1.00 96.00 346 TYR A CA 1
ATOM 2631 C C . TYR A 1 346 ? -9.674 6.230 12.116 1.00 96.00 346 TYR A C 1
ATOM 2633 O O . TYR A 1 346 ? -8.848 7.022 12.565 1.00 96.00 346 TYR A O 1
ATOM 2641 N N . GLU A 1 347 ? -9.760 4.968 12.527 1.00 94.12 347 GLU A N 1
ATOM 2642 C CA . GLU A 1 347 ? -8.757 4.384 13.411 1.00 94.12 347 GLU A CA 1
ATOM 2643 C C . GLU A 1 347 ? -7.466 4.160 12.629 1.00 94.12 347 GLU A C 1
ATOM 2645 O O . GLU A 1 347 ? -7.472 3.515 11.586 1.00 94.12 347 GLU A O 1
ATOM 2650 N N . VAL A 1 348 ? -6.354 4.673 13.135 1.00 95.69 348 VAL A N 1
ATOM 2651 C CA . VAL A 1 348 ? -5.028 4.498 12.549 1.00 95.69 348 VAL A CA 1
ATOM 2652 C C . VAL A 1 348 ? -4.090 3.869 13.564 1.00 95.69 348 VAL A C 1
ATOM 2654 O O . VAL A 1 348 ? -4.247 4.030 14.777 1.00 95.69 348 VAL A O 1
ATOM 2657 N N . VAL A 1 349 ? -3.100 3.146 13.063 1.00 92.94 349 VAL A N 1
ATOM 2658 C CA . VAL A 1 349 ? -2.103 2.457 13.873 1.00 92.94 349 VAL A CA 1
ATOM 2659 C C . VAL A 1 349 ? -0.708 2.804 13.391 1.00 92.94 349 VAL A C 1
ATOM 2661 O O . VAL A 1 349 ? -0.440 2.830 12.193 1.00 92.94 349 VAL A O 1
ATOM 2664 N N . PHE A 1 350 ? 0.169 3.042 14.356 1.00 93.25 350 PHE A N 1
ATOM 2665 C CA . PHE A 1 350 ? 1.602 3.202 14.185 1.00 93.25 350 PHE A CA 1
ATOM 2666 C C . PHE A 1 350 ? 2.254 1.944 14.747 1.00 93.25 350 PHE A C 1
ATOM 2668 O O . PHE A 1 350 ? 2.055 1.633 15.923 1.00 93.25 350 PHE A O 1
ATOM 2675 N N . ALA A 1 351 ? 2.989 1.204 13.926 1.00 89.31 351 ALA A N 1
ATOM 2676 C CA . ALA A 1 351 ? 3.708 0.002 14.328 1.00 89.31 351 ALA A CA 1
ATOM 2677 C C . ALA A 1 351 ? 5.213 0.261 14.310 1.00 89.31 351 ALA A C 1
ATOM 2679 O O . ALA A 1 351 ? 5.721 0.948 13.425 1.00 89.31 351 ALA A O 1
ATOM 2680 N N . ASN A 1 352 ? 5.910 -0.277 15.307 1.00 88.94 352 ASN A N 1
ATOM 2681 C CA . ASN A 1 352 ? 7.347 -0.141 15.467 1.00 88.94 352 ASN A CA 1
ATOM 2682 C C . ASN A 1 352 ? 7.979 -1.499 15.752 1.00 88.94 352 ASN A C 1
ATOM 2684 O O . ASN A 1 352 ? 7.855 -2.027 16.857 1.00 88.94 352 ASN A O 1
ATOM 2688 N N . ASP A 1 353 ? 8.729 -2.002 14.781 1.00 85.19 353 ASP A N 1
ATOM 2689 C CA . ASP A 1 353 ? 9.461 -3.261 14.883 1.00 85.19 353 ASP A CA 1
ATOM 2690 C C . ASP A 1 353 ? 10.876 -3.066 15.456 1.00 85.19 353 ASP A C 1
ATOM 2692 O O . ASP A 1 353 ? 11.599 -4.035 15.701 1.00 85.19 353 ASP A O 1
ATOM 2696 N N . HIS A 1 354 ? 11.296 -1.823 15.731 1.00 83.81 354 HIS A N 1
ATOM 2697 C CA . HIS A 1 354 ? 12.558 -1.577 16.423 1.00 83.81 354 HIS A CA 1
ATOM 2698 C C . HIS A 1 354 ? 12.510 -2.021 17.891 1.00 83.81 354 HIS A C 1
ATOM 2700 O O . HIS A 1 354 ? 11.500 -1.920 18.583 1.00 83.81 354 HIS A O 1
ATOM 2706 N N . GLU A 1 355 ? 13.677 -2.397 18.417 1.00 87.06 355 GLU A N 1
ATOM 2707 C CA . GLU A 1 355 ? 13.875 -2.757 19.830 1.00 87.06 355 GLU A CA 1
ATOM 2708 C C . GLU A 1 355 ? 13.813 -1.571 20.797 1.00 87.06 355 GLU A C 1
ATOM 2710 O O . GLU A 1 355 ? 13.858 -1.751 22.012 1.00 87.06 355 GLU A O 1
ATOM 2715 N N . ARG A 1 356 ? 13.729 -0.346 20.274 1.00 89.62 356 ARG A N 1
ATOM 2716 C CA . ARG A 1 356 ? 13.614 0.880 21.065 1.00 89.62 356 ARG A CA 1
ATOM 2717 C C . ARG A 1 356 ? 12.341 1.629 20.682 1.00 89.62 356 ARG A C 1
ATOM 2719 O O . ARG A 1 356 ? 11.952 1.571 19.512 1.00 89.62 356 ARG A O 1
ATOM 2726 N N . PRO A 1 357 ? 11.728 2.365 21.625 1.00 91.81 357 PRO A N 1
ATOM 2727 C CA . PRO A 1 357 ? 10.631 3.264 21.306 1.00 91.81 357 PRO A CA 1
ATOM 2728 C C . PRO A 1 357 ? 11.027 4.310 20.258 1.00 91.81 357 PRO A C 1
ATOM 2730 O O . PRO A 1 357 ? 12.205 4.667 20.115 1.00 91.81 357 PRO A O 1
ATOM 2733 N N . ARG A 1 358 ? 10.030 4.804 19.526 1.00 92.06 358 ARG A N 1
ATOM 2734 C CA . ARG A 1 358 ? 10.178 5.821 18.482 1.00 92.06 358 ARG A CA 1
ATOM 2735 C C . ARG A 1 358 ? 9.119 6.894 18.636 1.00 92.06 358 ARG A C 1
ATOM 2737 O O . ARG A 1 358 ? 7.984 6.594 18.982 1.00 92.06 358 ARG A O 1
ATOM 2744 N N . GLU A 1 359 ? 9.489 8.128 18.334 1.00 93.00 359 GLU A N 1
ATOM 2745 C CA . GLU A 1 359 ? 8.530 9.213 18.162 1.00 93.00 359 GLU A CA 1
ATOM 2746 C C . GLU A 1 359 ? 8.282 9.418 16.674 1.00 93.00 359 GLU A C 1
ATOM 2748 O O . GLU A 1 359 ? 9.224 9.566 15.891 1.00 93.00 359 GLU A O 1
ATOM 2753 N N . VAL A 1 360 ? 7.010 9.390 16.290 1.00 92.44 360 VAL A N 1
ATOM 2754 C CA . VAL A 1 360 ? 6.558 9.657 14.928 1.00 92.44 360 VAL A CA 1
ATOM 2755 C C . VAL A 1 360 ? 5.875 11.017 14.915 1.00 92.44 360 VAL A C 1
ATOM 2757 O O . VAL A 1 360 ? 4.888 11.232 15.619 1.00 92.44 360 VAL A O 1
ATOM 2760 N N . THR A 1 361 ? 6.397 11.930 14.107 1.00 93.88 361 THR A N 1
ATOM 2761 C CA . THR A 1 361 ? 5.760 13.208 13.799 1.00 93.88 361 THR A CA 1
ATOM 2762 C C . THR A 1 361 ? 4.704 12.979 12.728 1.00 93.88 361 THR A C 1
ATOM 2764 O O . THR A 1 361 ? 4.985 12.378 11.695 1.00 93.88 361 THR A O 1
ATOM 2767 N N . VAL A 1 362 ? 3.493 13.471 12.953 1.00 95.81 362 VAL A N 1
ATOM 2768 C CA . VAL A 1 362 ? 2.346 13.303 12.061 1.00 95.81 362 VAL A CA 1
ATOM 2769 C C . VAL A 1 362 ? 1.814 14.669 11.657 1.00 95.81 362 VAL A C 1
ATOM 2771 O O . VAL A 1 362 ? 1.530 15.522 12.502 1.00 95.81 362 VAL A O 1
ATOM 2774 N N . ARG A 1 363 ? 1.634 14.874 10.355 1.00 95.00 363 ARG A N 1
ATOM 2775 C CA . ARG A 1 363 ? 0.950 16.035 9.784 1.00 95.00 363 ARG A CA 1
ATOM 2776 C C . ARG A 1 363 ? -0.311 15.565 9.073 1.00 95.00 363 ARG A C 1
ATOM 2778 O O . ARG A 1 363 ? -0.275 14.594 8.326 1.00 95.00 363 ARG A O 1
ATOM 2785 N N . LEU A 1 364 ? -1.415 16.254 9.343 1.00 95.62 364 LEU A N 1
ATOM 2786 C CA . LEU A 1 364 ? -2.705 16.026 8.701 1.00 95.62 364 LEU A CA 1
ATOM 2787 C C . LEU A 1 364 ? -2.972 17.206 7.775 1.00 95.62 364 LEU A C 1
ATOM 2789 O O . LEU A 1 364 ? -3.102 18.336 8.253 1.00 95.62 364 LEU A O 1
ATOM 2793 N N . THR A 1 365 ? -3.029 16.933 6.477 1.00 93.94 365 THR A N 1
ATOM 2794 C CA . THR A 1 365 ? -3.204 17.949 5.439 1.00 93.94 365 THR A CA 1
ATOM 2795 C C . THR A 1 365 ? -4.481 17.643 4.664 1.00 93.94 365 THR A C 1
ATOM 2797 O O . THR A 1 365 ? -4.510 16.665 3.918 1.00 93.94 365 THR A O 1
ATOM 2800 N N . PRO A 1 366 ? -5.555 18.427 4.853 1.00 92.56 366 PRO A N 1
ATOM 2801 C CA . PRO A 1 366 ? -6.729 18.344 3.996 1.00 92.56 366 PRO A CA 1
ATOM 2802 C C . PRO A 1 366 ? -6.381 18.679 2.542 1.00 92.56 366 PRO A C 1
ATOM 2804 O O . PRO A 1 366 ? -5.571 19.570 2.286 1.00 92.56 366 PRO A O 1
ATOM 2807 N N . ALA A 1 367 ? -7.009 17.983 1.603 1.00 85.62 367 ALA A N 1
ATOM 2808 C CA . ALA A 1 367 ? -6.887 18.196 0.170 1.00 85.62 367 ALA A CA 1
ATOM 2809 C C . ALA A 1 367 ? -8.224 17.917 -0.543 1.00 85.62 367 ALA A C 1
ATOM 2811 O O . ALA A 1 367 ? -9.101 17.213 -0.029 1.00 85.62 367 ALA A O 1
ATOM 2812 N N . GLY A 1 368 ? -8.372 18.479 -1.747 1.00 79.75 368 GLY A N 1
ATOM 2813 C CA . GLY A 1 368 ? -9.645 18.502 -2.473 1.00 79.75 368 GLY A CA 1
ATOM 2814 C C . GLY A 1 368 ? -10.642 19.514 -1.881 1.00 79.75 368 GLY A C 1
ATOM 2815 O O . GLY A 1 368 ? -10.235 20.375 -1.100 1.00 79.75 368 GLY A O 1
ATOM 2816 N N . PRO A 1 369 ? -11.938 19.443 -2.245 1.00 85.88 369 PRO A N 1
ATOM 2817 C CA . PRO A 1 369 ? -12.998 20.306 -1.712 1.00 85.88 369 PRO A CA 1
ATOM 2818 C C . PRO A 1 369 ? -13.361 19.917 -0.266 1.00 85.88 369 PRO A C 1
ATOM 2820 O O . PRO A 1 369 ? -14.443 19.402 0.016 1.00 85.88 369 PRO A O 1
ATOM 2823 N N . PHE A 1 370 ? -12.413 20.107 0.652 1.00 90.25 370 PHE A N 1
ATOM 2824 C CA . PHE A 1 370 ? -12.602 19.885 2.081 1.00 90.25 370 PHE A CA 1
ATOM 2825 C C . PHE A 1 370 ? -13.559 20.951 2.654 1.00 90.25 370 PHE A C 1
ATOM 2827 O O . PHE A 1 370 ? -13.314 22.129 2.404 1.00 90.25 370 PHE A O 1
ATOM 2834 N N . PRO A 1 371 ? -14.631 20.581 3.386 1.00 90.50 371 PRO A N 1
ATOM 2835 C CA . PRO A 1 371 ? -15.617 21.545 3.880 1.00 90.50 371 PRO A CA 1
ATOM 2836 C C . PRO A 1 371 ? -15.015 22.594 4.820 1.00 90.50 371 PRO A C 1
ATOM 2838 O O . PRO A 1 371 ? -14.245 22.246 5.716 1.00 90.50 371 PRO A O 1
ATOM 2841 N N . ASP A 1 372 ? -15.420 23.855 4.669 1.00 90.56 372 ASP A N 1
ATOM 2842 C CA . ASP A 1 372 ? -14.883 24.974 5.458 1.00 90.56 372 ASP A CA 1
ATOM 2843 C C . ASP A 1 372 ? -15.215 24.857 6.957 1.00 90.56 372 ASP A C 1
ATOM 2845 O O . ASP A 1 372 ? -14.404 25.214 7.811 1.00 90.56 372 ASP A O 1
ATOM 2849 N N . GLU A 1 373 ? -16.385 24.308 7.303 1.00 92.50 373 GLU A N 1
ATOM 2850 C CA . GLU A 1 373 ? -16.777 24.042 8.696 1.00 92.50 373 GLU A CA 1
ATOM 2851 C C . GLU A 1 373 ? -16.008 22.876 9.343 1.00 92.50 373 GLU A C 1
ATOM 2853 O O . GLU A 1 373 ? -16.087 22.660 10.561 1.00 92.50 373 GLU A O 1
ATOM 2858 N N . TYR A 1 374 ? -15.289 22.078 8.547 1.00 94.81 374 TYR A N 1
ATOM 2859 C CA . TYR A 1 374 ? -14.588 20.910 9.052 1.00 94.81 374 TYR A CA 1
ATOM 2860 C C . TYR A 1 374 ? -13.215 21.286 9.600 1.00 94.81 374 TYR A C 1
ATOM 2862 O O . TYR A 1 374 ? -12.437 22.048 9.036 1.00 94.81 374 TYR A O 1
ATOM 2870 N N . GLY A 1 375 ? -12.877 20.646 10.711 1.00 94.56 375 GLY A N 1
ATOM 2871 C CA . GLY A 1 375 ? -11.526 20.597 11.247 1.00 94.56 375 GLY A CA 1
ATOM 2872 C C . GLY A 1 375 ? -11.037 19.158 11.269 1.00 94.56 375 GLY A C 1
ATOM 2873 O O . GLY A 1 375 ? -11.836 18.227 11.386 1.00 94.56 375 GLY A O 1
ATOM 2874 N N . VAL A 1 376 ? -9.718 18.978 11.193 1.00 95.50 376 VAL A N 1
ATOM 2875 C CA . VAL A 1 376 ? -9.075 17.667 11.314 1.00 95.50 376 VAL A CA 1
ATOM 2876 C C . VAL A 1 376 ? -8.165 17.605 12.537 1.00 95.50 376 VAL A C 1
ATOM 2878 O O . VAL A 1 376 ? -7.276 18.442 12.722 1.00 95.50 376 VAL A O 1
ATOM 2881 N N . GLN A 1 377 ? -8.381 16.601 13.386 1.00 95.38 377 GLN A N 1
ATOM 2882 C CA . GLN A 1 377 ? -7.620 16.408 14.617 1.00 95.38 377 GLN A CA 1
ATOM 2883 C C . GLN A 1 377 ? -7.241 14.944 14.831 1.00 95.38 377 GLN A C 1
ATOM 2885 O O . GLN A 1 377 ? -7.963 14.029 14.434 1.00 95.38 377 GLN A O 1
ATOM 2890 N N . LEU A 1 378 ? -6.101 14.728 15.489 1.00 95.94 378 LEU A N 1
ATOM 2891 C CA . LEU A 1 378 ? -5.652 13.404 15.900 1.00 95.94 378 LEU A CA 1
ATOM 2892 C C . LEU A 1 378 ? -6.138 13.135 17.328 1.00 95.94 378 LEU A C 1
ATOM 2894 O O . LEU A 1 378 ? -5.775 13.850 18.255 1.00 95.94 378 LEU A O 1
ATOM 2898 N N . PHE A 1 379 ? -6.982 12.131 17.516 1.00 93.81 379 PHE A N 1
ATOM 2899 C CA . PHE A 1 379 ? -7.523 11.736 18.812 1.00 93.81 379 PHE A CA 1
ATOM 2900 C C . PHE A 1 379 ? -6.738 10.565 19.396 1.00 93.81 379 PHE A C 1
ATOM 2902 O O . PHE A 1 379 ? -6.471 9.574 18.712 1.00 93.81 379 PHE A O 1
ATOM 2909 N N . ASN A 1 380 ? -6.395 10.669 20.676 1.00 91.62 380 ASN A N 1
ATOM 2910 C CA . ASN A 1 380 ? -5.737 9.621 21.431 1.00 91.62 380 ASN A CA 1
ATOM 2911 C C . ASN A 1 380 ? -6.768 8.831 22.255 1.00 91.62 380 ASN A C 1
ATOM 2913 O O . ASN A 1 380 ? -7.244 9.318 23.287 1.00 91.62 380 ASN A O 1
ATOM 2917 N N . PRO A 1 381 ? -7.101 7.598 21.836 1.00 85.88 381 PRO A N 1
ATOM 2918 C CA . PRO A 1 381 ? -8.097 6.788 22.522 1.00 85.88 381 PRO A CA 1
ATOM 2919 C C . PRO A 1 381 ? -7.624 6.235 23.874 1.00 85.88 381 PRO A C 1
ATOM 2921 O O . PRO A 1 381 ? -8.456 5.782 24.654 1.00 85.88 381 PRO A O 1
ATOM 2924 N N . GLU A 1 382 ? -6.325 6.269 24.195 1.00 82.06 382 GLU A N 1
ATOM 2925 C CA . GLU A 1 382 ? -5.837 5.873 25.524 1.00 82.06 382 GLU A CA 1
ATOM 2926 C C . GLU A 1 382 ? -6.071 6.964 26.575 1.00 82.06 382 GLU A C 1
ATOM 2928 O O . GLU A 1 382 ? -6.333 6.663 27.741 1.00 82.06 382 GLU A O 1
ATOM 2933 N N . THR A 1 383 ? -5.988 8.235 26.173 1.00 85.00 383 THR A N 1
ATOM 2934 C CA . THR A 1 383 ? -6.171 9.384 27.075 1.00 85.00 383 THR A CA 1
ATOM 2935 C C . THR A 1 383 ? -7.572 9.986 26.994 1.00 85.00 383 THR A C 1
ATOM 2937 O O . THR A 1 383 ? -7.963 10.728 27.897 1.00 85.00 383 THR A O 1
ATOM 2940 N N . GLY A 1 384 ? -8.340 9.666 25.945 1.00 85.94 384 GLY A N 1
ATOM 2941 C CA . GLY A 1 384 ? -9.659 10.247 25.684 1.00 85.94 384 GLY A CA 1
ATOM 2942 C C . GLY A 1 384 ? -9.585 11.721 25.268 1.00 85.94 384 GLY A C 1
ATOM 2943 O O . GLY A 1 384 ? -10.519 12.488 25.509 1.00 85.94 384 GLY A O 1
ATOM 2944 N N . ARG A 1 385 ? -8.446 12.159 24.719 1.00 89.38 385 ARG A N 1
ATOM 2945 C CA . ARG A 1 385 ? -8.178 13.562 24.373 1.00 89.38 385 ARG A CA 1
ATOM 2946 C C . ARG A 1 385 ? -7.635 13.678 22.956 1.00 89.38 385 ARG A C 1
ATOM 2948 O O . ARG A 1 385 ? -6.957 12.779 22.467 1.00 89.38 385 ARG A O 1
ATOM 2955 N N . TYR A 1 386 ? -7.903 14.811 22.316 1.00 91.94 386 TYR A N 1
ATOM 2956 C CA . TYR A 1 386 ? -7.181 15.199 21.109 1.00 91.94 386 TYR A CA 1
ATOM 2957 C C . TYR A 1 386 ? -5.717 15.498 21.443 1.00 91.94 386 TYR A C 1
ATOM 2959 O O . TYR A 1 386 ? -5.423 16.089 22.484 1.00 91.94 386 TYR A O 1
ATOM 2967 N N . GLU A 1 387 ? -4.815 15.056 20.573 1.00 91.38 387 GLU A N 1
ATOM 2968 C CA . GLU A 1 387 ? -3.383 15.317 20.670 1.00 91.38 387 GLU A CA 1
ATOM 2969 C C . GLU A 1 387 ? -3.107 16.810 20.468 1.00 91.38 387 GLU A C 1
ATOM 2971 O O . GLU A 1 387 ? -3.749 17.478 19.653 1.00 91.38 387 GLU A O 1
ATOM 2976 N N . HIS A 1 388 ? -2.135 17.341 21.210 1.00 83.25 388 HIS A N 1
ATOM 2977 C CA . HIS A 1 388 ? -1.747 18.739 21.073 1.00 83.25 388 HIS A CA 1
ATOM 2978 C C . HIS A 1 388 ? -1.037 18.960 19.733 1.00 83.25 388 HIS A C 1
ATOM 2980 O O . HIS A 1 388 ? -0.076 18.264 19.398 1.00 83.25 388 HIS A O 1
ATOM 2986 N N . ARG A 1 389 ? -1.485 19.964 18.976 1.00 75.06 389 ARG A N 1
ATOM 2987 C CA . ARG A 1 389 ? -0.895 20.333 17.687 1.00 75.06 389 ARG A CA 1
ATOM 2988 C C . ARG A 1 389 ? 0.215 21.363 17.918 1.00 75.06 389 ARG A C 1
ATOM 2990 O O . ARG A 1 389 ? -0.067 22.539 18.108 1.00 75.06 389 ARG A O 1
ATOM 2997 N N . GLY A 1 390 ? 1.469 20.907 17.951 1.00 71.50 390 GLY A N 1
ATOM 2998 C CA . GLY A 1 390 ? 2.648 21.781 17.854 1.00 71.50 390 GLY A CA 1
ATOM 2999 C C . GLY A 1 390 ? 2.942 22.124 16.386 1.00 71.50 390 GLY A C 1
ATOM 3000 O O . GLY A 1 390 ? 2.033 22.443 15.625 1.00 71.50 390 GLY A O 1
ATOM 3001 N N . ALA A 1 391 ? 4.189 21.933 15.936 1.00 67.88 391 ALA A N 1
ATOM 3002 C CA . ALA A 1 391 ? 4.559 21.926 14.504 1.00 67.88 391 ALA A CA 1
ATOM 3003 C C . ALA A 1 391 ? 4.021 20.695 13.715 1.00 67.88 391 ALA A C 1
ATOM 3005 O O . ALA A 1 391 ? 4.297 20.513 12.527 1.00 67.88 391 ALA A O 1
ATOM 3006 N N . GLY A 1 392 ? 3.277 19.833 14.406 1.00 83.94 392 GLY A N 1
ATOM 3007 C CA . GLY A 1 392 ? 2.710 18.550 14.006 1.00 83.94 392 GLY A CA 1
ATOM 3008 C C . GLY A 1 392 ? 2.170 17.851 15.261 1.00 83.94 392 GLY A C 1
ATOM 3009 O O . GLY A 1 392 ? 2.293 18.387 16.367 1.00 83.94 392 GLY A O 1
ATOM 3010 N N . TYR A 1 393 ? 1.569 16.677 15.102 1.00 93.06 393 TYR A N 1
ATOM 3011 C CA . TYR A 1 393 ? 1.273 15.783 16.222 1.00 93.06 393 TYR A CA 1
ATOM 3012 C C . TYR A 1 393 ? 2.473 14.868 16.467 1.00 93.06 393 TYR A C 1
ATOM 3014 O O . TYR A 1 393 ? 3.118 14.452 15.508 1.00 93.06 393 TYR A O 1
ATOM 3022 N N . THR A 1 394 ? 2.743 14.506 17.718 1.00 93.12 394 THR A N 1
ATOM 3023 C CA . THR A 1 394 ? 3.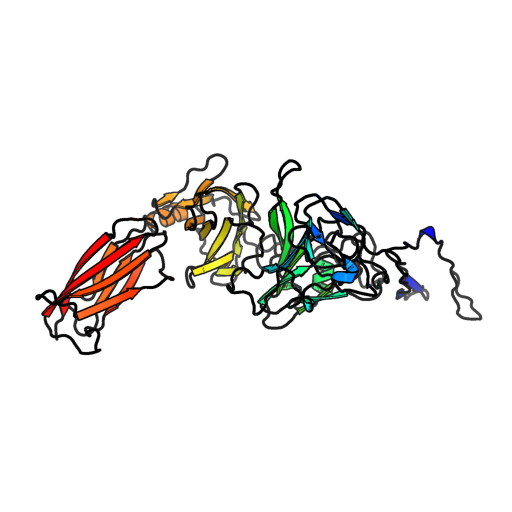790 13.531 18.052 1.00 93.12 394 THR A CA 1
ATOM 3024 C C . THR A 1 394 ? 3.150 12.286 18.640 1.00 93.12 394 THR A C 1
ATOM 3026 O O . THR A 1 394 ? 2.373 12.366 19.589 1.00 93.12 394 THR A O 1
ATOM 3029 N N . VAL A 1 395 ? 3.481 11.124 18.083 1.00 94.06 395 VAL A N 1
ATOM 3030 C CA . VAL A 1 395 ? 3.010 9.824 18.560 1.00 94.06 395 VAL A CA 1
ATOM 3031 C C . VAL A 1 395 ? 4.205 9.005 19.028 1.00 94.06 395 VAL A C 1
ATOM 3033 O O . VAL A 1 395 ? 5.047 8.599 18.229 1.00 94.06 395 VAL A O 1
ATOM 3036 N N . GLY A 1 396 ? 4.270 8.743 20.333 1.00 93.19 396 GLY A N 1
ATOM 3037 C CA . GLY A 1 396 ? 5.213 7.785 20.900 1.00 93.19 396 GLY A CA 1
ATOM 3038 C C . GLY A 1 396 ? 4.756 6.353 20.626 1.00 93.19 396 GLY A C 1
ATOM 3039 O O . GLY A 1 396 ? 3.654 5.966 21.015 1.00 93.19 396 GLY A O 1
ATOM 3040 N N . VAL A 1 397 ? 5.608 5.566 19.975 1.00 9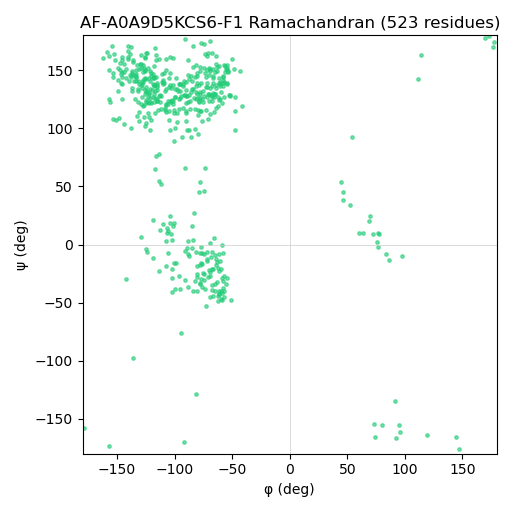2.50 397 VAL A N 1
ATOM 3041 C CA . VAL A 1 397 ? 5.376 4.155 19.656 1.00 92.50 397 VAL A CA 1
ATOM 3042 C C . VAL A 1 397 ? 6.362 3.301 20.459 1.00 92.50 397 VAL A C 1
ATOM 3044 O O . VAL A 1 397 ? 7.575 3.517 20.355 1.00 92.50 397 VAL A O 1
ATOM 3047 N N . PRO A 1 398 ? 5.893 2.345 21.284 1.00 89.94 398 PRO A N 1
ATOM 3048 C CA . PRO A 1 398 ? 6.775 1.505 22.092 1.00 89.94 398 PRO A CA 1
ATOM 3049 C C . PRO A 1 398 ? 7.678 0.617 21.223 1.00 89.94 398 PRO A C 1
ATOM 3051 O O . PRO A 1 398 ? 7.425 0.411 20.039 1.00 89.94 398 PRO A O 1
ATOM 3054 N N . ALA A 1 399 ? 8.754 0.095 21.814 1.00 88.56 399 ALA A N 1
ATOM 3055 C CA . ALA A 1 399 ? 9.594 -0.917 21.175 1.00 88.56 399 ALA A CA 1
ATOM 3056 C C . ALA A 1 399 ? 8.786 -2.184 20.872 1.00 88.56 399 ALA A C 1
ATOM 3058 O O . ALA A 1 399 ? 8.061 -2.648 21.754 1.00 88.56 399 ALA A O 1
ATOM 3059 N N . ARG A 1 400 ? 8.959 -2.759 19.675 1.00 85.31 400 ARG A N 1
ATOM 3060 C CA . ARG A 1 400 ? 8.269 -3.983 19.225 1.00 85.31 400 ARG A CA 1
ATOM 3061 C C . ARG A 1 400 ? 6.763 -3.950 19.518 1.00 85.31 400 ARG A C 1
ATOM 3063 O O . ARG A 1 400 ? 6.214 -4.904 20.065 1.00 85.31 400 ARG A O 1
ATOM 3070 N N . GLY A 1 401 ? 6.117 -2.824 19.230 1.00 85.19 401 GLY A N 1
ATOM 3071 C CA . GLY A 1 401 ? 4.732 -2.594 19.619 1.00 85.19 401 GLY A CA 1
ATOM 3072 C C . GLY A 1 401 ? 4.029 -1.555 18.763 1.00 85.19 401 GLY A C 1
ATOM 3073 O O . GLY A 1 401 ? 4.551 -1.080 17.751 1.00 85.19 401 GLY A O 1
ATOM 3074 N N . ARG A 1 402 ? 2.805 -1.221 19.171 1.00 88.69 402 ARG A N 1
ATOM 3075 C CA . ARG A 1 402 ? 1.890 -0.374 18.404 1.00 88.69 402 ARG A CA 1
ATOM 3076 C C . ARG A 1 402 ? 1.318 0.761 19.240 1.00 88.69 402 ARG A C 1
ATOM 3078 O O . ARG A 1 402 ? 1.132 0.617 20.446 1.00 88.69 402 ARG A O 1
ATOM 3085 N N . ALA A 1 403 ? 0.983 1.860 18.574 1.00 90.00 403 ALA A N 1
ATOM 3086 C CA . ALA A 1 403 ? 0.198 2.958 19.121 1.00 90.00 403 ALA A CA 1
ATOM 3087 C C . ALA A 1 403 ? -1.003 3.228 18.208 1.00 90.00 403 ALA A C 1
ATOM 3089 O O . ALA A 1 403 ? -0.847 3.323 16.992 1.00 90.00 403 ALA A O 1
ATOM 3090 N N . TYR A 1 404 ? -2.197 3.361 18.784 1.00 90.81 404 TYR A N 1
ATOM 3091 C CA . TYR A 1 404 ? -3.427 3.626 18.033 1.00 90.81 404 TYR A CA 1
ATOM 3092 C C . TYR A 1 404 ? -3.864 5.078 18.199 1.00 90.81 404 TYR A C 1
ATOM 3094 O O . TYR A 1 404 ? -3.735 5.656 19.281 1.00 90.81 404 TYR A O 1
ATOM 3102 N N . ARG A 1 405 ? -4.401 5.672 17.136 1.00 93.94 405 ARG A N 1
ATOM 3103 C CA . ARG A 1 405 ? -5.024 7.002 17.132 1.00 93.94 405 ARG A CA 1
ATOM 3104 C C . ARG A 1 405 ? -6.291 6.974 16.293 1.00 93.94 405 ARG A C 1
ATOM 3106 O O . ARG A 1 405 ? -6.535 6.015 15.572 1.00 93.94 405 ARG A O 1
ATOM 3113 N N . PHE A 1 406 ? -7.079 8.038 16.363 1.00 94.75 406 PHE A N 1
ATOM 3114 C CA . PHE A 1 406 ? -8.099 8.306 15.359 1.00 94.75 406 PHE A CA 1
ATOM 3115 C C . PHE A 1 406 ? -7.797 9.608 14.639 1.00 94.75 406 PHE A C 1
ATOM 3117 O O . PHE A 1 406 ? -7.559 10.622 15.286 1.00 94.75 406 PHE A O 1
ATOM 3124 N N . VAL A 1 407 ? -7.847 9.603 13.313 1.00 97.06 407 VAL A N 1
ATOM 3125 C CA . VAL A 1 407 ? -7.951 10.843 12.544 1.00 97.06 407 VAL A CA 1
ATOM 3126 C C . VAL A 1 407 ? -9.429 11.184 12.445 1.00 97.06 407 VAL A C 1
ATOM 3128 O O . VAL A 1 407 ? -10.207 10.405 11.899 1.00 97.06 407 VAL A O 1
ATOM 3131 N N . VAL A 1 408 ? -9.820 12.320 13.015 1.00 96.00 408 VAL A N 1
ATOM 3132 C CA . VAL A 1 408 ? -11.214 12.767 13.083 1.00 96.00 408 VAL A CA 1
ATOM 3133 C C . VAL A 1 408 ? -11.349 14.032 12.252 1.00 96.00 408 VAL A C 1
ATOM 3135 O O . VAL A 1 408 ? -10.731 15.043 12.582 1.00 96.00 408 VAL A O 1
ATOM 3138 N N . ALA A 1 409 ? -12.141 13.963 11.186 1.00 96.12 409 ALA A N 1
ATOM 3139 C CA . ALA A 1 409 ? -12.446 15.078 10.299 1.00 96.12 409 ALA A CA 1
ATOM 3140 C C . ALA A 1 409 ? -13.959 15.305 10.291 1.00 96.12 409 ALA A C 1
ATOM 3142 O O . ALA A 1 409 ? -14.717 14.385 10.008 1.00 96.12 409 ALA A O 1
ATOM 3143 N N . GLY A 1 410 ? -14.407 16.501 10.642 1.00 95.38 410 GLY A N 1
ATOM 3144 C CA . GLY A 1 410 ? -15.829 16.816 10.789 1.00 95.38 410 GLY A CA 1
ATOM 3145 C C . GLY A 1 410 ? -16.023 18.209 11.354 1.00 95.38 410 GLY A C 1
ATOM 3146 O O . GLY A 1 410 ? -15.028 18.868 11.656 1.00 95.38 410 GLY A O 1
ATOM 3147 N N . ASN A 1 411 ? -17.267 18.641 11.531 1.00 96.00 411 ASN A N 1
ATOM 3148 C CA . ASN A 1 411 ? -17.592 19.897 12.206 1.00 96.00 411 ASN A CA 1
ATOM 3149 C C . ASN A 1 411 ? -17.290 19.823 13.719 1.00 96.00 411 ASN A C 1
ATOM 3151 O O . ASN A 1 411 ? -16.835 18.798 14.238 1.00 96.00 411 ASN A O 1
ATOM 3155 N N . GLU A 1 412 ? -17.458 20.935 14.431 1.00 94.94 412 GLU A N 1
ATOM 3156 C CA . GLU A 1 412 ? -17.142 21.003 15.862 1.00 94.94 412 GLU A CA 1
ATOM 3157 C C . GLU A 1 412 ? -17.994 20.047 16.709 1.00 94.94 412 GLU A C 1
ATOM 3159 O O . GLU A 1 412 ? -17.435 19.305 17.523 1.00 94.94 412 GLU A O 1
ATOM 3164 N N . ASP A 1 413 ? -19.302 19.992 16.457 1.00 94.00 413 ASP A N 1
ATOM 3165 C CA . ASP A 1 413 ? -20.236 19.113 17.168 1.00 94.00 413 ASP A CA 1
ATOM 3166 C C . ASP A 1 413 ? -19.833 17.646 17.029 1.00 94.00 413 ASP A C 1
ATOM 3168 O O . ASP A 1 413 ? -19.667 16.944 18.026 1.00 94.00 413 ASP A O 1
ATOM 3172 N N . TYR A 1 414 ? -19.540 17.200 15.805 1.00 94.19 414 TYR A N 1
ATOM 3173 C CA . TYR A 1 414 ? -19.080 15.839 15.558 1.00 94.19 414 TYR A CA 1
ATOM 3174 C C . TYR A 1 414 ? -17.794 15.515 16.314 1.00 94.19 414 TYR A C 1
ATOM 3176 O O . TYR A 1 414 ? -17.667 14.422 16.864 1.00 94.19 414 TYR A O 1
ATOM 3184 N N . ARG A 1 415 ? -16.823 16.435 16.369 1.00 93.19 415 ARG A N 1
ATOM 3185 C CA . ARG A 1 415 ? -15.573 16.209 17.114 1.00 93.19 415 ARG A CA 1
ATOM 3186 C C . ARG A 1 415 ? -15.823 16.137 18.626 1.00 93.19 415 ARG A C 1
ATOM 3188 O O . ARG A 1 415 ? -15.243 15.288 19.309 1.00 93.19 415 ARG A O 1
ATOM 3195 N N . ASN A 1 416 ? -16.715 16.969 19.153 1.00 92.00 416 ASN A N 1
ATOM 3196 C CA . ASN A 1 416 ? -17.098 16.938 20.564 1.00 92.00 416 ASN A CA 1
ATOM 3197 C C . ASN A 1 416 ? -17.846 15.645 20.928 1.00 92.00 416 ASN A C 1
ATOM 3199 O O . ASN A 1 416 ? -17.495 14.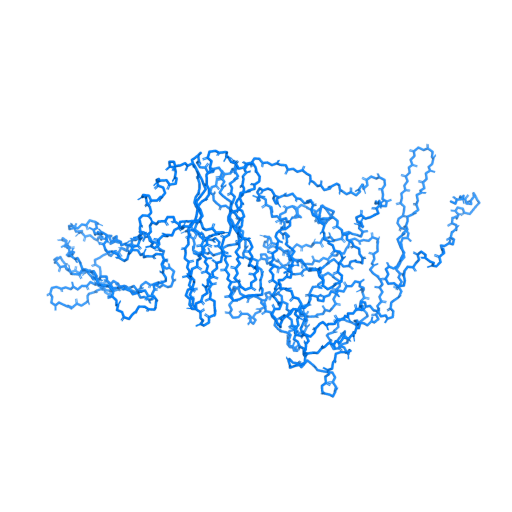982 21.912 1.00 92.00 416 ASN A O 1
ATOM 3203 N N . ASP A 1 417 ? -18.791 15.221 20.094 1.00 89.94 417 ASP A N 1
ATOM 3204 C CA . ASP A 1 417 ? -19.513 13.957 20.243 1.00 89.94 417 ASP A CA 1
ATOM 3205 C C . ASP A 1 417 ? -18.581 12.754 20.092 1.00 89.94 417 ASP A C 1
ATOM 3207 O O . ASP A 1 417 ? -18.658 11.790 20.859 1.00 89.94 417 ASP A O 1
ATOM 3211 N N . PHE A 1 418 ? -17.638 12.804 19.148 1.00 88.88 418 PHE A N 1
ATOM 3212 C CA . PHE A 1 418 ? -16.640 11.756 18.949 1.00 88.88 418 PHE A CA 1
ATOM 3213 C C . PHE A 1 418 ? -15.789 11.560 20.206 1.00 88.88 418 PHE A C 1
ATOM 3215 O O . PHE A 1 418 ? -15.605 10.429 20.660 1.00 88.88 418 PHE A O 1
ATOM 3222 N N . LYS A 1 419 ? -15.310 12.659 20.799 1.00 86.50 419 LYS A N 1
ATOM 3223 C CA . LYS A 1 419 ? -14.554 12.647 22.058 1.00 86.50 419 LYS A CA 1
ATOM 3224 C C . LYS A 1 419 ? -15.386 12.094 23.220 1.00 86.50 419 LYS A C 1
ATOM 3226 O O . LYS A 1 419 ? -14.865 11.318 24.019 1.00 86.50 419 LYS A O 1
ATOM 3231 N N . THR A 1 420 ? -16.656 12.481 23.316 1.00 82.19 420 THR A N 1
ATOM 3232 C CA . THR A 1 420 ? -17.544 12.098 24.429 1.00 82.19 420 THR A CA 1
ATOM 3233 C C . THR A 1 420 ? -17.987 10.634 24.333 1.00 82.19 420 THR A C 1
ATOM 3235 O O . THR A 1 420 ? -18.021 9.926 25.337 1.00 82.19 420 THR A O 1
ATOM 3238 N N . SER A 1 421 ? -18.254 10.146 23.120 1.00 75.81 421 SER A N 1
ATOM 3239 C CA . SER A 1 421 ? -18.672 8.762 22.850 1.00 75.81 421 SER A CA 1
ATOM 3240 C C . SER A 1 421 ? -17.537 7.734 22.944 1.00 75.81 421 SER A C 1
ATOM 3242 O O . SER A 1 421 ? -17.793 6.557 23.200 1.00 75.81 421 SER A O 1
ATOM 3244 N N . ARG A 1 422 ? -16.276 8.150 22.760 1.00 69.25 422 ARG A N 1
ATOM 3245 C CA . ARG A 1 422 ? -15.082 7.284 22.801 1.00 69.25 422 ARG A CA 1
ATOM 3246 C C . ARG A 1 422 ? -14.178 7.616 23.988 1.00 69.25 422 ARG A C 1
ATOM 3248 O O . ARG A 1 422 ? -12.982 7.864 23.820 1.00 69.25 422 ARG A O 1
ATOM 3255 N N . PHE A 1 423 ? -14.757 7.603 25.193 1.00 60.41 423 PHE A N 1
ATOM 3256 C CA . PHE A 1 423 ? -14.009 7.730 26.449 1.00 60.41 423 PHE A CA 1
ATOM 3257 C C . PHE A 1 423 ? -12.811 6.770 26.470 1.00 60.41 423 PHE A C 1
ATOM 3259 O O . PHE A 1 423 ? -12.876 5.703 25.861 1.00 60.41 423 PHE A O 1
ATOM 3266 N N . ALA A 1 424 ? -11.739 7.137 27.183 1.00 61.50 424 ALA A N 1
ATOM 3267 C CA . ALA A 1 424 ? -10.525 6.335 27.312 1.00 61.50 424 ALA A CA 1
ATOM 3268 C C . ALA A 1 424 ? -10.870 4.882 27.658 1.00 61.50 424 ALA A C 1
ATOM 3270 O O . ALA A 1 424 ? -11.162 4.569 28.818 1.00 61.50 424 ALA A O 1
ATOM 3271 N N . TYR A 1 425 ? -10.879 3.998 26.658 1.00 71.38 425 TYR A N 1
ATOM 3272 C CA . TYR A 1 425 ? -11.256 2.620 26.903 1.00 71.38 425 TYR A CA 1
ATOM 3273 C C . TYR A 1 425 ? -10.190 2.006 27.800 1.00 71.38 425 TYR A C 1
ATOM 3275 O O . TYR A 1 425 ? -8.984 2.143 27.581 1.00 71.38 425 TYR A O 1
ATOM 3283 N N . ARG A 1 426 ? -10.644 1.364 28.868 1.00 80.94 426 ARG A N 1
ATOM 3284 C CA . ARG A 1 426 ? -9.804 0.710 29.868 1.00 80.94 426 ARG A CA 1
ATOM 3285 C C . ARG A 1 426 ? -10.232 -0.736 29.970 1.00 80.94 426 ARG A C 1
ATOM 3287 O O . ARG A 1 426 ? -11.313 -1.101 29.509 1.00 80.94 426 ARG A O 1
ATOM 3294 N N . PHE A 1 427 ? -9.394 -1.554 30.596 1.00 88.31 427 PHE A N 1
ATOM 3295 C CA . PHE A 1 427 ? -9.895 -2.827 31.087 1.00 88.31 427 PHE A CA 1
ATOM 3296 C C . PHE A 1 427 ? -11.033 -2.531 32.059 1.00 88.31 427 PHE A C 1
ATOM 3298 O O . PHE A 1 427 ? -10.830 -1.790 33.021 1.00 88.31 427 PHE A O 1
ATOM 3305 N N . ALA A 1 428 ? -12.215 -3.059 31.772 1.00 90.44 428 ALA A N 1
ATOM 3306 C CA . ALA A 1 428 ? -13.347 -3.003 32.678 1.00 90.44 428 ALA A CA 1
ATOM 3307 C C . ALA A 1 428 ? -14.278 -4.183 32.421 1.00 90.44 428 ALA A C 1
ATOM 3309 O O . ALA A 1 428 ? -14.494 -4.582 31.275 1.00 90.44 428 ALA A O 1
ATOM 3310 N N . LEU A 1 429 ? -14.866 -4.694 33.496 1.00 92.00 429 LEU A N 1
ATOM 3311 C CA . LEU A 1 429 ? -16.048 -5.536 33.434 1.00 92.00 429 LEU A CA 1
ATOM 3312 C C . LEU A 1 429 ? -17.265 -4.612 33.524 1.00 92.00 429 LEU A C 1
ATOM 3314 O O . LEU A 1 429 ? -17.523 -4.030 34.572 1.00 92.00 429 LEU A O 1
ATOM 3318 N N . VAL A 1 430 ? -17.950 -4.421 32.401 1.00 91.88 430 VAL A N 1
ATOM 3319 C CA . VAL A 1 430 ? -18.995 -3.398 32.235 1.00 91.88 430 VAL A CA 1
ATOM 3320 C C . VAL A 1 430 ? -20.315 -3.870 32.827 1.00 91.88 430 VAL A C 1
ATOM 3322 O O . VAL A 1 430 ? -21.027 -3.097 33.457 1.00 91.88 430 VAL A O 1
ATOM 3325 N N . GLY A 1 431 ? -20.643 -5.146 32.641 1.00 92.62 431 GLY A N 1
ATOM 3326 C CA . GLY A 1 431 ? -21.875 -5.712 33.165 1.00 92.62 431 GLY A CA 1
ATOM 3327 C C . GLY A 1 431 ? -22.071 -7.160 32.754 1.00 92.62 431 GLY A C 1
ATOM 3328 O O . GLY A 1 431 ? -21.353 -7.692 31.909 1.00 92.62 431 GLY A O 1
ATOM 3329 N N . VAL A 1 432 ? -23.060 -7.801 33.361 1.00 95.81 432 VAL A N 1
ATOM 3330 C CA . VAL A 1 432 ? -23.484 -9.163 33.036 1.00 95.81 432 VAL A CA 1
ATOM 3331 C C . VAL A 1 432 ? -25.000 -9.164 32.899 1.00 95.81 432 VAL A C 1
ATOM 3333 O O . VAL A 1 432 ? -25.692 -8.728 33.817 1.00 95.81 432 VAL A O 1
ATOM 3336 N N . TYR A 1 433 ? -25.519 -9.585 31.746 1.00 94.81 433 TYR A N 1
ATOM 3337 C CA . TYR A 1 433 ? -26.956 -9.552 31.476 1.00 94.81 433 TYR A CA 1
ATOM 3338 C C . TYR A 1 433 ? -27.419 -10.729 30.593 1.00 94.81 433 TYR A C 1
ATOM 3340 O O . TYR A 1 433 ? -26.730 -11.068 29.626 1.00 94.81 433 TYR A O 1
ATOM 3348 N N . PRO A 1 434 ? -28.582 -11.341 30.886 1.00 94.81 434 PRO A N 1
ATOM 3349 C CA . PRO A 1 434 ? -29.348 -11.174 32.124 1.00 94.81 434 PRO A CA 1
ATOM 3350 C C . PRO A 1 434 ? -28.577 -11.737 33.330 1.00 94.81 434 PRO A C 1
ATOM 3352 O O . PRO A 1 434 ? -27.734 -12.616 33.184 1.00 94.81 434 PRO A O 1
ATOM 3355 N N . ASN A 1 435 ? -28.807 -11.185 34.519 1.00 92.38 435 ASN A N 1
ATOM 3356 C CA . ASN A 1 435 ? -28.309 -11.739 35.778 1.00 92.38 435 ASN A CA 1
ATOM 3357 C C . ASN A 1 435 ? -29.292 -11.354 36.901 1.00 92.38 435 ASN A C 1
ATOM 3359 O O . ASN A 1 435 ? -29.325 -10.176 37.261 1.00 92.38 435 ASN A O 1
ATOM 3363 N N . PRO A 1 436 ? -30.098 -12.289 37.445 1.00 95.69 436 PRO A N 1
ATOM 3364 C CA . PRO A 1 436 ? -30.045 -13.744 37.246 1.00 95.69 436 PRO A CA 1
ATOM 3365 C C . PRO A 1 436 ? -30.315 -14.219 35.806 1.00 95.69 436 PRO A C 1
ATOM 3367 O O . PRO A 1 436 ? -30.968 -13.518 35.039 1.00 95.69 436 PRO A O 1
ATOM 3370 N N . PHE A 1 437 ? -29.802 -15.395 35.437 1.00 95.62 437 PHE A N 1
ATOM 3371 C CA . PHE A 1 437 ? -29.967 -15.999 34.108 1.00 95.62 437 PHE A CA 1
ATOM 3372 C C . PHE A 1 437 ? -30.449 -17.448 34.192 1.00 95.62 437 PHE A C 1
ATOM 3374 O O . PHE A 1 437 ? -30.218 -18.132 35.187 1.00 95.62 437 PHE A O 1
ATOM 3381 N N . ASP A 1 438 ? -31.094 -17.912 33.126 1.00 90.56 438 ASP A N 1
ATOM 3382 C CA . ASP A 1 438 ? -31.590 -19.283 33.004 1.00 90.56 438 ASP A CA 1
ATOM 3383 C C . ASP A 1 438 ? -30.560 -20.168 32.274 1.00 90.56 438 ASP A C 1
ATOM 3385 O O . ASP A 1 438 ? -29.753 -20.871 32.887 1.00 90.56 438 ASP A O 1
ATOM 3389 N N . SER A 1 439 ? -30.472 -20.016 30.950 1.00 87.44 439 SER A N 1
ATOM 3390 C CA . SER A 1 439 ? -29.561 -20.796 30.104 1.00 87.44 439 SER A CA 1
ATOM 3391 C C . SER A 1 439 ? -28.303 -20.046 29.671 1.00 87.44 439 SER A C 1
ATOM 3393 O O . SER A 1 439 ? -27.273 -20.669 29.435 1.00 87.44 439 SER A O 1
ATOM 3395 N N . ARG A 1 440 ? -28.348 -18.715 29.549 1.00 94.25 440 ARG A N 1
ATOM 3396 C CA . ARG A 1 440 ? -27.246 -17.930 28.978 1.00 94.25 440 ARG A CA 1
ATOM 3397 C C . ARG A 1 440 ? -27.099 -16.571 29.646 1.00 94.25 440 ARG A C 1
ATOM 3399 O O . ARG A 1 440 ? -28.083 -15.863 29.832 1.00 94.25 440 ARG A O 1
ATOM 3406 N N . VAL A 1 441 ? -25.855 -16.178 29.906 1.00 95.88 441 VAL A N 1
ATOM 3407 C CA . VAL A 1 441 ? -25.483 -14.821 30.326 1.00 95.88 441 VAL A CA 1
ATOM 3408 C C . VAL A 1 441 ? -24.476 -14.224 29.350 1.00 95.88 441 VAL A C 1
ATOM 3410 O O . VAL A 1 441 ? -23.599 -14.917 28.823 1.00 95.88 441 VAL A O 1
ATOM 3413 N N . ILE A 1 442 ? -24.604 -12.925 29.097 1.00 96.75 442 ILE A N 1
ATOM 3414 C CA . ILE A 1 442 ? -23.663 -12.148 28.298 1.00 96.75 442 ILE A CA 1
ATOM 3415 C C . ILE A 1 442 ? -22.837 -11.278 29.239 1.00 96.75 442 ILE A C 1
ATOM 3417 O O . ILE A 1 442 ? -23.362 -10.447 29.975 1.00 96.75 442 ILE A O 1
ATOM 3421 N N . VAL A 1 443 ? -21.526 -11.471 29.194 1.00 95.50 443 VAL A N 1
ATOM 3422 C CA . VAL A 1 443 ? -20.532 -10.666 29.893 1.00 95.50 443 VAL A CA 1
ATOM 3423 C C . VAL A 1 443 ? -20.108 -9.524 28.983 1.00 95.50 443 VAL A C 1
ATOM 3425 O O . VAL A 1 443 ? -19.461 -9.749 27.963 1.00 95.50 443 VAL A O 1
ATOM 3428 N N . HIS A 1 444 ? -20.451 -8.302 29.363 1.00 93.31 444 HIS A N 1
ATOM 3429 C CA . HIS A 1 444 ? -20.002 -7.079 28.715 1.00 93.31 444 HIS A CA 1
ATOM 3430 C C . HIS A 1 444 ? -18.702 -6.613 29.369 1.00 93.31 444 HIS A C 1
ATOM 3432 O O . HIS A 1 444 ? -18.625 -6.456 30.588 1.00 93.31 444 HIS A O 1
ATOM 3438 N N . TYR A 1 445 ? -17.676 -6.375 28.562 1.00 91.75 445 TYR A N 1
ATOM 3439 C CA . TYR A 1 445 ? -16.380 -5.884 29.024 1.00 91.75 445 TYR A CA 1
ATOM 3440 C C . TYR A 1 445 ? -15.822 -4.858 28.041 1.00 91.75 445 TYR A C 1
ATOM 3442 O O . TYR A 1 445 ? -16.250 -4.792 26.890 1.00 91.75 445 TYR A O 1
ATOM 3450 N N . SER A 1 446 ? -14.870 -4.046 28.490 1.00 88.44 446 SER A N 1
ATOM 3451 C CA . SER A 1 446 ? -14.124 -3.138 27.623 1.00 88.44 446 SER A CA 1
ATOM 3452 C C . SER A 1 446 ? -12.633 -3.427 27.672 1.00 88.44 446 SER A C 1
ATOM 3454 O O . SER A 1 446 ? -12.097 -3.846 28.703 1.00 88.44 446 SER A O 1
ATOM 3456 N N . LEU A 1 447 ? -11.965 -3.192 26.546 1.00 88.38 447 LEU A N 1
ATOM 3457 C CA . LEU A 1 447 ? -10.521 -3.324 26.395 1.00 88.38 447 LEU A CA 1
ATOM 3458 C C . LEU A 1 447 ? -9.897 -1.991 25.978 1.00 88.38 447 LEU A C 1
ATOM 3460 O O . LEU A 1 447 ? -10.510 -1.248 25.209 1.00 88.38 447 LEU A O 1
ATOM 3464 N N . PRO A 1 448 ? -8.682 -1.677 26.451 1.00 84.44 448 PRO A N 1
ATOM 3465 C CA . PRO A 1 448 ? -8.002 -0.449 26.076 1.00 84.44 448 PRO A CA 1
ATOM 3466 C C . PRO A 1 448 ? -7.491 -0.475 24.632 1.00 84.44 448 PRO A C 1
ATOM 3468 O O . PRO A 1 448 ? -7.304 -1.539 24.049 1.00 84.44 448 PRO A O 1
ATOM 3471 N N . TYR A 1 449 ? -7.191 0.705 24.083 1.00 77.06 449 TYR A N 1
ATOM 3472 C CA . TYR A 1 449 ? -6.545 0.882 22.769 1.00 77.06 449 TYR A CA 1
ATOM 3473 C C . TYR A 1 449 ? -5.027 0.649 22.817 1.00 77.06 449 TYR A C 1
ATOM 3475 O O . TYR A 1 449 ? -4.243 1.405 22.257 1.00 77.06 449 TYR A O 1
ATOM 3483 N N . ARG A 1 450 ? -4.621 -0.432 23.486 1.00 75.56 450 ARG A N 1
ATOM 3484 C CA . ARG A 1 450 ? -3.242 -0.928 23.547 1.00 75.56 450 ARG A CA 1
ATOM 3485 C C . ARG A 1 450 ? -3.247 -2.444 23.489 1.00 75.56 450 ARG A C 1
ATOM 3487 O O . ARG A 1 450 ? -4.254 -3.075 23.809 1.00 75.56 450 ARG A O 1
ATOM 3494 N N . GLU A 1 451 ? -2.119 -3.028 23.114 1.00 75.94 451 GLU A N 1
ATOM 3495 C CA . GLU A 1 451 ? -2.014 -4.478 22.994 1.00 75.94 451 GLU A CA 1
ATOM 3496 C C . GLU A 1 451 ? -2.295 -5.186 24.326 1.00 75.94 451 GLU A C 1
ATOM 3498 O O . GLU A 1 451 ? -1.762 -4.836 25.387 1.00 75.94 451 GLU A O 1
ATOM 3503 N N . VAL A 1 452 ? -3.154 -6.202 24.256 1.00 80.38 452 VAL A N 1
ATOM 3504 C CA . VAL A 1 452 ? -3.550 -7.036 25.388 1.00 80.38 452 VAL A CA 1
ATOM 3505 C C . VAL A 1 452 ? -2.760 -8.338 25.308 1.00 80.38 452 VAL A C 1
ATOM 3507 O O . VAL A 1 452 ? -2.930 -9.119 24.378 1.00 80.38 452 VAL A O 1
ATOM 3510 N N . ALA A 1 453 ? -1.873 -8.549 26.278 1.00 82.69 453 ALA A N 1
ATOM 3511 C CA . ALA A 1 453 ? -1.038 -9.742 26.380 1.00 82.69 453 ALA A CA 1
ATOM 3512 C C . ALA A 1 453 ? -1.808 -10.955 26.912 1.00 82.69 453 ALA A C 1
ATOM 3514 O O . ALA A 1 453 ? -1.442 -12.089 26.631 1.00 82.69 453 ALA A O 1
ATOM 3515 N N . GLU A 1 454 ? -2.821 -10.714 27.742 1.00 87.19 454 GLU A N 1
ATOM 3516 C CA . GLU A 1 454 ? -3.578 -11.753 28.432 1.00 87.19 454 GLU A CA 1
ATOM 3517 C C . GLU A 1 454 ? -5.018 -11.271 28.626 1.00 87.19 454 GLU A C 1
ATOM 3519 O O . GLU A 1 454 ? -5.226 -10.156 29.114 1.00 87.19 454 GLU A O 1
ATOM 3524 N N . LEU A 1 455 ? -5.998 -12.110 28.287 1.00 92.50 455 LEU A N 1
ATOM 3525 C CA . LEU A 1 455 ? -7.399 -11.912 28.649 1.00 92.50 455 LEU A CA 1
ATOM 3526 C C . LEU A 1 455 ? -8.049 -13.265 28.944 1.00 92.50 455 LEU A C 1
ATOM 3528 O O . LEU A 1 455 ? -8.399 -14.014 28.031 1.00 92.50 455 LEU A O 1
ATOM 3532 N N . HIS A 1 456 ? -8.234 -13.556 30.229 1.00 94.31 456 HIS A N 1
ATOM 3533 C CA . HIS A 1 456 ? -8.914 -14.759 30.686 1.00 94.31 456 HIS A CA 1
ATOM 3534 C C . HIS A 1 456 ? -10.205 -14.426 31.404 1.00 94.31 456 HIS A C 1
ATOM 3536 O O . HIS A 1 456 ? -10.259 -13.553 32.270 1.00 94.31 456 HIS A O 1
ATOM 3542 N N . PHE A 1 457 ? -11.214 -15.228 31.120 1.00 96.25 457 PHE A N 1
ATOM 3543 C CA . PHE A 1 457 ? -12.415 -15.328 31.919 1.00 96.25 457 PHE A CA 1
ATOM 3544 C C . PHE A 1 457 ? -12.400 -16.671 32.631 1.00 96.25 457 PHE A C 1
ATOM 3546 O O . PHE A 1 457 ? -11.991 -17.690 32.077 1.00 96.25 457 PHE A O 1
ATOM 3553 N N . SER A 1 458 ? -12.800 -16.681 33.890 1.00 97.12 458 SER A N 1
ATOM 3554 C CA . SER A 1 458 ? -12.950 -17.896 34.680 1.00 97.12 458 SER A CA 1
ATOM 3555 C C . SER A 1 458 ? -14.199 -17.783 35.526 1.00 97.12 458 SER A C 1
ATOM 3557 O O . SER A 1 458 ? -14.490 -16.718 36.061 1.00 97.12 458 SER A O 1
ATOM 3559 N N . ILE A 1 459 ? -14.928 -18.882 35.644 1.00 97.25 459 ILE A N 1
ATOM 3560 C CA . ILE A 1 459 ? -16.127 -18.971 36.466 1.00 97.25 459 ILE A CA 1
ATOM 3561 C C . ILE A 1 459 ? -15.869 -20.016 37.537 1.00 97.25 459 ILE A C 1
ATOM 3563 O O . ILE A 1 459 ? -15.417 -21.125 37.238 1.00 97.25 459 ILE A O 1
ATOM 3567 N N . PHE A 1 460 ? -16.137 -19.647 38.782 1.00 97.38 460 PHE A N 1
ATOM 3568 C CA . PHE A 1 460 ? -15.936 -20.481 39.959 1.00 97.38 460 PHE A CA 1
ATOM 3569 C C . PHE A 1 460 ? -17.268 -20.734 40.656 1.00 97.38 460 PHE A C 1
ATOM 3571 O O . PHE A 1 460 ? -18.126 -19.851 40.695 1.00 97.38 460 PHE A O 1
ATOM 3578 N N . ASP A 1 461 ? -17.442 -21.930 41.212 1.00 94.81 461 ASP A N 1
ATOM 3579 C CA . ASP A 1 461 ? -18.512 -22.179 42.179 1.00 94.81 461 ASP A CA 1
ATOM 3580 C C . ASP A 1 461 ? -18.157 -21.603 43.567 1.00 94.81 461 ASP A C 1
ATOM 3582 O O . ASP A 1 461 ? -17.036 -21.145 43.803 1.00 94.81 461 ASP A O 1
ATOM 3586 N N . LEU A 1 462 ? -19.105 -21.634 44.511 1.00 90.69 462 LEU A N 1
ATOM 3587 C CA . LEU A 1 462 ? -18.904 -21.122 45.877 1.00 90.69 462 LEU A CA 1
ATOM 3588 C C . LEU A 1 462 ? -17.822 -21.865 46.679 1.00 90.69 462 LEU A C 1
ATOM 3590 O O . LEU A 1 462 ? -17.373 -21.360 47.703 1.00 90.69 462 LEU A O 1
ATOM 3594 N N . ARG A 1 463 ? -17.391 -23.051 46.231 1.00 92.94 463 ARG A N 1
ATOM 3595 C CA . ARG A 1 463 ? -16.287 -23.802 46.848 1.00 92.94 463 ARG A CA 1
ATOM 3596 C C . ARG A 1 463 ? -14.929 -23.404 46.257 1.00 92.94 463 ARG A C 1
ATOM 3598 O O . ARG A 1 463 ? -13.917 -24.005 46.602 1.00 92.94 463 ARG A O 1
ATOM 3605 N N . GLY A 1 464 ? -14.900 -22.426 45.349 1.00 91.31 464 GLY A N 1
ATOM 3606 C CA . GLY A 1 464 ? -13.691 -21.968 44.668 1.00 91.31 464 GLY A CA 1
ATOM 3607 C C . GLY A 1 464 ? -13.231 -22.891 43.539 1.00 91.31 464 GLY A C 1
ATOM 3608 O O . GLY A 1 464 ? -12.146 -22.695 42.990 1.00 91.31 464 GLY A O 1
ATOM 3609 N N . ARG A 1 465 ? -14.029 -23.892 43.148 1.00 93.81 465 ARG A N 1
ATOM 3610 C CA . ARG A 1 465 ? -13.683 -24.775 42.031 1.00 93.81 465 ARG A CA 1
ATOM 3611 C C . ARG A 1 465 ? -14.008 -24.073 40.717 1.00 93.81 465 ARG A C 1
ATOM 3613 O O . ARG A 1 465 ? -15.140 -23.650 40.488 1.00 93.81 465 ARG A O 1
ATOM 3620 N N . ARG A 1 466 ? -13.014 -23.979 39.829 1.00 96.88 466 ARG A N 1
ATOM 3621 C CA . ARG A 1 466 ? -13.180 -23.427 38.477 1.00 96.88 466 ARG A CA 1
ATOM 3622 C C . ARG A 1 466 ? -14.036 -24.373 37.639 1.00 96.88 466 ARG A C 1
ATOM 3624 O O . ARG A 1 466 ? -13.602 -25.480 37.332 1.00 96.88 466 ARG A O 1
ATOM 3631 N N . VAL A 1 467 ? -15.237 -23.933 37.281 1.00 96.62 467 VAL A N 1
ATOM 3632 C CA . VAL A 1 467 ? -16.180 -24.710 36.465 1.00 96.62 467 VAL A CA 1
ATOM 3633 C C . VAL A 1 467 ? -16.012 -24.426 34.981 1.00 96.62 467 VAL A C 1
ATOM 3635 O O . VAL A 1 467 ? -16.224 -25.318 34.172 1.00 96.62 467 VAL A O 1
ATOM 3638 N N . TRP A 1 468 ? -15.589 -23.215 34.621 1.00 96.75 468 TRP A N 1
ATOM 3639 C CA . TRP A 1 468 ? -15.418 -22.812 33.230 1.00 96.75 468 TRP A CA 1
ATOM 3640 C C . TRP A 1 468 ? -14.293 -21.787 33.094 1.00 96.75 468 TRP A C 1
ATOM 3642 O O . TRP A 1 468 ? -14.016 -21.024 34.024 1.00 96.75 468 TRP A O 1
ATOM 3652 N N . SER A 1 469 ? -13.639 -21.759 31.936 1.00 95.19 469 SER A N 1
ATOM 3653 C CA . SER A 1 469 ? -12.678 -20.716 31.588 1.00 95.19 469 SER A CA 1
ATOM 3654 C C . SER A 1 469 ? -12.574 -20.527 30.085 1.00 95.19 469 SER A C 1
ATOM 3656 O O . SER A 1 469 ? -12.627 -21.506 29.345 1.00 95.19 469 SER A O 1
ATOM 3658 N N . ALA A 1 470 ? -12.318 -19.294 29.663 1.00 92.94 470 ALA A N 1
ATOM 3659 C CA . ALA A 1 470 ? -11.956 -18.958 28.295 1.00 92.94 470 ALA A CA 1
ATOM 3660 C C . ALA A 1 470 ? -10.726 -18.055 28.293 1.00 92.94 470 ALA A C 1
ATOM 3662 O O . ALA A 1 470 ? -10.661 -17.082 29.045 1.00 92.94 470 ALA A O 1
ATOM 3663 N N . GLU A 1 471 ? -9.767 -18.378 27.437 1.00 91.19 471 GLU A N 1
ATOM 3664 C CA . GLU A 1 471 ? -8.663 -17.500 27.070 1.00 91.19 471 GLU A CA 1
ATOM 3665 C C . GLU A 1 471 ? -8.973 -16.924 25.692 1.00 91.19 471 GLU A C 1
ATOM 3667 O O . GLU A 1 471 ? -9.221 -17.671 24.746 1.00 91.19 471 GLU A O 1
ATOM 3672 N N . LEU A 1 472 ? -9.021 -15.598 25.589 1.00 85.94 472 LEU A N 1
ATOM 3673 C CA . LEU A 1 472 ? -9.233 -14.930 24.310 1.00 85.94 472 LEU A CA 1
ATOM 3674 C C . LEU A 1 472 ? -7.868 -14.606 23.685 1.00 85.94 472 LEU A C 1
ATOM 3676 O O . LEU A 1 472 ? -6.944 -14.190 24.379 1.00 85.94 472 LEU A O 1
ATOM 3680 N N . GLY A 1 473 ? -7.738 -14.853 22.378 1.00 66.38 473 GLY A N 1
ATOM 3681 C CA . GLY A 1 473 ? -6.475 -14.774 21.633 1.00 66.38 473 GLY A CA 1
ATOM 3682 C C . GLY A 1 473 ? -6.171 -13.412 20.990 1.00 66.38 473 GLY A C 1
ATOM 3683 O O . GLY A 1 473 ? -6.859 -12.423 21.221 1.00 66.38 473 GLY A O 1
ATOM 3684 N N . LYS A 1 474 ? -5.129 -13.395 20.140 1.00 52.94 474 LYS A N 1
ATOM 3685 C CA . LYS A 1 474 ? -4.395 -12.230 19.583 1.00 52.94 474 LYS A CA 1
ATOM 3686 C C . LYS A 1 474 ? -5.209 -11.182 18.795 1.00 52.94 474 LYS A C 1
ATOM 3688 O O . LYS A 1 474 ? -4.666 -10.133 18.463 1.00 52.94 474 LYS A O 1
ATOM 3693 N N . THR A 1 475 ? -6.486 -11.419 18.510 1.00 58.47 475 THR A N 1
ATOM 3694 C CA . THR A 1 475 ? -7.370 -10.532 17.724 1.00 58.47 475 THR A CA 1
ATOM 3695 C C . THR A 1 475 ? -8.469 -9.916 18.594 1.00 58.47 475 THR A C 1
ATOM 3697 O O . THR A 1 475 ? -9.661 -9.985 18.298 1.00 58.47 475 THR A O 1
ATOM 3700 N N . MET A 1 476 ? -8.074 -9.303 19.709 1.00 73.88 476 MET A N 1
ATOM 3701 C CA . MET A 1 476 ? -9.006 -8.572 20.567 1.00 73.88 476 MET A CA 1
ATOM 3702 C C . MET A 1 476 ? -9.320 -7.196 19.984 1.00 73.88 476 MET A C 1
ATOM 3704 O O . MET A 1 476 ? -8.421 -6.485 19.531 1.00 73.88 476 MET A O 1
ATOM 3708 N N . ARG A 1 477 ? -10.593 -6.796 20.029 1.00 73.12 477 ARG A N 1
ATOM 3709 C CA . ARG A 1 477 ? -11.007 -5.450 19.623 1.00 73.12 477 ARG A CA 1
ATOM 3710 C C . ARG A 1 477 ? -10.920 -4.509 20.823 1.00 73.12 477 ARG A C 1
ATOM 3712 O O . ARG A 1 477 ? -11.571 -4.783 21.833 1.00 73.12 477 ARG A O 1
ATOM 3719 N N . PRO A 1 478 ? -10.149 -3.414 20.734 1.00 79.50 478 PRO A N 1
ATOM 3720 C CA . PRO A 1 478 ? -10.292 -2.308 21.664 1.00 79.50 478 PRO A CA 1
ATOM 3721 C C . PRO A 1 478 ? -11.743 -1.826 21.707 1.00 79.50 478 PRO A C 1
ATOM 3723 O O . PRO A 1 478 ? -12.466 -1.897 20.713 1.00 79.50 478 PRO A O 1
ATOM 3726 N N . GLY A 1 479 ? -12.172 -1.318 22.856 1.00 79.06 479 GLY A N 1
ATOM 3727 C CA . GLY A 1 479 ? -13.551 -0.898 23.059 1.00 79.06 479 GLY A CA 1
ATOM 3728 C C . GLY A 1 479 ? -14.430 -1.952 23.724 1.00 79.06 479 GLY A C 1
ATOM 3729 O O . GLY A 1 479 ? -13.936 -2.864 24.388 1.00 79.06 479 GLY A O 1
ATOM 3730 N N . TYR A 1 480 ? -15.748 -1.789 23.591 1.00 82.19 480 TYR A N 1
ATOM 3731 C CA . TYR A 1 480 ? -16.731 -2.707 24.162 1.00 82.19 480 TYR A CA 1
ATOM 3732 C C . TYR A 1 480 ? -16.764 -4.032 23.402 1.00 82.19 480 TYR A C 1
ATOM 3734 O O . TYR A 1 480 ? -16.792 -4.074 22.175 1.00 82.19 480 TYR A O 1
ATOM 3742 N N . SER A 1 481 ? -16.792 -5.126 24.147 1.00 88.00 481 SER A N 1
ATOM 3743 C CA . SER A 1 481 ? -16.898 -6.488 23.640 1.00 88.00 481 SER A CA 1
ATOM 3744 C C . SER A 1 481 ? -17.812 -7.312 24.540 1.00 88.00 481 SER A C 1
ATOM 3746 O O . SER A 1 481 ? -18.175 -6.901 25.648 1.00 88.00 481 SER A O 1
ATOM 3748 N N . ARG A 1 482 ? -18.220 -8.479 24.038 1.00 91.44 482 ARG A N 1
ATOM 3749 C CA . ARG A 1 482 ? -19.101 -9.394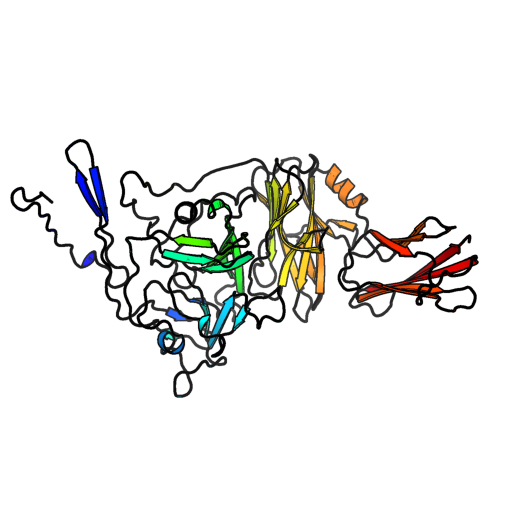 24.757 1.00 91.44 482 ARG A CA 1
ATOM 3750 C C . ARG A 1 482 ? -18.591 -10.824 24.703 1.00 91.44 482 ARG A C 1
ATOM 3752 O O . ARG A 1 482 ? -18.136 -11.280 23.658 1.00 91.44 482 ARG A O 1
ATOM 3759 N N . LEU A 1 483 ? -18.732 -11.531 25.813 1.00 93.44 483 LEU A N 1
ATOM 3760 C CA . LEU A 1 483 ? -18.466 -12.958 25.937 1.00 93.44 483 LEU A CA 1
ATOM 3761 C C . LEU A 1 483 ? -19.737 -13.633 26.436 1.00 93.44 483 LEU A C 1
ATOM 3763 O O . LEU A 1 483 ? -20.302 -13.223 27.443 1.00 93.44 483 LEU A O 1
ATOM 3767 N N . ALA A 1 484 ? -20.201 -14.655 25.731 1.00 94.81 484 ALA A N 1
ATOM 3768 C CA . ALA A 1 484 ? -21.353 -15.427 26.167 1.00 94.81 484 ALA A CA 1
ATOM 3769 C C . ALA A 1 484 ? -20.904 -16.667 26.939 1.00 94.81 484 ALA A C 1
ATOM 3771 O O . ALA A 1 484 ? -19.999 -17.370 26.495 1.00 94.81 484 ALA A O 1
ATOM 3772 N N . TRP A 1 485 ? -21.596 -16.957 28.035 1.00 95.75 485 TRP A N 1
ATOM 3773 C CA . TRP A 1 485 ? -21.515 -18.238 28.723 1.00 95.75 485 TRP A CA 1
ATOM 3774 C C . TRP A 1 485 ? -22.905 -18.870 28.781 1.00 95.75 485 TRP A C 1
ATOM 3776 O O . TRP A 1 485 ? -23.888 -18.196 29.085 1.00 95.75 485 TRP A O 1
ATOM 3786 N N . ASP A 1 486 ? -22.984 -20.153 28.455 1.00 94.62 486 ASP A N 1
ATOM 3787 C CA . ASP A 1 486 ? -24.209 -20.948 28.310 1.00 94.62 486 ASP A CA 1
ATOM 3788 C C . ASP A 1 486 ? -24.503 -21.824 29.541 1.00 94.62 486 ASP A C 1
ATOM 3790 O O . ASP A 1 486 ? -25.225 -22.817 29.463 1.00 94.62 486 ASP A O 1
ATOM 3794 N N . GLY A 1 487 ? -23.896 -21.494 30.685 1.00 93.62 487 GLY A N 1
ATOM 3795 C CA . GLY A 1 487 ? -24.098 -22.244 31.921 1.00 93.62 487 GLY A CA 1
ATOM 3796 C C . GLY A 1 487 ? -23.492 -23.650 31.898 1.00 93.62 487 GLY A C 1
ATOM 3797 O O . GLY A 1 487 ? -23.915 -24.495 32.685 1.00 93.62 487 GLY A O 1
ATOM 3798 N N . ARG A 1 488 ? -22.528 -23.939 31.015 1.00 95.25 488 ARG A N 1
ATOM 3799 C CA . ARG A 1 488 ? -21.841 -25.239 30.979 1.00 95.25 488 ARG A CA 1
ATOM 3800 C C . ARG A 1 488 ? -20.442 -25.182 31.577 1.00 95.25 488 ARG A C 1
ATOM 3802 O O . ARG A 1 488 ? -19.744 -24.170 31.494 1.00 95.25 488 ARG A O 1
ATOM 3809 N N . ASP A 1 489 ? -20.030 -26.283 32.192 1.00 94.69 489 ASP A N 1
ATOM 3810 C CA . ASP A 1 489 ? -18.657 -26.479 32.641 1.00 94.69 489 ASP A CA 1
ATOM 3811 C C . ASP A 1 489 ? -17.711 -26.761 31.459 1.00 94.69 489 ASP A C 1
ATOM 3813 O O . ASP A 1 489 ? -18.137 -26.968 30.321 1.00 94.69 489 ASP A O 1
ATOM 3817 N N . SER A 1 490 ? -16.402 -26.810 31.715 1.00 92.88 490 SER A N 1
ATOM 3818 C CA . SER A 1 490 ? -15.389 -27.114 30.693 1.00 92.88 490 SER A CA 1
ATOM 3819 C C . SER A 1 490 ? -15.525 -28.506 30.050 1.00 92.88 490 SER A C 1
ATOM 3821 O O . SER A 1 490 ? -14.797 -28.805 29.110 1.00 92.88 490 SER A O 1
ATOM 3823 N N . ARG A 1 491 ? -16.411 -29.377 30.558 1.00 93.38 491 ARG A N 1
ATOM 3824 C CA . ARG A 1 491 ? -16.728 -30.702 29.994 1.00 93.38 491 ARG A CA 1
ATOM 3825 C C . ARG A 1 491 ? -18.064 -30.704 29.238 1.00 93.38 491 ARG A C 1
ATOM 3827 O O . ARG A 1 491 ? -18.555 -31.771 28.884 1.00 93.38 491 ARG A O 1
ATOM 3834 N N . GLY A 1 492 ? -18.669 -29.536 29.022 1.00 93.25 492 GLY A N 1
ATOM 3835 C CA . GLY A 1 492 ? -19.940 -29.382 28.317 1.00 93.25 492 GLY A CA 1
ATOM 3836 C C . GLY A 1 492 ? -21.171 -29.753 29.146 1.00 93.25 492 GLY A C 1
ATOM 3837 O O . GLY A 1 492 ? -22.270 -29.825 28.595 1.00 93.25 492 GLY A O 1
ATOM 3838 N N . ARG A 1 493 ? -21.038 -29.983 30.456 1.00 93.81 493 ARG A N 1
ATOM 3839 C CA . ARG A 1 493 ? -22.170 -30.338 31.326 1.00 93.81 493 ARG A CA 1
ATOM 3840 C C . ARG A 1 493 ? -22.806 -29.084 31.895 1.00 93.81 493 ARG A C 1
ATOM 3842 O O . ARG A 1 493 ? -22.099 -28.167 32.299 1.00 93.81 493 ARG A O 1
ATOM 3849 N N . VAL A 1 494 ? -24.131 -29.067 31.961 1.00 93.44 494 VAL A N 1
ATOM 3850 C CA . VAL A 1 494 ? -24.883 -27.977 32.589 1.00 93.44 494 VAL A CA 1
ATOM 3851 C C . VAL A 1 494 ? -24.502 -27.906 34.070 1.00 93.44 494 VAL A C 1
ATOM 3853 O O . VAL A 1 494 ? -24.507 -28.923 34.767 1.00 93.44 494 VAL A O 1
ATOM 3856 N N . VAL A 1 495 ? -24.093 -26.726 34.535 1.00 93.94 495 VAL A N 1
ATOM 3857 C CA . VAL A 1 495 ? -23.793 -26.496 35.957 1.00 93.94 495 VAL A CA 1
ATOM 3858 C C . VAL A 1 495 ? -25.100 -26.429 36.751 1.00 93.94 495 VAL A C 1
ATOM 3860 O O . VAL A 1 495 ? -26.148 -26.284 36.156 1.00 93.94 495 VAL A O 1
ATOM 3863 N N . ALA A 1 496 ? -25.100 -26.553 38.076 1.00 93.25 496 ALA A N 1
ATOM 3864 C CA . ALA A 1 496 ? -26.347 -26.474 38.850 1.00 93.25 496 ALA A CA 1
ATOM 3865 C C . ALA A 1 496 ? -26.933 -25.044 38.894 1.00 93.25 496 ALA A C 1
ATOM 3867 O O . ALA A 1 496 ? -26.244 -24.064 38.604 1.00 93.25 496 ALA A O 1
ATOM 3868 N N . ALA A 1 497 ? -28.200 -24.898 39.284 1.00 93.94 497 ALA A N 1
ATOM 3869 C CA . ALA A 1 497 ? -28.714 -23.616 39.761 1.00 93.94 497 ALA A CA 1
ATOM 3870 C C . ALA A 1 497 ? -27.895 -23.139 40.974 1.00 93.94 497 ALA A C 1
ATOM 3872 O O . ALA A 1 497 ? -27.458 -23.942 41.805 1.00 93.94 497 ALA A O 1
ATOM 3873 N N . GLY A 1 498 ? -27.677 -21.830 41.085 1.00 93.56 498 GLY A N 1
ATOM 3874 C CA . GLY A 1 498 ? -26.933 -21.261 42.203 1.00 93.56 498 GLY A CA 1
ATOM 3875 C C . GLY A 1 498 ? -26.061 -20.068 41.842 1.00 93.56 498 GLY A C 1
ATOM 3876 O O . GLY A 1 498 ? -26.200 -19.432 40.797 1.00 93.56 498 GLY A O 1
ATOM 3877 N N . VAL A 1 499 ? -25.165 -19.737 42.768 1.00 95.81 499 VAL A N 1
ATOM 3878 C CA . VAL A 1 499 ? -24.294 -18.566 42.679 1.00 95.81 499 VAL A CA 1
ATOM 3879 C C . VAL A 1 499 ? -22.908 -18.971 42.196 1.00 95.81 499 VAL A C 1
ATOM 3881 O O . VAL A 1 499 ? -22.309 -19.914 42.710 1.00 95.81 499 VAL A O 1
ATOM 3884 N N . TYR A 1 500 ? -22.390 -18.205 41.243 1.00 96.69 500 TYR A N 1
ATOM 3885 C CA . TYR A 1 500 ? -21.057 -18.361 40.681 1.00 96.69 500 TYR A CA 1
ATOM 3886 C C . TYR A 1 500 ? -20.298 -17.037 40.740 1.00 96.69 500 TYR A C 1
ATOM 3888 O O . TYR A 1 500 ? -20.896 -15.958 40.727 1.00 96.69 500 TYR A O 1
ATOM 3896 N N . LEU A 1 501 ? -18.972 -17.113 40.777 1.00 97.12 501 LEU A N 1
ATOM 3897 C CA . LEU A 1 501 ? -18.090 -15.956 40.678 1.00 97.12 501 LEU A CA 1
ATOM 3898 C C . LEU A 1 501 ? -17.461 -15.930 39.289 1.00 97.12 501 LEU A C 1
ATOM 3900 O O . LEU A 1 501 ? -16.685 -16.821 38.943 1.00 97.12 501 LEU A O 1
ATOM 3904 N N . LEU A 1 502 ? -17.783 -14.906 38.503 1.00 97.25 502 LEU A N 1
ATOM 3905 C CA . LEU A 1 502 ? -17.077 -14.605 37.267 1.00 97.25 502 LEU A CA 1
ATOM 3906 C C . LEU A 1 502 ? -15.867 -13.739 37.589 1.00 97.25 502 LEU A C 1
ATOM 3908 O O . LEU A 1 502 ? -15.989 -12.703 38.237 1.00 97.25 502 LEU A O 1
ATOM 3912 N N . ARG A 1 503 ? -14.717 -14.135 37.060 1.00 96.88 503 ARG A N 1
ATOM 3913 C CA . ARG A 1 503 ? -13.447 -13.432 37.166 1.00 96.88 503 ARG A CA 1
ATOM 3914 C C . ARG A 1 503 ? -12.917 -13.136 35.771 1.00 96.88 503 ARG A C 1
ATOM 3916 O O . ARG A 1 503 ? -12.681 -14.061 34.997 1.00 96.88 503 ARG A O 1
ATOM 3923 N N . MET A 1 504 ? -12.691 -11.863 35.478 1.00 95.94 504 MET A N 1
ATOM 3924 C CA . MET A 1 504 ? -11.957 -11.396 34.305 1.00 95.94 504 MET A CA 1
ATOM 3925 C C . MET A 1 504 ? -10.552 -10.991 34.748 1.00 95.94 504 MET A C 1
ATOM 3927 O O . MET A 1 504 ? -10.384 -10.150 35.630 1.00 95.94 504 MET A O 1
ATOM 3931 N N . ARG A 1 505 ? -9.538 -11.584 34.128 1.00 94.44 505 ARG A N 1
ATOM 3932 C CA . ARG A 1 505 ? -8.125 -11.262 34.314 1.00 94.44 505 ARG A CA 1
ATOM 3933 C C . ARG A 1 505 ? -7.579 -10.722 33.007 1.00 94.44 505 ARG A C 1
ATOM 3935 O O . ARG A 1 505 ? -7.663 -11.408 31.994 1.00 94.44 505 ARG A O 1
ATOM 3942 N N . A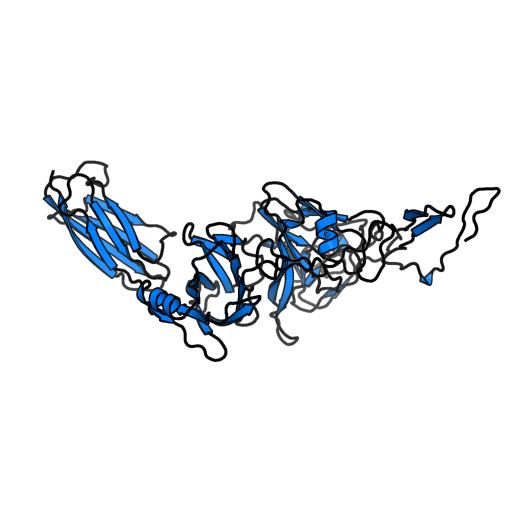LA A 1 506 ? -7.015 -9.522 33.030 1.00 91.56 506 ALA A N 1
ATOM 3943 C CA . ALA A 1 506 ? -6.489 -8.886 31.831 1.00 91.56 506 ALA A CA 1
ATOM 3944 C C . ALA A 1 506 ? -5.117 -8.253 32.072 1.00 91.56 506 ALA A C 1
ATOM 3946 O O . ALA A 1 506 ? -4.885 -7.643 33.113 1.00 91.56 506 ALA A O 1
ATOM 3947 N N . ARG A 1 507 ? -4.203 -8.354 31.105 1.00 88.94 507 ARG A N 1
ATOM 3948 C CA . ARG A 1 507 ? -2.870 -7.737 31.177 1.00 88.94 507 ARG A CA 1
ATOM 3949 C C . ARG A 1 507 ? -2.520 -7.091 29.847 1.00 88.94 507 ARG A C 1
ATOM 3951 O O . ARG A 1 507 ? -2.661 -7.713 28.800 1.00 88.94 507 ARG A O 1
ATOM 3958 N N . ALA A 1 508 ? -2.042 -5.853 29.887 1.00 83.00 508 ALA A N 1
ATOM 3959 C CA . ALA A 1 508 ? -1.482 -5.196 28.708 1.00 83.00 508 ALA A CA 1
ATOM 3960 C C . ALA A 1 508 ? -0.052 -5.690 28.436 1.00 83.00 508 ALA A C 1
ATOM 3962 O O . ALA A 1 508 ? 0.660 -6.073 29.369 1.00 83.00 508 ALA A O 1
ATOM 3963 N N . VAL A 1 509 ? 0.383 -5.647 27.178 1.00 75.88 509 VAL A N 1
ATOM 3964 C CA . VAL A 1 509 ? 1.790 -5.884 26.811 1.00 75.88 509 VAL A CA 1
ATOM 3965 C C . VAL A 1 509 ? 2.689 -4.884 27.551 1.00 75.88 509 VAL A C 1
ATOM 3967 O O . VAL A 1 509 ? 2.340 -3.716 27.706 1.00 75.88 509 VAL A O 1
ATOM 3970 N N . GLY A 1 510 ? 3.817 -5.362 28.086 1.00 72.94 510 GLY A N 1
ATOM 3971 C CA . GLY A 1 510 ? 4.760 -4.547 28.866 1.00 72.94 510 GLY A CA 1
ATOM 3972 C C . GLY A 1 510 ? 4.331 -4.234 30.308 1.00 72.94 510 GLY A C 1
ATOM 3973 O O . GLY A 1 510 ? 5.097 -3.617 31.044 1.00 72.94 510 GLY A O 1
ATOM 3974 N N . SER A 1 511 ? 3.145 -4.665 30.752 1.00 79.31 511 SER A N 1
ATOM 3975 C CA . SER A 1 511 ? 2.724 -4.523 32.151 1.00 79.31 511 SER A CA 1
ATOM 3976 C C . SER A 1 511 ? 3.126 -5.740 32.986 1.00 79.31 511 SER A C 1
ATOM 3978 O O . SER A 1 511 ? 2.863 -6.876 32.597 1.00 79.31 511 SER A O 1
ATOM 3980 N N . SER A 1 512 ? 3.715 -5.513 34.165 1.00 79.31 512 SER A N 1
ATOM 3981 C CA . SER A 1 512 ? 4.091 -6.583 35.102 1.00 79.31 512 SER A CA 1
ATOM 3982 C C . SER A 1 512 ? 2.927 -7.095 35.957 1.00 79.31 512 SER A C 1
ATOM 3984 O O . SER A 1 512 ? 3.017 -8.191 36.509 1.00 79.31 512 SER A O 1
ATOM 3986 N N . LYS A 1 513 ? 1.826 -6.335 36.071 1.00 86.00 513 LYS A N 1
ATOM 3987 C CA . LYS A 1 513 ? 0.676 -6.684 36.918 1.00 86.00 513 LYS A CA 1
ATOM 3988 C C . LYS A 1 513 ? -0.615 -6.796 36.096 1.00 86.00 513 LYS A C 1
ATOM 3990 O O . LYS A 1 513 ? -0.978 -5.843 35.409 1.00 86.00 513 LYS A O 1
ATOM 3995 N N . PRO A 1 514 ? -1.336 -7.927 36.172 1.00 89.06 514 PRO A N 1
ATOM 3996 C CA . PRO A 1 514 ? -2.665 -8.052 35.587 1.00 89.06 514 PRO A CA 1
ATOM 3997 C C . PRO A 1 514 ? -3.690 -7.252 36.401 1.00 89.06 514 PRO A C 1
ATOM 3999 O O . PRO A 1 514 ? -3.575 -7.120 37.620 1.00 89.06 514 PRO A O 1
ATOM 4002 N N . VAL A 1 515 ? -4.722 -6.767 35.722 1.00 92.12 515 VAL A N 1
ATOM 4003 C CA . VAL A 1 515 ? -5.922 -6.195 36.329 1.00 92.12 515 VAL A CA 1
ATOM 4004 C C . VAL A 1 515 ? -6.963 -7.299 36.475 1.00 92.12 515 VAL A C 1
ATOM 4006 O O . VAL A 1 515 ? -7.131 -8.133 35.581 1.00 92.12 515 VAL A O 1
ATOM 4009 N N . MET A 1 516 ? -7.648 -7.305 37.612 1.00 94.81 516 MET A N 1
ATOM 4010 C CA . MET A 1 516 ? -8.651 -8.300 37.969 1.00 94.81 516 MET A CA 1
ATOM 4011 C C . MET A 1 516 ? -9.997 -7.617 38.175 1.00 94.81 516 MET A C 1
ATOM 4013 O O . MET A 1 516 ? -10.077 -6.625 38.894 1.00 94.81 516 MET A O 1
ATOM 4017 N N . PHE A 1 517 ? -11.044 -8.181 37.583 1.00 96.25 517 PHE A N 1
ATOM 4018 C CA . PHE A 1 517 ? -12.430 -7.806 37.836 1.00 96.25 517 PHE A CA 1
ATOM 4019 C C . PHE A 1 517 ? -13.205 -9.044 38.237 1.00 96.25 517 PHE A C 1
ATOM 4021 O O . PHE A 1 517 ? -12.993 -10.124 37.680 1.00 96.25 517 PHE A O 1
ATOM 4028 N N . GLU A 1 518 ? -14.125 -8.878 39.173 1.00 95.56 518 GLU A N 1
ATOM 4029 C CA . GLU A 1 518 ? -14.989 -9.952 39.627 1.00 95.56 518 GLU A CA 1
ATOM 4030 C C . GLU A 1 518 ? -16.430 -9.472 39.689 1.00 95.56 518 GLU A C 1
ATOM 4032 O O . GLU A 1 518 ? -16.703 -8.320 40.024 1.00 95.56 518 GLU A O 1
ATOM 4037 N N . THR A 1 519 ? -17.358 -10.359 39.351 1.00 96.50 519 THR A N 1
ATOM 4038 C CA . THR A 1 519 ? -18.782 -10.125 39.569 1.00 96.50 519 THR A CA 1
ATOM 4039 C C . THR A 1 519 ? -19.501 -11.431 39.859 1.00 96.50 519 THR A C 1
ATOM 4041 O O . THR A 1 519 ? -19.053 -12.520 39.486 1.00 96.50 519 THR A O 1
ATOM 4044 N N . ARG A 1 520 ? -20.640 -11.321 40.533 1.00 96.25 520 ARG A N 1
ATOM 4045 C CA . ARG A 1 520 ? -21.499 -12.454 40.857 1.00 96.25 520 ARG A CA 1
ATOM 4046 C C . ARG A 1 520 ? -22.374 -12.804 39.658 1.00 96.25 520 ARG A C 1
ATOM 4048 O O . ARG A 1 520 ? -22.997 -11.926 39.073 1.00 96.25 520 ARG A O 1
ATOM 4055 N N . LEU A 1 521 ? -22.502 -14.090 39.366 1.00 95.94 521 LEU A N 1
ATOM 4056 C CA . LEU A 1 521 ? -23.506 -14.649 38.466 1.00 95.94 521 LEU A CA 1
ATOM 4057 C C . LEU A 1 521 ? -24.514 -15.467 39.279 1.00 95.94 521 LEU A C 1
ATOM 4059 O O . LEU A 1 521 ? -24.126 -16.191 40.196 1.00 95.94 521 LEU A O 1
ATOM 4063 N N . THR A 1 522 ? -25.797 -15.368 38.949 1.00 96.06 522 THR A N 1
ATOM 4064 C CA . THR A 1 522 ? -26.867 -16.149 39.584 1.00 96.06 522 THR A CA 1
ATOM 4065 C C . THR A 1 522 ? -27.613 -16.937 38.513 1.00 96.06 522 THR A C 1
ATOM 4067 O O . THR A 1 522 ? -28.268 -16.340 37.664 1.00 96.06 522 THR A O 1
ATOM 4070 N N . ARG A 1 523 ? -27.498 -18.267 38.545 1.00 93.69 523 ARG A N 1
ATOM 4071 C CA . ARG A 1 523 ? -28.176 -19.192 37.627 1.00 93.69 523 ARG A CA 1
ATOM 4072 C C . ARG A 1 523 ? -29.455 -19.726 38.269 1.00 93.69 523 ARG A C 1
ATOM 4074 O O . ARG A 1 523 ? -29.403 -20.152 39.422 1.00 93.69 523 ARG A O 1
ATOM 4081 N N . LEU A 1 524 ? -30.569 -19.697 37.542 1.00 90.94 524 LEU A N 1
ATOM 4082 C CA . LEU A 1 524 ? -31.895 -20.020 38.078 1.00 90.94 524 LEU A CA 1
ATOM 4083 C C . LEU A 1 524 ? -32.263 -21.509 38.004 1.00 90.94 524 LEU A C 1
ATOM 4085 O O . LEU A 1 524 ? -32.894 -21.990 38.943 1.00 90.94 524 LEU A O 1
ATOM 4089 N N . GLN A 1 525 ? -31.876 -22.233 36.945 1.00 76.19 525 GLN A N 1
ATOM 4090 C CA . GLN A 1 525 ? -32.259 -23.642 36.738 1.00 76.19 525 GLN A CA 1
ATOM 4091 C C . GLN A 1 525 ? -31.122 -24.476 36.186 1.00 76.19 525 GLN A C 1
ATOM 4093 O O . GLN A 1 525 ? -30.726 -24.224 35.036 1.00 76.19 525 GLN A O 1
#